Protein AF-A0A7X7F0W9-F1 (afdb_monomer_lite)

Radius of gyration: 23.48 Å; chains: 1; bounding box: 55×57×66 Å

pLDDT: mean 91.04, std 11.0, range [37.62, 98.88]

Secondary structure (DSSP, 8-state):
---SSSS-EEHHHHHHHHHHHHHHHHHHTTT-HHHHHHHHHHHHHHHHHHHHSB-SSS-B--EE---S---S-TTSTTPPPPPTT----TTTHHHHHTHHHHHHHHHHHHHHHTTTT-HHHHHHHHHHHHHHHHHHHHT-SS--HHHHHHHHHHHHHHHHHH--HHHHHHHHHHHHHHHHTB--SPPSSSS-----BBSSTT--SB---SSS--TTHHHHHHHHHHHH-TT-TTHHHHHHHHHHHHHHHHHHHHTTTTTTPPP-EEEEGGG-SSHHHHHHHTTSEEEETTEEEESS----S-TTS---SHHHHHHHHHHHHHHHHHHT-HHHHHHHHHHHHHHHT-STT---SSTTSSSSPPPPB-SSS---TT--BS-PEESTTS-SEE--SS--HHHHBB-SHHHHHHHHHHHHHHHHHHHHHHHHHS--SEEEEEEEEE-TTSEEEEEEEEEESEEEEEEEEEESEEESS-EEEEEEBTTB-EEEEEEEEES-TTS--EEEEEEE-

Structure (mmCIF, N/CA/C/O backbone):
data_AF-A0A7X7F0W9-F1
#
_entry.id   AF-A0A7X7F0W9-F1
#
loop_
_atom_site.group_PDB
_atom_site.id
_atom_site.type_symbol
_atom_site.label_atom_id
_atom_site.label_alt_id
_atom_site.label_comp_id
_atom_site.label_asym_id
_atom_site.label_entity_id
_atom_site.label_seq_id
_atom_site.pdbx_PDB_ins_code
_atom_site.Cartn_x
_atom_site.Cartn_y
_atom_site.Cartn_z
_atom_site.occupancy
_atom_site.B_iso_or_equiv
_atom_site.auth_seq_id
_atom_site.auth_comp_id
_atom_site.auth_asym_id
_atom_site.auth_atom_id
_atom_site.pdbx_PDB_model_num
ATOM 1 N N . TRP A 1 1 ? 14.866 12.698 -9.512 1.00 90.00 1 TRP A N 1
ATOM 2 C CA . TRP A 1 1 ? 15.915 11.662 -9.397 1.00 90.00 1 TRP A CA 1
ATOM 3 C C . TRP A 1 1 ? 15.971 10.872 -10.687 1.00 90.00 1 TRP A C 1
ATOM 5 O O . TRP A 1 1 ? 14.985 10.905 -11.413 1.00 90.00 1 TRP A O 1
ATOM 15 N N . HIS A 1 2 ? 17.079 10.190 -10.977 1.00 90.31 2 HIS A N 1
ATOM 16 C CA . HIS A 1 2 ? 17.052 9.175 -12.031 1.00 90.31 2 HIS A CA 1
ATOM 17 C C . HIS A 1 2 ? 16.161 8.014 -11.585 1.00 90.31 2 HIS A C 1
ATOM 19 O O . HIS A 1 2 ? 16.133 7.680 -10.398 1.00 90.31 2 HIS A O 1
ATOM 25 N N . ASP A 1 3 ? 15.388 7.469 -12.514 1.00 88.00 3 ASP A N 1
ATOM 26 C CA . ASP A 1 3 ? 14.392 6.442 -12.254 1.00 88.00 3 ASP A CA 1
ATOM 27 C C . ASP A 1 3 ? 15.078 5.116 -11.956 1.00 88.00 3 ASP A C 1
ATOM 29 O O . ASP A 1 3 ? 14.745 4.464 -10.969 1.00 88.00 3 ASP A O 1
ATOM 33 N N . ALA A 1 4 ? 16.061 4.747 -12.779 1.00 89.31 4 ALA A N 1
ATOM 34 C CA . ALA A 1 4 ? 16.690 3.440 -12.752 1.00 89.31 4 ALA A CA 1
ATOM 35 C C . ALA A 1 4 ? 18.224 3.511 -12.870 1.00 89.31 4 ALA A C 1
ATOM 37 O O . ALA A 1 4 ? 18.859 4.459 -12.409 1.00 89.31 4 ALA A O 1
ATOM 38 N N . GLY A 1 5 ? 18.841 2.467 -13.432 1.00 88.00 5 GLY A N 1
ATOM 39 C CA . GLY A 1 5 ? 20.266 2.438 -13.744 1.00 88.00 5 GLY A CA 1
ATOM 40 C C . GLY A 1 5 ? 20.643 3.358 -14.907 1.00 88.00 5 GLY A C 1
ATOM 41 O O . GLY A 1 5 ? 21.837 3.571 -15.137 1.00 88.00 5 GLY A O 1
ATOM 42 N N . ASP A 1 6 ? 19.649 3.879 -15.627 1.00 87.31 6 ASP A N 1
ATOM 43 C CA . ASP A 1 6 ? 19.765 4.941 -16.618 1.00 87.31 6 ASP A CA 1
ATOM 44 C C . ASP A 1 6 ? 19.614 6.336 -15.979 1.00 87.31 6 ASP A C 1
ATOM 46 O O . ASP A 1 6 ? 19.661 6.489 -14.759 1.00 87.31 6 ASP A O 1
ATOM 50 N N . LEU A 1 7 ? 19.499 7.378 -16.804 1.00 90.44 7 LEU A N 1
ATOM 51 C CA . LEU A 1 7 ? 19.349 8.758 -16.331 1.00 90.44 7 LEU A CA 1
ATOM 52 C C . LEU A 1 7 ? 17.919 9.280 -16.501 1.00 90.44 7 LEU A C 1
ATOM 54 O O . LEU A 1 7 ? 17.662 10.451 -16.220 1.00 90.44 7 LEU A O 1
ATOM 58 N N . SER A 1 8 ? 16.997 8.425 -16.957 1.00 88.44 8 SER A N 1
ATOM 59 C CA . SER A 1 8 ? 15.599 8.777 -17.197 1.00 88.44 8 SER A CA 1
ATOM 60 C C . SER A 1 8 ? 14.928 9.230 -15.906 1.00 88.44 8 SER A C 1
ATOM 62 O O . SER A 1 8 ? 15.367 8.884 -14.817 1.00 88.44 8 SER A O 1
ATOM 64 N N . GLN A 1 9 ? 13.858 10.012 -15.993 1.00 88.38 9 GLN A N 1
ATOM 65 C CA . GLN A 1 9 ? 13.178 10.564 -14.820 1.00 88.38 9 GLN A CA 1
ATOM 66 C C . GLN A 1 9 ? 11.671 10.332 -14.929 1.00 88.38 9 GLN A C 1
ATOM 68 O O . GLN A 1 9 ? 11.050 10.702 -15.925 1.00 88.38 9 GLN A O 1
ATOM 73 N N . GLY A 1 10 ? 11.077 9.721 -13.900 1.00 86.75 10 GLY A N 1
ATOM 74 C CA . GLY A 1 10 ? 9.653 9.393 -13.852 1.00 86.75 10 GLY A CA 1
ATOM 75 C C . GLY A 1 10 ? 8.896 10.184 -12.788 1.00 86.75 10 GLY A C 1
ATOM 76 O O . GLY A 1 10 ? 9.324 10.259 -11.630 1.00 86.75 10 GLY A O 1
ATOM 77 N N . THR A 1 11 ? 7.732 10.729 -13.154 1.00 88.19 11 THR A N 1
ATOM 78 C CA . THR A 1 11 ? 6.932 11.563 -12.249 1.00 88.19 11 THR A CA 1
ATOM 79 C C . THR A 1 11 ? 6.326 10.778 -11.108 1.00 88.19 11 THR A C 1
ATOM 81 O O . THR A 1 11 ? 6.520 11.157 -9.959 1.00 88.19 11 THR A O 1
ATOM 84 N N . CYS A 1 12 ? 5.673 9.648 -11.374 1.00 86.38 12 CYS A N 1
ATOM 85 C CA . CYS A 1 12 ? 5.035 8.885 -10.302 1.00 86.38 12 CYS A CA 1
ATOM 86 C C . CYS A 1 12 ? 6.040 8.389 -9.250 1.00 86.38 12 CYS A C 1
ATOM 88 O O . CYS A 1 12 ? 5.805 8.542 -8.054 1.00 86.38 12 CYS A O 1
ATOM 90 N N . ASN A 1 13 ? 7.182 7.848 -9.683 1.00 88.56 13 ASN A N 1
ATOM 91 C CA . ASN A 1 13 ? 8.214 7.357 -8.773 1.00 88.56 13 ASN A CA 1
ATOM 92 C C . ASN A 1 13 ? 8.814 8.490 -7.930 1.00 88.56 13 ASN A C 1
ATOM 94 O O . ASN A 1 13 ? 8.974 8.337 -6.719 1.00 88.56 13 ASN A O 1
ATOM 98 N N . THR A 1 14 ? 9.069 9.649 -8.545 1.00 93.62 14 THR A N 1
ATOM 99 C CA . THR A 1 14 ? 9.510 10.853 -7.830 1.00 93.62 14 THR A CA 1
ATOM 100 C C . THR A 1 14 ? 8.444 11.316 -6.830 1.00 93.62 14 THR A C 1
ATOM 102 O O . THR A 1 14 ? 8.756 11.586 -5.674 1.00 93.62 14 THR A O 1
ATOM 105 N N . SER A 1 15 ? 7.168 11.347 -7.212 1.00 94.38 15 SER A N 1
ATOM 106 C CA . SER A 1 15 ? 6.074 11.709 -6.305 1.00 94.38 15 SER A CA 1
ATOM 107 C C . SER A 1 15 ? 5.972 10.769 -5.109 1.00 94.38 15 SER A C 1
ATOM 109 O O . SER A 1 15 ? 5.991 11.230 -3.973 1.00 94.38 15 SER A O 1
ATOM 111 N N . LEU A 1 16 ? 5.964 9.454 -5.333 1.00 92.56 16 LEU A N 1
ATOM 112 C CA . LEU A 1 16 ? 5.896 8.473 -4.249 1.00 92.56 16 LEU A CA 1
ATOM 113 C C . LEU A 1 16 ? 7.119 8.531 -3.322 1.00 92.56 16 LEU A C 1
ATOM 115 O O . LEU A 1 16 ? 6.964 8.386 -2.111 1.00 92.56 16 LEU A O 1
ATOM 119 N N . ALA A 1 17 ? 8.319 8.769 -3.859 1.00 95.94 17 ALA A N 1
ATOM 120 C CA . ALA A 1 17 ? 9.528 8.932 -3.054 1.00 95.94 17 ALA A CA 1
ATOM 121 C C . ALA A 1 17 ? 9.474 10.202 -2.191 1.00 95.94 17 ALA A C 1
ATOM 123 O O . ALA A 1 17 ? 9.738 10.138 -0.990 1.00 95.94 17 ALA A O 1
ATOM 124 N N . ALA A 1 18 ? 9.077 11.338 -2.773 1.00 98.06 18 ALA A N 1
ATOM 125 C CA . ALA A 1 18 ? 8.909 12.587 -2.036 1.00 98.06 18 ALA A CA 1
ATOM 126 C C . ALA A 1 18 ? 7.814 12.466 -0.963 1.00 98.06 18 ALA A C 1
ATOM 128 O O . ALA A 1 18 ? 8.024 12.906 0.166 1.00 98.06 18 ALA A O 1
ATOM 129 N N . TYR A 1 19 ? 6.690 11.810 -1.279 1.00 97.62 19 TYR A N 1
ATOM 130 C CA . TYR A 1 19 ? 5.637 11.502 -0.311 1.00 97.62 19 TYR A CA 1
ATOM 131 C C . TYR A 1 19 ? 6.195 10.692 0.862 1.00 97.62 19 TYR A C 1
ATOM 133 O O . TYR A 1 19 ? 6.089 11.124 2.006 1.00 97.62 19 TYR A O 1
ATOM 141 N N . ALA A 1 20 ? 6.849 9.559 0.583 1.00 97.62 20 ALA A N 1
ATOM 142 C CA . ALA A 1 20 ? 7.396 8.671 1.607 1.00 97.62 20 ALA A CA 1
ATOM 143 C C . ALA A 1 20 ? 8.389 9.387 2.535 1.00 97.62 20 ALA A C 1
ATOM 145 O O . ALA A 1 20 ? 8.363 9.181 3.746 1.00 97.62 20 ALA A O 1
ATOM 146 N N . MET A 1 21 ? 9.245 10.251 1.982 1.00 98.50 21 MET A N 1
ATOM 147 C CA . MET A 1 21 ? 10.200 11.039 2.763 1.00 98.50 21 MET A CA 1
ATOM 148 C C . MET A 1 21 ? 9.514 12.098 3.635 1.00 98.50 21 MET A C 1
ATOM 150 O O . MET A 1 21 ? 9.902 12.257 4.790 1.00 98.50 21 MET A O 1
ATOM 154 N N . LEU A 1 22 ? 8.508 12.817 3.120 1.00 98.19 22 LEU A N 1
ATOM 155 C CA . LEU A 1 22 ? 7.760 13.814 3.901 1.00 98.19 22 LEU A CA 1
ATOM 156 C C . LEU A 1 22 ? 6.972 13.167 5.043 1.00 98.19 22 LEU A C 1
ATOM 158 O O . LEU A 1 22 ? 7.007 13.670 6.166 1.00 98.19 22 LEU A O 1
ATOM 162 N N . ASP A 1 23 ? 6.313 12.046 4.758 1.00 96.00 23 ASP A N 1
ATOM 163 C CA . ASP A 1 23 ? 5.516 11.280 5.718 1.00 96.00 23 ASP A CA 1
ATOM 164 C C . ASP A 1 23 ? 6.416 10.721 6.835 1.00 96.00 23 ASP A C 1
ATOM 166 O O . ASP A 1 23 ? 6.207 10.971 8.026 1.00 96.00 23 ASP A O 1
ATOM 170 N N . LEU A 1 24 ? 7.536 10.092 6.455 1.00 97.50 24 LEU A N 1
ATOM 171 C CA . LEU A 1 24 ? 8.547 9.628 7.404 1.00 97.50 24 LEU A CA 1
ATOM 172 C C . LEU A 1 24 ? 9.157 10.782 8.211 1.00 97.50 24 LEU A C 1
ATOM 174 O O . LEU A 1 24 ? 9.418 10.619 9.402 1.00 97.50 24 LEU A O 1
ATOM 178 N N . ALA A 1 25 ? 9.402 11.944 7.604 1.00 97.00 25 ALA A N 1
ATOM 179 C CA . ALA A 1 25 ? 9.958 13.092 8.314 1.00 97.00 25 ALA A CA 1
ATOM 180 C C . ALA A 1 25 ? 9.011 13.629 9.392 1.00 97.00 25 ALA A C 1
ATOM 182 O O . ALA A 1 25 ? 9.478 14.036 10.461 1.00 97.00 25 ALA A O 1
ATOM 183 N N . ASP A 1 26 ? 7.703 13.650 9.122 1.00 93.50 26 ASP A N 1
ATOM 184 C CA . ASP A 1 26 ? 6.702 14.075 10.100 1.00 93.50 26 ASP A CA 1
ATOM 185 C C . ASP A 1 26 ? 6.672 13.124 11.293 1.00 93.50 26 ASP A C 1
ATOM 187 O O . ASP A 1 26 ? 6.768 13.579 12.437 1.00 93.50 26 ASP A O 1
ATOM 191 N N . THR A 1 27 ? 6.711 11.814 11.018 1.00 93.31 27 THR A N 1
ATOM 192 C CA . THR A 1 27 ? 6.941 10.803 12.046 1.00 93.31 27 THR A CA 1
ATOM 193 C C . THR A 1 27 ? 8.245 11.125 12.773 1.00 93.31 27 THR A C 1
ATOM 195 O O . THR A 1 27 ? 8.211 11.510 13.929 1.00 93.31 27 THR A O 1
ATOM 198 N N . LEU A 1 28 ? 9.413 11.147 12.143 1.00 93.94 28 LEU A N 1
ATOM 199 C CA . LEU A 1 28 ? 10.703 11.283 12.838 1.00 93.94 28 LEU A CA 1
ATOM 200 C C . LEU A 1 28 ? 10.946 12.597 13.608 1.00 93.94 28 LEU A C 1
ATOM 202 O O . LEU A 1 28 ? 11.817 12.599 14.479 1.00 93.94 28 LEU A O 1
ATOM 206 N N . ARG A 1 29 ? 10.196 13.682 13.368 1.00 89.12 29 ARG A N 1
ATOM 207 C CA . ARG A 1 29 ? 10.488 15.038 13.888 1.00 89.12 29 ARG A CA 1
ATOM 208 C C . ARG A 1 29 ? 10.735 15.119 15.402 1.00 89.12 29 ARG A C 1
ATOM 210 O O . ARG A 1 29 ? 11.599 15.885 15.821 1.00 89.12 29 ARG A O 1
ATOM 217 N N . GLY A 1 30 ? 9.992 14.349 16.200 1.00 86.62 30 GLY A N 1
ATOM 218 C CA . GLY A 1 30 ? 10.124 14.320 17.665 1.00 86.62 30 GLY A CA 1
ATOM 219 C C . GLY A 1 30 ? 11.372 13.599 18.189 1.00 86.62 30 GLY A C 1
ATOM 220 O O . GLY A 1 30 ? 11.987 14.075 19.138 1.00 86.62 30 GLY A O 1
ATOM 221 N N . ASP A 1 31 ? 11.777 12.500 17.547 1.00 87.75 31 ASP A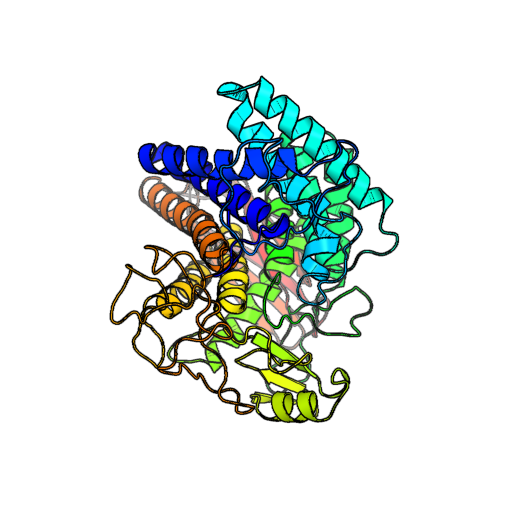 N 1
ATOM 222 C CA . ASP A 1 31 ? 12.807 11.597 18.089 1.00 87.75 31 ASP A CA 1
ATOM 223 C C . ASP A 1 31 ? 14.155 11.752 17.386 1.00 87.75 31 ASP A C 1
ATOM 225 O O . ASP A 1 31 ? 15.211 11.691 18.012 1.00 87.75 31 ASP A O 1
ATOM 229 N N . ASN A 1 32 ? 14.135 11.955 16.066 1.00 93.88 32 ASN A N 1
ATOM 230 C CA . ASN A 1 32 ? 15.335 12.113 15.256 1.00 93.88 32 ASN A CA 1
ATOM 231 C C . ASN A 1 32 ? 15.203 13.328 14.326 1.00 93.88 32 ASN A C 1
ATOM 233 O O . ASN A 1 32 ? 15.084 13.184 13.104 1.00 93.88 32 ASN A O 1
ATOM 237 N N . PRO A 1 33 ? 15.250 14.551 14.887 1.00 94.88 33 PRO A N 1
ATOM 238 C CA . PRO A 1 33 ? 15.057 15.781 14.124 1.00 94.88 33 PRO A CA 1
ATOM 239 C C . PRO A 1 33 ? 16.110 15.980 13.026 1.00 94.88 33 PRO A C 1
ATOM 241 O O . PRO A 1 33 ? 15.806 16.569 11.992 1.00 94.88 33 PRO A O 1
ATOM 244 N N . LYS A 1 34 ? 17.334 15.459 13.205 1.00 97.00 34 LYS A N 1
ATOM 245 C CA . LYS A 1 34 ? 18.392 15.531 12.182 1.00 97.00 34 LYS A CA 1
ATOM 246 C C . LYS A 1 34 ? 18.039 14.702 10.950 1.00 97.00 34 LYS A C 1
ATOM 248 O O . LYS A 1 34 ? 18.166 15.193 9.831 1.00 97.00 34 LYS A O 1
ATOM 253 N N . LEU A 1 35 ? 17.585 13.463 11.149 1.00 96.12 35 LEU A N 1
ATOM 254 C CA . LEU A 1 35 ? 17.152 12.612 10.042 1.00 96.12 35 LEU A CA 1
ATOM 255 C C . LEU A 1 35 ? 15.879 13.163 9.392 1.00 96.12 35 LEU A C 1
ATOM 257 O O . LEU A 1 35 ? 15.815 13.233 8.170 1.00 96.12 35 LEU A O 1
ATOM 261 N N . ALA A 1 36 ? 14.918 13.639 10.189 1.00 96.81 36 ALA A N 1
ATOM 262 C CA . ALA A 1 36 ? 13.717 14.298 9.675 1.00 96.81 36 ALA A CA 1
ATOM 263 C C . ALA A 1 36 ? 14.061 15.498 8.776 1.00 96.81 36 ALA A C 1
ATOM 265 O O . ALA A 1 36 ? 13.507 15.639 7.689 1.00 96.81 36 ALA A O 1
ATOM 266 N N . GLN A 1 37 ? 15.023 16.334 9.180 1.00 96.69 37 GLN A N 1
ATOM 267 C CA . GLN A 1 37 ? 15.472 17.466 8.369 1.00 96.69 37 GLN A CA 1
ATOM 268 C C . GLN A 1 37 ? 16.116 17.019 7.049 1.00 96.69 37 GLN A C 1
ATOM 270 O O . GLN A 1 37 ? 15.829 17.614 6.014 1.00 96.69 37 GLN A O 1
ATOM 275 N N . ARG A 1 38 ? 16.938 15.960 7.062 1.00 97.56 38 ARG A N 1
ATOM 276 C CA . ARG A 1 38 ? 17.521 15.383 5.837 1.00 97.56 38 ARG A CA 1
ATOM 277 C C . ARG A 1 38 ? 16.456 14.819 4.896 1.00 97.56 38 ARG A C 1
ATOM 279 O O . ARG A 1 38 ? 16.566 15.014 3.693 1.00 97.56 38 ARG A O 1
ATOM 286 N N . MET A 1 39 ? 15.420 14.177 5.433 1.00 97.50 39 MET A N 1
ATOM 287 C CA . MET A 1 39 ? 14.287 13.689 4.638 1.00 97.50 39 MET A CA 1
ATOM 288 C C . MET A 1 39 ? 13.508 14.842 3.998 1.00 97.50 39 MET A C 1
ATOM 290 O O . MET A 1 39 ? 13.166 14.762 2.826 1.00 97.50 39 MET A O 1
ATOM 294 N N . ILE A 1 40 ? 13.281 15.943 4.724 1.00 97.69 40 ILE A N 1
ATOM 295 C CA . ILE A 1 40 ? 12.626 17.144 4.174 1.00 97.69 40 ILE A CA 1
ATOM 296 C C . ILE A 1 40 ? 13.480 17.796 3.079 1.00 97.69 40 ILE A C 1
ATOM 298 O O . ILE A 1 40 ? 12.942 18.229 2.061 1.00 97.69 40 ILE A O 1
ATOM 302 N N . GLU A 1 41 ? 14.797 17.883 3.286 1.00 97.19 41 GLU A N 1
ATOM 303 C CA . GLU A 1 41 ? 15.744 18.415 2.299 1.00 97.19 41 GLU A CA 1
ATOM 304 C C . GLU A 1 41 ? 15.688 17.612 0.992 1.00 97.19 41 GLU A C 1
ATOM 306 O O . GLU A 1 41 ? 15.490 18.192 -0.075 1.00 97.19 41 GLU A O 1
ATOM 311 N N . GLU A 1 42 ? 15.779 16.283 1.085 1.00 97.81 42 GLU A N 1
ATOM 312 C CA . GLU A 1 42 ? 15.739 15.391 -0.075 1.00 97.81 42 GLU A CA 1
ATOM 313 C C . GLU A 1 42 ? 14.351 15.385 -0.737 1.00 97.81 42 GLU A C 1
ATOM 315 O O . GLU A 1 42 ? 14.235 15.515 -1.954 1.00 97.81 42 GLU A O 1
ATOM 320 N N . ALA A 1 43 ? 13.268 15.343 0.045 1.00 97.88 43 ALA A N 1
ATOM 321 C CA . ALA A 1 43 ? 11.911 15.406 -0.492 1.00 97.88 43 ALA A CA 1
ATOM 322 C C . ALA A 1 43 ? 11.650 16.701 -1.269 1.00 97.88 43 ALA A C 1
ATOM 324 O O . ALA A 1 43 ? 10.972 16.683 -2.296 1.00 97.88 43 ALA A O 1
ATOM 325 N N . ARG A 1 44 ? 12.207 17.827 -0.803 1.00 97.31 44 ARG A N 1
ATOM 326 C CA . ARG A 1 44 ? 12.108 19.108 -1.505 1.00 97.31 44 ARG A CA 1
ATOM 327 C C . ARG A 1 44 ? 12.809 19.064 -2.864 1.00 97.31 44 ARG A C 1
ATOM 329 O O . ARG A 1 44 ? 12.274 19.628 -3.811 1.00 97.31 44 ARG A O 1
ATOM 336 N N . TRP A 1 45 ? 13.945 18.376 -2.981 1.00 95.69 45 TRP A N 1
ATOM 337 C CA . TRP A 1 45 ? 14.619 18.187 -4.270 1.00 95.69 45 TRP A CA 1
ATOM 338 C C . TRP A 1 45 ? 13.708 17.488 -5.290 1.00 95.69 45 TRP A C 1
ATOM 340 O O . TRP A 1 45 ? 13.566 17.945 -6.425 1.00 95.69 45 TRP A O 1
ATOM 350 N N . GLY A 1 46 ? 13.021 16.421 -4.870 1.00 95.50 46 GLY A N 1
ATOM 351 C CA . GLY A 1 46 ? 12.008 15.758 -5.694 1.00 95.50 46 GLY A CA 1
ATOM 352 C C . GLY A 1 46 ? 10.807 16.651 -6.005 1.00 95.50 46 GLY A C 1
ATOM 353 O O . GLY A 1 46 ? 10.362 16.710 -7.148 1.00 95.50 46 GLY A O 1
ATOM 354 N N . LEU A 1 47 ? 10.304 17.379 -5.007 1.00 96.94 47 LEU A N 1
ATOM 355 C CA . LEU A 1 47 ? 9.163 18.286 -5.144 1.00 96.94 47 LEU A CA 1
ATOM 356 C C . LEU A 1 47 ? 9.422 19.424 -6.136 1.00 96.94 47 LEU A C 1
ATOM 358 O O . LEU A 1 47 ? 8.547 19.735 -6.942 1.00 96.94 47 LEU A O 1
ATOM 362 N N . ASP A 1 48 ? 10.617 20.014 -6.119 1.00 94.25 48 ASP A N 1
ATOM 363 C CA . ASP A 1 48 ? 11.001 21.062 -7.067 1.00 94.25 48 ASP A CA 1
ATOM 364 C C . ASP A 1 48 ? 10.944 20.538 -8.515 1.00 94.25 48 ASP A C 1
ATOM 366 O O . ASP A 1 48 ? 10.471 21.243 -9.411 1.00 94.25 48 ASP A O 1
ATOM 370 N N . TRP A 1 49 ? 11.335 19.277 -8.740 1.00 91.50 49 TRP A N 1
ATOM 371 C CA . TRP A 1 49 ? 11.195 18.612 -10.036 1.00 91.50 49 TRP A CA 1
ATOM 372 C C . TRP A 1 49 ? 9.728 18.292 -10.373 1.00 91.50 49 TRP A C 1
ATOM 374 O O . TRP A 1 49 ? 9.292 18.586 -11.482 1.00 91.50 49 TRP A O 1
ATOM 384 N N . ILE A 1 50 ? 8.934 17.780 -9.422 1.00 93.38 50 ILE A N 1
ATOM 385 C CA . ILE A 1 50 ? 7.499 17.484 -9.625 1.00 93.38 50 ILE A CA 1
ATOM 386 C C . ILE A 1 50 ? 6.748 18.745 -10.064 1.00 93.38 50 ILE A C 1
ATOM 388 O O . ILE A 1 50 ? 5.987 18.719 -11.027 1.00 93.38 50 ILE A O 1
ATOM 392 N N . LEU A 1 51 ? 6.995 19.876 -9.401 1.00 94.06 51 LEU A N 1
ATOM 393 C CA . LEU A 1 51 ? 6.371 21.156 -9.741 1.00 94.06 51 LEU A CA 1
ATOM 394 C C . LEU A 1 51 ? 6.878 21.738 -11.069 1.00 94.06 51 LEU A C 1
ATOM 396 O O . LEU A 1 51 ? 6.218 22.609 -11.636 1.00 94.06 51 LEU A O 1
ATOM 400 N N . LYS A 1 52 ? 8.057 21.317 -11.546 1.00 88.94 52 LYS A N 1
ATOM 401 C CA . LYS A 1 52 ? 8.622 21.717 -12.844 1.00 88.94 52 LYS A CA 1
ATOM 402 C C . LYS A 1 52 ? 7.969 20.964 -14.006 1.00 88.94 52 LYS A C 1
ATOM 404 O O . LYS A 1 52 ? 7.912 21.511 -15.101 1.00 88.94 52 LYS A O 1
ATOM 409 N N . THR A 1 53 ? 7.470 19.745 -13.792 1.00 86.56 53 THR A N 1
ATOM 410 C CA . THR A 1 53 ? 6.861 18.925 -14.857 1.00 86.56 53 THR A CA 1
ATOM 411 C C . THR A 1 53 ? 5.387 19.234 -15.125 1.00 86.56 53 THR A C 1
ATOM 413 O O . THR A 1 53 ? 4.786 18.591 -15.986 1.00 86.56 53 THR A O 1
ATOM 416 N N . SER A 1 54 ? 4.807 20.213 -14.423 1.00 88.50 54 SER A N 1
ATOM 417 C CA . SER A 1 54 ? 3.420 20.655 -14.598 1.00 88.50 54 SER A CA 1
ATOM 418 C C . SER A 1 54 ? 3.274 21.773 -15.627 1.00 88.50 54 SER A C 1
ATOM 420 O O . SER A 1 54 ? 4.030 22.744 -15.596 1.00 88.50 54 SER A O 1
ATOM 422 N N . PHE A 1 55 ? 2.239 21.684 -16.467 1.00 88.38 55 PHE A N 1
ATOM 423 C CA . PHE A 1 55 ? 1.797 22.780 -17.338 1.00 88.38 55 PHE A CA 1
ATOM 424 C C . PHE A 1 55 ? 0.842 23.761 -16.634 1.00 88.38 55 PHE A C 1
ATOM 426 O O . PHE A 1 55 ? 0.504 24.806 -17.188 1.00 88.38 55 PHE A O 1
ATOM 433 N N . GLY A 1 56 ? 0.461 23.472 -15.385 1.00 87.06 56 GLY A N 1
ATOM 434 C CA . GLY A 1 56 ? -0.349 24.351 -14.542 1.00 87.06 56 GLY A CA 1
ATOM 435 C C . GLY A 1 56 ? -1.855 24.090 -14.588 1.00 87.06 56 GLY A C 1
ATOM 436 O O . GLY A 1 56 ? -2.568 24.663 -13.774 1.00 87.06 56 GLY A O 1
ATOM 437 N N . ASP A 1 57 ? -2.339 23.208 -15.456 1.00 85.69 57 ASP A N 1
ATOM 438 C CA . ASP A 1 57 ? -3.747 22.803 -15.609 1.00 85.69 57 ASP A CA 1
ATOM 439 C C . ASP A 1 57 ? -4.007 21.344 -15.183 1.00 85.69 57 ASP A C 1
ATOM 441 O O . ASP A 1 57 ? -5.076 20.795 -15.429 1.00 85.69 57 ASP A O 1
ATOM 445 N N . GLY A 1 58 ? -3.022 20.716 -14.537 1.00 83.12 58 GLY A N 1
ATOM 446 C CA . GLY A 1 58 ? -3.050 19.306 -14.152 1.00 83.12 58 GLY A CA 1
ATOM 447 C C . GLY A 1 58 ? -2.433 18.364 -15.189 1.00 83.12 58 GLY A C 1
ATOM 448 O O . GLY A 1 58 ? -2.089 17.229 -14.854 1.00 83.12 58 GLY A O 1
ATOM 449 N N . PHE A 1 59 ? -2.199 18.837 -16.419 1.00 83.44 59 PHE A N 1
ATOM 450 C CA . PHE A 1 59 ? -1.428 18.098 -17.409 1.00 83.44 59 PHE A CA 1
ATOM 451 C C . PHE A 1 59 ? 0.067 18.163 -17.079 1.00 83.44 59 PHE A C 1
ATOM 453 O O . PHE A 1 59 ? 0.592 19.208 -16.672 1.00 83.44 59 PHE A O 1
ATOM 460 N N . ARG A 1 60 ? 0.774 17.034 -17.235 1.00 84.69 60 ARG A N 1
ATOM 461 C CA . ARG A 1 60 ? 2.183 16.898 -16.837 1.00 84.69 60 ARG A CA 1
ATOM 462 C C . ARG A 1 60 ? 2.981 16.001 -17.767 1.00 84.69 60 ARG A C 1
ATOM 464 O O . ARG A 1 60 ? 2.450 15.065 -18.360 1.00 84.69 60 ARG A O 1
ATOM 471 N N . VAL A 1 61 ? 4.294 16.220 -17.784 1.00 81.56 61 VAL A N 1
ATOM 472 C CA . VAL A 1 61 ? 5.250 15.230 -18.295 1.00 81.56 61 VAL A CA 1
ATOM 473 C C . VAL A 1 61 ? 5.283 14.043 -17.326 1.00 81.56 61 VAL A C 1
ATOM 475 O O . VAL A 1 61 ? 5.635 14.198 -16.156 1.00 81.56 61 VAL A O 1
ATOM 478 N N . GLY A 1 62 ? 4.895 12.855 -17.794 1.00 77.38 62 GLY A N 1
ATOM 479 C CA . GLY A 1 62 ? 4.868 11.636 -16.975 1.00 77.38 62 GLY A CA 1
ATOM 480 C C . GLY A 1 62 ? 6.229 10.945 -16.844 1.00 77.38 62 GLY A C 1
ATOM 481 O O . GLY A 1 62 ? 6.584 10.472 -15.762 1.00 77.38 62 GLY A O 1
ATOM 482 N N . PHE A 1 63 ? 7.005 10.927 -17.928 1.00 82.50 63 PHE A N 1
ATOM 483 C CA . PHE A 1 63 ? 8.322 10.302 -17.987 1.00 82.50 63 PHE A CA 1
ATOM 484 C C . PHE A 1 63 ? 9.204 11.017 -19.011 1.00 82.50 63 PHE A C 1
ATOM 486 O O . PHE A 1 63 ? 8.747 11.359 -20.101 1.00 82.50 63 PHE A O 1
ATOM 493 N N . ALA A 1 64 ? 10.471 11.220 -18.666 1.00 82.44 64 ALA A N 1
ATOM 494 C CA . ALA A 1 64 ? 11.489 11.755 -19.556 1.00 82.44 64 ALA A CA 1
ATOM 495 C C . ALA A 1 64 ? 12.596 10.712 -19.720 1.00 82.44 64 ALA A C 1
ATOM 497 O O . ALA A 1 64 ? 13.331 10.433 -18.775 1.00 82.44 64 ALA A O 1
ATOM 498 N N . THR A 1 65 ? 12.709 10.121 -20.910 1.00 84.19 65 THR A N 1
ATOM 499 C CA . THR A 1 65 ? 13.796 9.185 -21.225 1.00 84.19 65 THR A CA 1
ATOM 500 C C . THR A 1 65 ? 15.096 9.953 -21.421 1.00 84.19 65 THR A C 1
ATOM 502 O O . THR A 1 65 ? 15.135 10.890 -22.219 1.00 84.19 65 THR A O 1
ATOM 505 N N . MET A 1 66 ? 16.159 9.566 -20.712 1.00 85.50 66 MET A N 1
ATOM 506 C CA . MET A 1 66 ? 17.448 10.261 -20.769 1.00 85.50 66 MET A CA 1
ATOM 507 C C . MET A 1 66 ? 18.617 9.275 -20.833 1.00 85.50 66 MET A C 1
ATOM 509 O O . MET A 1 66 ? 18.687 8.310 -20.074 1.00 85.50 66 MET A O 1
ATOM 513 N N . ASP A 1 67 ? 19.567 9.560 -21.722 1.00 82.56 67 ASP A N 1
ATOM 514 C CA . ASP A 1 67 ? 20.762 8.749 -21.988 1.00 82.56 67 ASP A CA 1
ATOM 515 C C . ASP A 1 67 ? 22.076 9.482 -21.671 1.00 82.56 67 ASP A C 1
ATOM 517 O O . ASP A 1 67 ? 23.162 8.983 -21.964 1.00 82.56 67 ASP A O 1
ATOM 521 N N . ARG A 1 68 ? 21.992 10.681 -21.086 1.00 86.00 68 ARG A N 1
ATOM 522 C CA . ARG A 1 68 ? 23.139 11.550 -20.806 1.00 86.00 68 ARG A CA 1
ATOM 523 C C . ARG A 1 68 ? 22.929 12.379 -19.549 1.00 86.00 68 ARG A C 1
ATOM 525 O O . ARG A 1 68 ? 21.800 12.673 -19.163 1.00 86.00 68 ARG A O 1
ATOM 532 N N . TRP A 1 69 ? 24.041 12.757 -18.932 1.00 88.25 69 TRP A N 1
ATOM 533 C CA . TRP A 1 69 ? 24.043 13.686 -17.812 1.00 88.25 69 TRP A CA 1
ATOM 534 C C . TRP A 1 69 ? 23.715 15.087 -18.312 1.00 88.25 69 TRP A C 1
ATOM 536 O O . TRP A 1 69 ? 24.274 15.513 -19.322 1.00 88.25 69 TRP A O 1
ATOM 546 N N . THR A 1 70 ? 22.837 15.777 -17.587 1.00 86.38 70 THR A N 1
ATOM 547 C CA . THR A 1 70 ? 22.524 17.187 -17.824 1.00 86.38 70 THR A CA 1
ATOM 548 C C . THR A 1 70 ? 23.151 18.061 -16.745 1.00 86.38 70 THR A C 1
ATOM 550 O O . THR A 1 70 ? 23.227 17.637 -15.589 1.00 86.38 70 THR A O 1
ATOM 553 N N . ASP A 1 71 ? 23.527 19.291 -17.073 1.00 86.25 71 ASP A N 1
ATOM 554 C CA . ASP A 1 71 ? 24.056 20.272 -16.119 1.00 86.25 71 ASP A CA 1
ATOM 555 C C . ASP A 1 71 ? 22.980 20.859 -15.180 1.00 86.25 71 ASP A C 1
ATOM 557 O O . ASP A 1 71 ? 23.301 21.477 -14.162 1.00 86.25 71 ASP A O 1
ATOM 561 N N . GLY A 1 72 ? 21.701 20.611 -15.486 1.00 79.38 72 GLY A N 1
ATOM 562 C CA . GLY A 1 72 ? 20.553 21.068 -14.705 1.00 79.38 72 GLY A CA 1
ATOM 563 C C . GLY A 1 72 ? 20.184 22.536 -14.942 1.00 79.38 72 GLY A C 1
ATOM 564 O O . GLY A 1 72 ? 19.350 23.076 -14.209 1.00 79.38 72 GLY A O 1
ATOM 565 N N . ILE A 1 73 ? 20.777 23.180 -15.948 1.00 83.69 73 ILE A N 1
ATOM 566 C CA . ILE A 1 73 ? 20.543 24.568 -16.332 1.00 83.69 73 ILE A CA 1
ATOM 567 C C . ILE A 1 73 ? 19.556 24.586 -17.500 1.00 83.69 73 ILE A C 1
ATOM 569 O O . ILE A 1 73 ? 19.757 23.940 -18.512 1.00 83.69 73 ILE A O 1
ATOM 573 N N . LEU A 1 74 ? 18.465 25.344 -17.371 1.00 83.62 74 LEU A N 1
ATOM 574 C CA . LEU A 1 74 ? 17.497 25.483 -18.462 1.00 83.62 74 LEU A CA 1
ATOM 575 C C . LEU A 1 74 ? 18.051 26.356 -19.597 1.00 83.62 74 LEU A C 1
ATOM 577 O O . LEU A 1 74 ? 18.580 27.442 -19.347 1.00 83.62 74 LEU A O 1
ATOM 581 N N . GLY A 1 75 ? 17.818 25.936 -20.838 1.00 85.81 75 GLY A N 1
ATOM 582 C CA . GLY A 1 75 ? 18.173 26.645 -22.067 1.00 85.81 75 GLY A CA 1
ATOM 583 C C . GLY A 1 75 ? 19.521 26.242 -22.668 1.00 85.81 75 GLY A C 1
ATOM 584 O O . GLY A 1 75 ? 20.017 26.935 -23.562 1.00 85.81 75 GLY A O 1
ATOM 585 N N . THR A 1 76 ? 20.136 25.170 -22.177 1.00 90.38 76 THR A N 1
ATOM 586 C CA . THR A 1 76 ? 21.419 24.641 -22.655 1.00 90.38 76 THR A CA 1
ATOM 587 C C . THR A 1 76 ? 21.222 23.540 -23.704 1.00 90.38 76 THR A C 1
ATOM 589 O O . THR A 1 76 ? 20.112 23.110 -24.011 1.00 90.38 76 THR A O 1
ATOM 592 N N . ALA A 1 77 ? 22.319 23.100 -24.328 1.00 88.38 77 ALA A N 1
ATOM 593 C CA . ALA A 1 77 ? 22.277 22.124 -25.423 1.00 88.38 77 ALA A CA 1
ATOM 594 C C . ALA A 1 77 ? 21.939 20.687 -24.975 1.00 88.38 77 ALA A C 1
ATOM 596 O O . ALA A 1 77 ? 21.679 19.828 -25.819 1.00 88.38 77 ALA A O 1
ATOM 597 N N . ASP A 1 78 ? 21.986 20.414 -23.674 1.00 86.62 78 ASP A N 1
ATOM 598 C CA . ASP A 1 78 ? 21.665 19.137 -23.038 1.00 86.62 78 ASP A CA 1
ATOM 599 C C . ASP A 1 78 ? 20.250 19.099 -22.439 1.00 86.62 78 ASP A C 1
ATOM 601 O O . ASP A 1 78 ? 19.883 18.090 -21.835 1.00 86.62 78 ASP A O 1
ATOM 605 N N . ASP A 1 79 ? 19.433 20.138 -22.657 1.00 84.50 79 ASP A N 1
ATOM 606 C CA . ASP A 1 79 ? 18.015 20.126 -22.296 1.00 84.50 79 ASP A CA 1
ATOM 607 C C . ASP A 1 79 ? 17.291 18.938 -22.945 1.00 84.50 79 ASP A C 1
ATOM 609 O O . ASP A 1 79 ? 17.273 18.756 -24.168 1.00 84.50 79 ASP A O 1
ATOM 613 N N . MET A 1 80 ? 16.636 18.141 -22.102 1.00 80.12 80 MET A N 1
ATOM 614 C CA . MET A 1 80 ? 15.827 17.010 -22.536 1.00 80.12 80 MET A CA 1
ATOM 615 C C . MET A 1 80 ? 14.372 17.443 -22.685 1.00 80.12 80 MET A C 1
ATOM 617 O O . MET A 1 80 ? 13.716 17.826 -21.717 1.00 80.12 80 MET A O 1
ATOM 621 N N . VAL A 1 81 ? 13.858 17.353 -23.911 1.00 77.31 81 VAL A N 1
ATOM 622 C CA . VAL A 1 81 ? 12.448 17.605 -24.216 1.00 77.31 81 VAL A CA 1
ATOM 623 C C . VAL A 1 81 ? 11.723 16.268 -24.279 1.00 77.31 81 VAL A C 1
ATOM 625 O O . VAL A 1 81 ? 12.040 15.420 -25.112 1.00 77.31 81 VAL A O 1
ATOM 628 N N . ALA A 1 82 ? 10.751 16.081 -23.392 1.00 74.75 82 ALA A N 1
ATOM 629 C CA . ALA A 1 82 ? 9.862 14.930 -23.406 1.00 74.75 82 ALA A CA 1
ATOM 630 C C . ALA A 1 82 ? 8.521 15.331 -24.025 1.00 74.75 82 ALA A C 1
ATOM 632 O O . ALA A 1 82 ? 7.972 16.383 -23.695 1.00 74.75 82 ALA A O 1
ATOM 633 N N . ASP A 1 83 ? 7.996 14.485 -24.907 1.00 69.75 83 ASP A N 1
ATOM 634 C CA . ASP A 1 83 ? 6.641 14.638 -25.423 1.00 69.75 83 ASP A CA 1
ATOM 635 C C . ASP A 1 83 ? 5.639 14.222 -24.327 1.00 69.75 83 ASP A C 1
ATOM 637 O O . ASP A 1 83 ? 5.642 13.058 -23.911 1.00 69.75 83 ASP A O 1
ATOM 641 N N . PRO A 1 84 ? 4.798 15.143 -23.825 1.00 63.59 84 PRO A N 1
ATOM 642 C CA . PRO A 1 84 ? 3.837 14.830 -22.775 1.00 63.59 84 PRO A CA 1
ATOM 643 C C . PRO A 1 84 ? 2.693 13.922 -23.262 1.00 63.59 84 PRO A C 1
ATOM 645 O O . PRO A 1 84 ? 2.017 13.300 -22.443 1.00 63.59 84 PRO A O 1
ATOM 648 N N . GLU A 1 85 ? 2.488 13.789 -24.578 1.00 59.22 85 GLU A N 1
ATOM 649 C CA . GLU A 1 85 ? 1.556 12.826 -25.174 1.00 59.22 85 GLU A CA 1
ATOM 650 C C . GLU A 1 85 ? 2.162 11.428 -25.328 1.00 59.22 85 GLU A C 1
ATOM 652 O O . GLU A 1 85 ? 1.444 10.484 -25.676 1.00 59.22 85 GLU A O 1
ATOM 657 N N . ASN A 1 86 ? 3.455 11.258 -25.026 1.00 54.94 86 ASN A N 1
ATOM 658 C CA . ASN A 1 86 ? 4.139 9.975 -25.095 1.00 54.94 86 ASN A CA 1
ATOM 659 C C . ASN A 1 86 ? 3.689 9.049 -23.951 1.00 54.94 86 ASN A C 1
ATOM 661 O O . ASN A 1 86 ? 4.412 8.754 -23.003 1.00 54.94 86 ASN A O 1
ATOM 665 N N . ARG A 1 87 ? 2.456 8.545 -24.074 1.00 50.09 87 ARG A N 1
ATOM 666 C CA . ARG A 1 87 ? 1.849 7.484 -23.255 1.00 50.09 87 ARG A CA 1
ATOM 667 C C . ARG A 1 87 ? 2.465 6.106 -23.548 1.00 50.09 87 ARG A C 1
ATOM 669 O O . ARG A 1 87 ? 2.014 5.099 -23.005 1.00 50.09 87 ARG A O 1
ATOM 676 N N . TRP A 1 88 ? 3.460 6.042 -24.437 1.00 37.62 88 TRP A N 1
ATOM 677 C CA . TRP A 1 88 ? 3.960 4.838 -25.100 1.00 37.62 88 TRP A CA 1
ATOM 678 C C . TRP A 1 88 ? 5.059 4.119 -24.315 1.00 37.62 88 TRP A C 1
ATOM 680 O O . TRP A 1 88 ? 6.041 3.639 -24.878 1.00 37.62 88 TRP A O 1
ATOM 690 N N . HIS A 1 89 ? 4.883 3.986 -23.003 1.00 44.59 89 HIS A N 1
ATOM 691 C CA . HIS A 1 89 ? 5.649 3.001 -22.257 1.00 44.59 89 HIS A CA 1
ATOM 692 C C . HIS A 1 89 ? 4.694 1.998 -21.586 1.00 44.59 89 HIS A C 1
ATOM 694 O O . HIS A 1 89 ? 4.157 2.256 -20.507 1.00 44.59 89 HIS A O 1
ATOM 700 N N . PRO A 1 90 ? 4.431 0.843 -22.232 1.00 37.66 90 PRO A N 1
ATOM 701 C CA . PRO A 1 90 ? 3.447 -0.132 -21.756 1.00 37.66 90 PRO A CA 1
ATOM 702 C C . PRO A 1 90 ? 3.735 -0.670 -20.344 1.00 37.66 90 PRO A C 1
ATOM 704 O O . PRO A 1 90 ? 2.805 -1.053 -19.642 1.00 37.66 90 PRO A O 1
ATOM 707 N N . LEU A 1 91 ? 4.988 -0.617 -19.871 1.00 40.66 91 LEU A N 1
ATOM 708 C CA . LEU A 1 91 ? 5.370 -1.052 -18.516 1.00 40.66 91 LEU A CA 1
ATOM 709 C C . LEU A 1 91 ? 5.070 -0.011 -17.426 1.00 40.66 91 LEU A C 1
ATOM 711 O O . LEU A 1 91 ? 5.189 -0.308 -16.241 1.00 40.66 91 LEU A O 1
ATOM 715 N N . THR A 1 92 ? 4.699 1.212 -17.809 1.00 44.22 92 THR A N 1
ATOM 716 C CA . THR A 1 92 ? 4.387 2.321 -16.896 1.00 44.22 92 THR A CA 1
ATOM 717 C C . THR A 1 92 ? 2.972 2.866 -17.116 1.00 44.22 92 THR A C 1
ATOM 719 O O . THR A 1 92 ? 2.599 3.839 -16.473 1.00 44.22 92 THR A O 1
ATOM 722 N N . SER A 1 93 ? 2.142 2.240 -17.958 1.00 37.66 93 SER A N 1
ATOM 723 C CA . SER A 1 93 ? 0.780 2.703 -18.275 1.00 37.66 93 SER A CA 1
ATOM 724 C C . SER A 1 93 ? -0.137 2.826 -17.041 1.00 37.66 93 SER A C 1
ATOM 726 O O . SER A 1 93 ? -0.808 3.845 -16.906 1.00 37.66 93 SER A O 1
ATOM 728 N N . ILE A 1 94 ? -0.095 1.875 -16.097 1.00 42.91 94 ILE A N 1
ATOM 729 C CA . ILE A 1 94 ? -0.872 1.924 -14.833 1.00 42.91 94 ILE A CA 1
ATOM 730 C C . ILE A 1 94 ? -0.365 3.039 -13.900 1.00 42.91 94 ILE A C 1
ATOM 732 O O . ILE A 1 94 ? -1.118 3.680 -13.168 1.00 42.91 94 ILE A O 1
ATOM 736 N N . VAL A 1 95 ? 0.941 3.293 -13.958 1.00 46.84 95 VAL A N 1
ATOM 737 C CA . VAL A 1 95 ? 1.632 4.341 -13.205 1.00 46.84 95 VAL A CA 1
ATOM 738 C C . VAL A 1 95 ? 1.315 5.723 -13.801 1.00 46.84 95 VAL A C 1
ATOM 740 O O . VAL A 1 95 ? 1.168 6.675 -13.046 1.00 46.84 95 VAL A O 1
ATOM 743 N N . HIS A 1 96 ? 1.129 5.821 -15.126 1.00 52.25 96 HIS A N 1
ATOM 744 C CA . HIS A 1 96 ? 0.830 7.054 -15.865 1.00 52.25 96 HIS A CA 1
ATOM 745 C C . HIS A 1 96 ? -0.631 7.505 -15.757 1.00 52.25 96 HIS A C 1
ATOM 747 O O . HIS A 1 96 ? -0.869 8.704 -15.622 1.00 52.25 96 HIS A O 1
ATOM 753 N N . THR A 1 97 ? -1.609 6.589 -15.754 1.00 58.22 97 THR A N 1
ATOM 754 C CA . THR A 1 97 ? -3.036 6.957 -15.615 1.00 58.22 97 THR A CA 1
ATOM 755 C C . THR A 1 97 ? -3.358 7.591 -14.262 1.00 58.22 97 THR A C 1
ATOM 757 O O . THR A 1 97 ? -4.289 8.381 -14.165 1.00 58.22 97 THR A O 1
ATOM 760 N N . ASN A 1 98 ? -2.553 7.299 -13.236 1.00 75.88 98 ASN A N 1
ATOM 761 C CA . ASN A 1 98 ? -2.725 7.821 -11.880 1.00 75.88 98 ASN A CA 1
ATOM 762 C C . ASN A 1 98 ? -1.705 8.908 -11.513 1.00 75.88 98 ASN A C 1
ATOM 764 O O . ASN A 1 98 ? -1.650 9.300 -10.344 1.00 75.88 98 ASN A O 1
ATOM 768 N N . VAL A 1 99 ? -0.891 9.400 -12.462 1.00 85.69 99 VAL A N 1
ATOM 769 C CA . VAL A 1 99 ? 0.105 10.452 -12.177 1.00 85.69 99 VAL A CA 1
ATOM 770 C C . VAL A 1 99 ? -0.548 11.660 -11.512 1.00 85.69 99 VAL A C 1
ATOM 772 O O . VAL A 1 99 ? -0.070 11.996 -10.432 1.00 85.69 99 VAL A O 1
ATOM 775 N N . PRO A 1 100 ? -1.643 12.250 -12.039 1.00 89.69 100 PRO A N 1
ATOM 776 C CA . PRO A 1 100 ? -2.186 13.466 -11.442 1.00 89.69 100 PRO A CA 1
ATOM 777 C C . PRO A 1 100 ? -2.725 13.234 -10.020 1.00 89.69 100 PRO A C 1
ATOM 779 O O . PRO A 1 100 ? -2.511 14.050 -9.133 1.00 89.69 100 PRO A O 1
ATOM 782 N N . PHE A 1 101 ? -3.324 12.077 -9.715 1.00 93.00 101 PHE A N 1
ATOM 783 C CA . PHE A 1 101 ? -3.673 11.771 -8.320 1.00 93.00 101 PHE A CA 1
ATOM 784 C C . PHE A 1 101 ? -2.448 11.563 -7.428 1.00 93.00 101 PHE A C 1
ATOM 786 O O . PHE A 1 101 ? -2.442 11.991 -6.273 1.00 93.00 101 PHE A O 1
ATOM 793 N N . THR A 1 102 ? -1.400 10.923 -7.942 1.00 92.62 102 THR A N 1
ATOM 794 C CA . THR A 1 102 ? -0.165 10.677 -7.185 1.00 92.62 102 THR A CA 1
ATOM 795 C C . THR A 1 102 ? 0.551 11.990 -6.851 1.00 92.62 102 THR A C 1
ATOM 797 O O . THR A 1 102 ? 0.992 12.197 -5.715 1.00 92.62 102 THR A O 1
ATOM 800 N N . THR A 1 103 ? 0.647 12.898 -7.822 1.00 95.12 103 THR A N 1
ATOM 801 C CA . THR A 1 103 ? 1.221 14.233 -7.636 1.00 95.12 103 THR A CA 1
ATOM 802 C C . THR A 1 103 ? 0.338 15.071 -6.720 1.00 95.12 103 THR A C 1
ATOM 804 O O . THR A 1 103 ? 0.866 15.583 -5.739 1.00 95.12 103 THR A O 1
ATOM 807 N N . ALA A 1 104 ? -0.987 15.090 -6.910 1.00 97.19 104 ALA A N 1
ATOM 808 C CA . ALA A 1 104 ? -1.914 15.784 -6.011 1.00 97.19 104 ALA A CA 1
ATOM 809 C C . ALA A 1 104 ? -1.781 15.319 -4.554 1.00 97.19 104 ALA A C 1
ATOM 811 O O . ALA A 1 104 ? -1.720 16.140 -3.642 1.00 97.19 104 ALA A O 1
ATOM 812 N N . THR A 1 105 ? -1.665 14.006 -4.331 1.00 97.94 105 THR A N 1
ATOM 813 C CA . THR A 1 105 ? -1.421 13.423 -3.001 1.00 97.94 105 THR A CA 1
ATOM 814 C C . THR A 1 105 ? -0.141 13.987 -2.375 1.00 97.94 105 THR A C 1
ATOM 816 O O . THR A 1 105 ? -0.139 14.453 -1.235 1.00 97.94 105 THR A O 1
ATOM 819 N N . THR A 1 106 ? 0.954 13.971 -3.135 1.00 98.19 106 THR A N 1
ATOM 820 C CA . THR A 1 106 ? 2.279 14.416 -2.676 1.00 98.19 106 THR A CA 1
ATOM 821 C C . THR A 1 106 ? 2.321 15.920 -2.428 1.00 98.19 106 THR A C 1
ATOM 823 O O . THR A 1 106 ? 2.848 16.377 -1.417 1.00 98.19 106 THR A O 1
ATOM 826 N N . GLU A 1 107 ? 1.745 16.702 -3.335 1.00 98.56 107 GLU A N 1
ATOM 827 C CA . GLU A 1 107 ? 1.706 18.158 -3.272 1.00 98.56 107 GLU A CA 1
ATOM 828 C C . GLU A 1 107 ? 0.792 18.655 -2.141 1.00 98.56 107 GLU A C 1
ATOM 830 O O . GLU A 1 107 ? 1.139 19.619 -1.456 1.00 98.56 107 GLU A O 1
ATOM 835 N N . ALA A 1 108 ? -0.324 17.972 -1.867 1.00 98.69 108 ALA A N 1
ATOM 836 C CA . ALA A 1 108 ? -1.186 18.268 -0.723 1.00 98.69 108 ALA A CA 1
ATOM 837 C C . ALA A 1 108 ? -0.482 17.999 0.620 1.00 98.69 108 ALA A C 1
ATOM 839 O O . ALA A 1 108 ? -0.536 18.841 1.525 1.00 98.69 108 ALA A O 1
ATOM 840 N N . LEU A 1 109 ? 0.240 16.876 0.738 1.00 98.50 109 LEU A N 1
ATOM 841 C CA . LEU A 1 109 ? 1.082 16.598 1.905 1.00 98.50 109 LEU A CA 1
ATOM 842 C C . LEU A 1 109 ? 2.182 17.660 2.053 1.00 98.50 109 LEU A C 1
ATOM 844 O O . LEU A 1 109 ? 2.340 18.247 3.125 1.00 98.50 109 LEU A O 1
ATOM 848 N N . ALA A 1 110 ? 2.891 17.978 0.967 1.00 98.50 110 ALA A N 1
ATOM 849 C CA . ALA A 1 110 ? 3.930 19.003 0.961 1.00 98.50 110 ALA A CA 1
ATOM 850 C C . ALA A 1 110 ? 3.393 20.373 1.401 1.00 98.50 110 ALA A C 1
ATOM 852 O O . ALA A 1 110 ? 4.018 21.045 2.224 1.00 98.50 110 ALA A O 1
ATOM 853 N N . ALA A 1 111 ? 2.211 20.775 0.927 1.00 98.56 111 ALA A N 1
ATOM 854 C CA . ALA A 1 111 ? 1.573 22.021 1.340 1.00 98.56 111 ALA A CA 1
ATOM 855 C C . ALA A 1 111 ? 1.380 22.097 2.863 1.00 98.56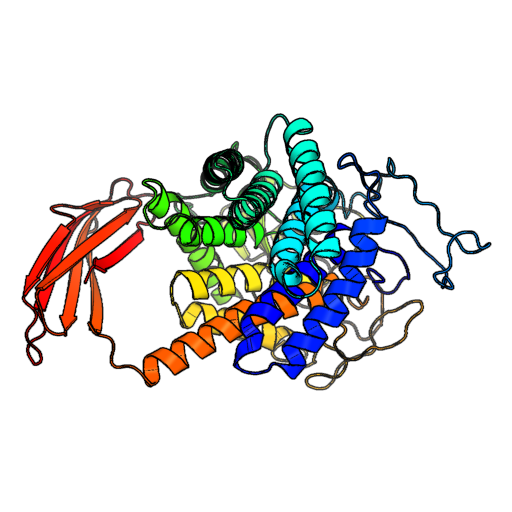 111 ALA A C 1
ATOM 857 O O . ALA A 1 111 ? 1.607 23.147 3.466 1.00 98.56 111 ALA A O 1
ATOM 858 N N . ARG A 1 112 ? 1.019 20.979 3.503 1.00 97.81 112 ARG A N 1
ATOM 859 C CA . ARG A 1 112 ? 0.902 20.891 4.964 1.00 97.81 112 ARG A CA 1
ATOM 860 C C . ARG A 1 112 ? 2.272 20.946 5.644 1.00 97.81 112 ARG A C 1
ATOM 862 O O . ARG A 1 112 ? 2.439 21.727 6.578 1.00 97.81 112 ARG A O 1
ATOM 869 N N . CYS A 1 113 ? 3.254 20.182 5.164 1.00 96.62 113 CYS A N 1
ATOM 870 C CA . CYS A 1 113 ? 4.601 20.128 5.747 1.00 96.62 113 CYS A CA 1
ATOM 871 C C . CYS A 1 113 ? 5.348 21.472 5.682 1.00 96.62 113 CYS A C 1
ATOM 873 O O . CYS A 1 113 ? 6.089 21.814 6.604 1.00 96.62 113 CYS A O 1
ATOM 875 N N . PHE A 1 114 ? 5.159 22.243 4.608 1.00 97.50 114 PHE A N 1
ATOM 876 C CA . PHE A 1 114 ? 5.860 23.512 4.385 1.00 97.50 114 PHE A CA 1
ATOM 877 C C . PHE A 1 114 ? 5.073 24.749 4.826 1.00 97.50 114 PHE A C 1
ATOM 879 O O . PHE A 1 114 ? 5.588 25.858 4.697 1.00 97.50 114 PHE A O 1
ATOM 886 N N . LYS A 1 115 ? 3.855 24.594 5.363 1.00 96.75 115 LYS A N 1
ATOM 887 C CA . LYS A 1 115 ? 2.961 25.714 5.699 1.00 96.75 115 LYS A CA 1
ATOM 888 C C . LYS A 1 115 ? 3.631 26.785 6.563 1.00 96.75 115 LYS A C 1
ATOM 890 O O . LYS A 1 115 ? 3.493 27.967 6.264 1.00 96.75 115 LYS A O 1
ATOM 895 N N . ASP A 1 116 ? 4.372 26.367 7.587 1.00 95.44 116 ASP A N 1
ATOM 896 C CA . ASP A 1 116 ? 4.998 27.285 8.546 1.00 95.44 116 ASP A CA 1
ATOM 897 C C . ASP A 1 116 ? 6.422 27.692 8.136 1.00 95.44 116 ASP A C 1
ATOM 899 O O . ASP A 1 116 ? 6.851 28.815 8.390 1.00 95.44 116 ASP A O 1
ATOM 903 N N . SER A 1 117 ? 7.169 26.790 7.489 1.00 95.44 117 SER A N 1
ATOM 904 C CA . SER A 1 117 ? 8.584 26.998 7.147 1.00 95.44 117 SER A CA 1
ATOM 905 C C . SER A 1 117 ? 8.795 27.695 5.800 1.00 95.44 117 SER A C 1
ATOM 907 O O . SER A 1 117 ? 9.779 28.414 5.629 1.00 95.44 117 SER A O 1
ATOM 909 N N . ASN A 1 118 ? 7.888 27.499 4.839 1.00 97.69 118 ASN A N 1
ATOM 910 C CA . ASN A 1 118 ? 7.908 28.139 3.526 1.00 97.69 118 ASN A CA 1
ATOM 911 C C . ASN A 1 118 ? 6.476 28.303 2.964 1.00 97.69 118 ASN A C 1
ATOM 913 O O . ASN A 1 118 ? 6.060 27.546 2.078 1.00 97.69 118 ASN A O 1
ATOM 917 N N . PRO A 1 119 ? 5.723 29.318 3.432 1.00 98.06 119 PRO A N 1
ATOM 918 C CA . PRO A 1 119 ? 4.329 29.527 3.035 1.00 98.06 119 PRO A CA 1
ATOM 919 C C . PRO A 1 119 ? 4.123 29.707 1.523 1.00 98.06 119 PRO A C 1
ATOM 921 O O . PRO A 1 119 ? 3.093 29.304 0.984 1.00 98.06 119 PRO A O 1
ATOM 924 N N . ALA A 1 120 ? 5.098 30.293 0.819 1.00 98.19 120 ALA A N 1
ATOM 925 C CA . ALA A 1 120 ? 5.024 30.496 -0.627 1.00 98.19 120 ALA A CA 1
ATOM 926 C C . ALA A 1 120 ? 5.097 29.166 -1.392 1.00 98.19 120 ALA A C 1
ATOM 928 O O . ALA A 1 120 ? 4.297 28.925 -2.297 1.00 98.19 120 ALA A O 1
ATOM 929 N N . LEU A 1 121 ? 6.017 28.278 -0.997 1.00 98.06 121 LEU A N 1
ATOM 930 C CA . LEU A 1 121 ? 6.083 26.926 -1.550 1.00 98.06 121 LEU A CA 1
ATOM 931 C C . LEU A 1 121 ? 4.820 26.135 -1.204 1.00 98.06 121 LEU A C 1
ATOM 933 O O . LEU A 1 121 ? 4.262 25.488 -2.085 1.00 98.06 121 LEU A O 1
ATOM 937 N N . ALA A 1 122 ? 4.335 26.230 0.036 1.00 98.50 122 ALA A N 1
ATOM 938 C CA . ALA A 1 122 ? 3.110 25.556 0.455 1.00 98.50 122 ALA A CA 1
ATOM 939 C C . ALA A 1 122 ? 1.896 25.967 -0.395 1.00 98.50 122 ALA A C 1
ATOM 941 O O . ALA A 1 122 ? 1.154 25.106 -0.865 1.00 98.50 122 ALA A O 1
ATOM 942 N N . ALA A 1 123 ? 1.730 27.267 -0.661 1.00 98.44 123 ALA A N 1
ATOM 943 C CA . ALA A 1 123 ? 0.672 27.774 -1.534 1.00 98.44 123 ALA A CA 1
ATOM 944 C C . ALA A 1 123 ? 0.822 27.278 -2.982 1.00 98.44 123 ALA A C 1
ATOM 946 O O . ALA A 1 123 ? -0.165 26.890 -3.605 1.00 98.44 123 ALA A O 1
ATOM 947 N N . ARG A 1 124 ? 2.054 27.239 -3.512 1.00 98.12 124 ARG A N 1
ATOM 948 C CA . ARG A 1 124 ? 2.329 26.693 -4.851 1.00 98.12 124 ARG A CA 1
ATOM 949 C C . ARG A 1 124 ? 1.971 25.208 -4.938 1.00 98.12 124 ARG A C 1
ATOM 951 O O . ARG A 1 124 ? 1.320 24.818 -5.901 1.00 98.12 124 ARG A O 1
ATOM 958 N N . CYS A 1 125 ? 2.352 24.413 -3.938 1.00 98.50 125 CYS A N 1
ATOM 959 C CA . CYS A 1 125 ? 2.014 22.991 -3.874 1.00 98.50 125 CYS A CA 1
ATOM 960 C C . CYS A 1 125 ? 0.502 22.790 -3.804 1.00 98.50 125 CYS A C 1
ATOM 962 O O . CYS A 1 125 ? -0.040 22.001 -4.563 1.00 98.50 125 CYS A O 1
ATOM 964 N N . LEU A 1 126 ? -0.202 23.547 -2.957 1.00 98.62 126 LEU A N 1
ATOM 965 C CA . LEU A 1 126 ? -1.651 23.407 -2.835 1.00 98.62 126 LEU A CA 1
ATOM 966 C C . LEU A 1 126 ? -2.386 23.767 -4.133 1.00 98.62 126 LEU A C 1
ATOM 968 O O . LEU A 1 126 ? -3.353 23.101 -4.489 1.00 98.62 126 LEU A O 1
ATOM 972 N N . ASN A 1 127 ? -1.936 24.800 -4.849 1.00 98.19 127 ASN A N 1
ATOM 973 C CA . ASN A 1 127 ? -2.512 25.156 -6.147 1.00 98.19 127 ASN A CA 1
ATOM 974 C C . ASN A 1 127 ? -2.274 24.059 -7.192 1.00 98.19 127 ASN A C 1
ATOM 976 O O . ASN A 1 127 ? -3.206 23.687 -7.899 1.00 98.19 127 ASN A O 1
ATOM 980 N N . ALA A 1 128 ? -1.056 23.519 -7.257 1.00 97.94 128 ALA A N 1
ATOM 981 C CA . ALA A 1 128 ? -0.727 22.410 -8.147 1.00 97.94 128 ALA A CA 1
ATOM 982 C C . ALA A 1 128 ? -1.576 21.162 -7.828 1.00 97.94 128 ALA A C 1
ATOM 984 O O . ALA A 1 128 ? -2.199 20.602 -8.729 1.00 97.94 128 ALA A O 1
ATOM 985 N N . ALA A 1 129 ? -1.739 20.842 -6.539 1.00 98.31 129 ALA A N 1
ATOM 986 C CA . ALA A 1 129 ? -2.530 19.705 -6.086 1.00 98.31 129 ALA A CA 1
ATOM 987 C C . ALA A 1 129 ? -4.010 19.816 -6.481 1.00 98.31 129 ALA A C 1
ATOM 989 O O . ALA A 1 129 ? -4.625 18.824 -6.868 1.00 98.31 129 ALA A O 1
ATOM 990 N N . ARG A 1 130 ? -4.587 21.027 -6.419 1.00 98.19 130 ARG A N 1
ATOM 991 C CA . ARG A 1 130 ? -5.962 21.283 -6.885 1.00 98.19 130 ARG A CA 1
ATOM 992 C C . ARG A 1 130 ? -6.113 21.014 -8.375 1.00 98.19 130 ARG A C 1
ATOM 994 O O . ARG A 1 130 ? -7.062 20.342 -8.765 1.00 98.19 130 ARG A O 1
ATOM 1001 N N . ASN A 1 131 ? -5.189 21.528 -9.182 1.00 96.00 131 ASN A N 1
ATOM 1002 C CA . ASN A 1 131 ? -5.261 21.407 -10.637 1.00 96.00 131 ASN A CA 1
ATOM 1003 C C . ASN A 1 131 ? -5.093 19.948 -11.072 1.00 96.00 131 ASN A C 1
ATOM 1005 O O . ASN A 1 131 ? -5.875 19.448 -11.872 1.00 96.00 131 ASN A O 1
ATOM 1009 N N . ASP A 1 132 ? -4.144 19.236 -10.470 1.00 94.38 132 ASP A N 1
ATOM 1010 C CA . ASP A 1 132 ? -3.920 17.817 -10.730 1.00 94.38 132 ASP A CA 1
ATOM 1011 C C . ASP A 1 132 ? -5.099 16.934 -10.313 1.00 94.38 132 ASP A C 1
ATOM 1013 O O . ASP A 1 132 ? -5.507 16.039 -11.058 1.00 94.38 132 ASP A O 1
ATOM 1017 N N . TRP A 1 133 ? -5.659 17.176 -9.123 1.00 95.81 133 TRP A N 1
ATOM 1018 C CA . TRP A 1 133 ? -6.822 16.434 -8.645 1.00 95.81 133 TRP A CA 1
ATOM 1019 C C . TRP A 1 133 ? -8.023 16.662 -9.563 1.00 95.81 133 TRP A C 1
ATOM 1021 O O . TRP A 1 133 ? -8.690 15.701 -9.945 1.00 95.81 133 TRP A O 1
ATOM 1031 N N . GLN A 1 134 ? -8.269 17.917 -9.956 1.00 94.19 134 GLN A N 1
ATOM 1032 C CA . GLN A 1 134 ? -9.367 18.268 -10.853 1.00 94.19 134 GLN A CA 1
ATOM 1033 C C . GLN A 1 134 ? -9.201 17.579 -12.210 1.00 94.19 134 GLN A C 1
ATOM 1035 O O . GLN A 1 134 ? -10.126 16.920 -12.680 1.00 94.19 134 GLN A O 1
ATOM 1040 N N . PHE A 1 135 ? -8.000 17.643 -12.786 1.00 91.00 135 PHE A N 1
ATOM 1041 C CA . PHE A 1 135 ? -7.679 16.997 -14.055 1.00 91.00 135 PHE A CA 1
ATOM 1042 C C . PHE A 1 135 ? -7.909 15.478 -14.015 1.00 91.00 135 PHE A C 1
ATOM 1044 O O . PHE A 1 135 ? -8.515 14.914 -14.927 1.00 91.00 135 PHE A O 1
ATOM 1051 N N . ALA A 1 136 ? -7.476 14.789 -12.953 1.00 88.62 136 ALA A N 1
ATOM 1052 C CA . ALA A 1 136 ? -7.724 13.350 -12.816 1.00 88.62 136 ALA A CA 1
ATOM 1053 C C . ALA A 1 136 ? -9.217 13.012 -12.691 1.00 88.62 136 ALA A C 1
ATOM 1055 O O . ALA A 1 136 ? -9.673 12.018 -13.256 1.00 88.62 136 ALA A O 1
ATOM 1056 N N . VAL A 1 137 ? -9.989 13.821 -11.962 1.00 87.81 137 VAL A N 1
ATOM 1057 C CA . VAL A 1 137 ? -11.432 13.593 -11.792 1.00 87.81 137 VAL A CA 1
ATOM 1058 C C . VAL A 1 137 ? -12.194 13.790 -13.103 1.00 87.81 137 VAL A C 1
ATOM 1060 O O . VAL A 1 137 ? -13.115 13.026 -13.376 1.00 87.81 137 VAL A O 1
ATOM 1063 N N . GLU A 1 138 ? -11.804 14.762 -13.926 1.00 86.62 138 GLU A N 1
ATOM 1064 C CA . GLU A 1 138 ? -12.469 15.067 -15.202 1.00 86.62 138 GLU A CA 1
ATOM 1065 C C . GLU A 1 138 ? -12.147 14.075 -16.332 1.00 86.62 138 GLU A C 1
ATOM 1067 O O . GLU A 1 138 ? -12.862 14.031 -17.331 1.00 86.62 138 GLU A O 1
ATOM 1072 N N . THR A 1 139 ? -11.086 13.276 -16.201 1.00 75.56 139 THR A N 1
ATOM 1073 C CA . THR A 1 139 ? -10.559 12.438 -17.296 1.00 75.56 139 THR A CA 1
ATOM 1074 C C . THR A 1 139 ? -10.967 10.964 -17.232 1.00 75.56 139 THR A C 1
ATOM 1076 O O . THR A 1 139 ? -10.544 10.187 -18.088 1.00 75.56 139 THR A O 1
ATOM 1079 N N . THR A 1 140 ? -11.776 10.545 -16.252 1.00 74.31 140 THR A N 1
ATOM 1080 C CA . THR A 1 140 ? -12.160 9.131 -16.079 1.00 74.31 140 THR A CA 1
ATOM 1081 C C . THR A 1 140 ? -13.640 8.950 -15.753 1.00 74.31 140 THR A C 1
ATOM 1083 O O . THR A 1 140 ? -14.108 9.372 -14.698 1.00 74.31 140 THR A O 1
ATOM 1086 N N . ASP A 1 141 ? -14.343 8.207 -16.612 1.00 66.56 141 ASP A N 1
ATOM 1087 C CA . ASP A 1 141 ? -15.772 7.898 -16.451 1.00 66.56 141 ASP A CA 1
ATOM 1088 C C . ASP A 1 141 ? -16.045 6.648 -15.588 1.00 66.56 141 ASP A C 1
ATOM 1090 O O . ASP A 1 141 ? -17.080 6.561 -14.927 1.00 66.56 141 ASP A O 1
ATOM 1094 N N . ALA A 1 142 ? -15.136 5.661 -15.581 1.00 76.44 142 ALA A N 1
ATOM 1095 C CA . ALA A 1 142 ? -15.294 4.396 -14.854 1.00 76.44 142 ALA A CA 1
ATOM 1096 C C . ALA A 1 142 ? -14.002 4.023 -14.098 1.00 76.44 142 ALA A C 1
ATOM 1098 O O . ALA A 1 142 ? -13.009 3.660 -14.734 1.00 76.44 142 ALA A O 1
ATOM 1099 N N . PRO A 1 143 ? -13.982 4.101 -12.754 1.00 80.75 143 PRO A N 1
ATOM 1100 C CA . PRO A 1 143 ? -12.757 3.917 -11.983 1.00 80.75 143 PRO A CA 1
ATOM 1101 C C . PRO A 1 1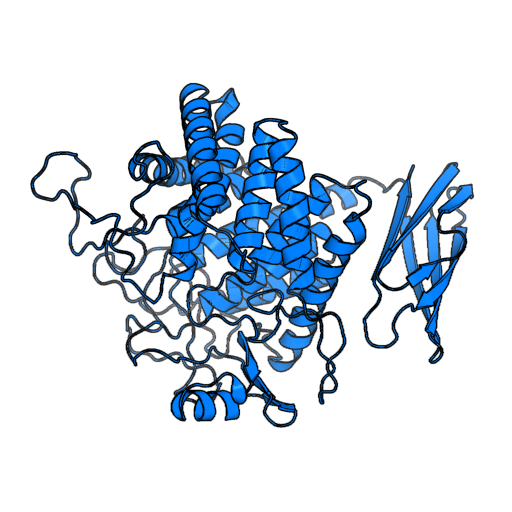43 ? -12.354 2.436 -11.881 1.00 80.75 143 PRO A C 1
ATOM 1103 O O . PRO A 1 143 ? -13.112 1.606 -11.376 1.00 80.75 143 PRO A O 1
ATOM 1106 N N . THR A 1 144 ? -11.130 2.113 -12.307 1.00 92.00 144 THR A N 1
ATOM 1107 C CA . THR A 1 144 ? -10.444 0.866 -11.923 1.00 92.00 144 THR A CA 1
ATOM 1108 C C . THR A 1 144 ? -10.055 0.912 -10.444 1.00 92.00 144 THR A C 1
ATOM 1110 O O . THR A 1 144 ? -10.111 1.968 -9.807 1.00 92.00 144 THR A O 1
ATOM 1113 N N . LEU A 1 145 ? -9.622 -0.217 -9.878 1.00 94.88 145 LEU A N 1
ATOM 1114 C CA . LEU A 1 145 ? -9.144 -0.260 -8.496 1.00 94.88 145 LEU A CA 1
ATOM 1115 C C . LEU A 1 145 ? -7.991 0.721 -8.244 1.00 94.88 145 LEU A C 1
ATOM 1117 O O . LEU A 1 145 ? -8.025 1.445 -7.253 1.00 94.88 145 LEU A O 1
ATOM 1121 N N . ASP A 1 146 ? -6.997 0.774 -9.130 1.00 91.62 146 ASP A N 1
ATOM 1122 C CA . ASP A 1 146 ? -5.826 1.635 -8.925 1.00 91.62 146 ASP A CA 1
ATOM 1123 C C . ASP A 1 146 ? -6.194 3.112 -8.999 1.00 91.62 146 ASP A C 1
ATOM 1125 O O . ASP A 1 146 ? -5.724 3.907 -8.185 1.00 91.62 146 ASP A O 1
ATOM 1129 N N . PHE A 1 147 ? -7.084 3.468 -9.930 1.00 92.25 147 PHE A N 1
ATOM 1130 C CA . PHE A 1 147 ? -7.631 4.816 -10.014 1.00 92.25 147 PHE A CA 1
ATOM 1131 C C . PHE A 1 147 ? -8.398 5.175 -8.740 1.00 92.25 147 PHE A C 1
ATOM 1133 O O . PHE A 1 147 ? -8.186 6.244 -8.166 1.00 92.25 147 PHE A O 1
ATOM 1140 N N . ALA A 1 148 ? -9.257 4.271 -8.257 1.00 95.69 148 ALA A N 1
ATOM 1141 C CA . ALA A 1 148 ? -10.022 4.492 -7.038 1.00 95.69 148 ALA A CA 1
ATOM 1142 C C . ALA A 1 148 ? -9.119 4.631 -5.808 1.00 95.69 148 ALA A C 1
ATOM 1144 O O . ALA A 1 148 ? -9.320 5.538 -5.006 1.00 95.69 148 ALA A O 1
ATOM 1145 N N . ALA A 1 149 ? -8.092 3.791 -5.678 1.00 97.12 149 ALA A N 1
ATOM 1146 C CA . ALA A 1 149 ? -7.132 3.851 -4.584 1.00 97.12 149 ALA A CA 1
ATOM 1147 C C . ALA A 1 149 ? -6.303 5.145 -4.602 1.00 97.12 149 ALA A C 1
ATOM 1149 O O . ALA A 1 149 ? -6.217 5.830 -3.581 1.00 97.12 149 ALA A O 1
ATOM 1150 N N . ALA A 1 150 ? -5.738 5.515 -5.755 1.00 95.44 150 ALA A N 1
ATOM 1151 C CA . ALA A 1 150 ? -4.969 6.750 -5.900 1.00 95.44 150 ALA A CA 1
ATOM 1152 C C . ALA A 1 150 ? -5.842 7.991 -5.646 1.00 95.44 150 ALA A C 1
ATOM 1154 O O . ALA A 1 150 ? -5.467 8.870 -4.870 1.00 95.44 150 ALA A O 1
ATOM 1155 N N . GLY A 1 151 ? -7.036 8.036 -6.242 1.00 96.38 151 GLY A N 1
ATOM 1156 C CA . GLY A 1 151 ? -7.984 9.136 -6.083 1.00 96.38 151 GLY A CA 1
ATOM 1157 C C . GLY A 1 151 ? -8.544 9.260 -4.667 1.00 96.38 151 GLY A C 1
ATOM 1158 O O . GLY A 1 151 ? -8.710 10.376 -4.174 1.00 96.38 151 GLY A O 1
ATOM 1159 N N . ALA A 1 152 ? -8.794 8.145 -3.976 1.00 98.25 152 ALA A N 1
ATOM 1160 C CA . ALA A 1 152 ? -9.218 8.141 -2.579 1.00 98.25 152 ALA A CA 1
ATOM 1161 C C . ALA A 1 152 ? -8.143 8.744 -1.664 1.00 98.25 152 ALA A C 1
ATOM 1163 O O . ALA A 1 152 ? -8.453 9.632 -0.868 1.00 98.25 152 ALA A O 1
ATOM 1164 N N . LEU A 1 153 ? -6.881 8.324 -1.814 1.00 98.44 153 LEU A N 1
ATOM 1165 C CA . LEU A 1 153 ? -5.771 8.867 -1.028 1.00 98.44 153 LEU A CA 1
ATOM 1166 C C . LEU A 1 153 ? -5.532 10.354 -1.330 1.00 98.44 153 LEU A C 1
ATOM 1168 O O . LEU A 1 153 ? -5.445 11.155 -0.399 1.00 98.44 153 LEU A O 1
ATOM 1172 N N . ALA A 1 154 ? -5.522 10.738 -2.611 1.00 98.38 154 ALA A N 1
ATOM 1173 C CA . ALA A 1 154 ? -5.405 12.136 -3.023 1.00 98.38 154 ALA A CA 1
ATOM 1174 C C . ALA A 1 154 ? -6.514 12.994 -2.407 1.00 98.38 154 ALA A C 1
ATOM 1176 O O . ALA A 1 154 ? -6.259 14.074 -1.883 1.00 98.38 154 ALA A O 1
ATOM 1177 N N . SER A 1 155 ? -7.748 12.489 -2.413 1.00 98.69 155 SER A N 1
ATOM 1178 C CA . SER A 1 155 ? -8.899 13.194 -1.853 1.00 98.69 155 SER A CA 1
ATOM 1179 C C . SER A 1 155 ? -8.814 13.328 -0.326 1.00 98.69 155 SER A C 1
ATOM 1181 O O . SER A 1 155 ? -9.176 14.368 0.220 1.00 98.69 155 SER A O 1
ATOM 1183 N N . VAL A 1 156 ? -8.282 12.327 0.383 1.00 98.81 156 VAL A N 1
ATOM 1184 C CA . VAL A 1 156 ? -8.009 12.446 1.825 1.00 98.81 156 VAL A CA 1
ATOM 1185 C C . VAL A 1 156 ? -6.955 13.515 2.103 1.00 98.81 156 VAL A C 1
ATOM 1187 O O . VAL A 1 156 ? -7.176 14.369 2.961 1.00 98.81 156 VAL A O 1
ATOM 1190 N N . GLU A 1 157 ? -5.831 13.517 1.385 1.00 98.62 157 GLU A N 1
ATOM 1191 C CA . GLU A 1 157 ? -4.781 14.518 1.608 1.00 98.62 157 GLU A CA 1
ATOM 1192 C C . GLU A 1 157 ? -5.241 15.933 1.235 1.00 98.62 157 GLU A C 1
ATOM 1194 O O . GLU A 1 157 ? -4.984 16.882 1.980 1.00 98.62 157 GLU A O 1
ATOM 1199 N N . MET A 1 158 ? -6.028 16.077 0.165 1.00 98.81 158 MET A N 1
ATOM 1200 C CA . MET A 1 158 ? -6.680 17.340 -0.185 1.00 98.81 158 MET A CA 1
ATOM 1201 C C . MET A 1 158 ? -7.652 17.804 0.903 1.00 98.81 158 MET A C 1
ATOM 1203 O O . MET A 1 158 ? -7.634 18.978 1.279 1.00 98.81 158 MET A O 1
ATOM 1207 N N . PHE A 1 159 ? -8.460 16.905 1.474 1.00 98.81 159 PHE A N 1
ATOM 1208 C CA . PHE A 1 159 ? -9.329 17.240 2.603 1.00 98.81 159 PHE A CA 1
ATOM 1209 C C . PHE A 1 159 ? -8.518 17.690 3.825 1.00 98.81 159 PHE A C 1
ATOM 1211 O O . PHE A 1 159 ? -8.818 18.735 4.398 1.00 98.81 159 PHE A O 1
ATOM 1218 N N . LYS A 1 160 ? -7.445 16.979 4.191 1.00 98.56 160 LYS A N 1
ATOM 1219 C CA . LYS A 1 160 ? -6.563 17.373 5.304 1.00 98.56 160 LYS A CA 1
ATOM 1220 C C . LYS A 1 160 ? -5.890 18.731 5.066 1.00 98.56 160 LYS A C 1
ATOM 1222 O O . LYS A 1 160 ? -5.653 19.468 6.022 1.00 98.56 160 LYS A O 1
ATOM 1227 N N . ALA A 1 161 ? -5.568 19.068 3.817 1.00 98.38 161 ALA A N 1
ATOM 1228 C CA . ALA A 1 161 ? -4.921 20.331 3.464 1.00 98.38 161 ALA A CA 1
ATOM 1229 C C . ALA A 1 161 ? -5.891 21.527 3.408 1.00 98.38 161 ALA A C 1
ATOM 1231 O O . ALA A 1 161 ? -5.469 22.661 3.642 1.00 98.38 161 ALA A O 1
ATOM 1232 N N . THR A 1 162 ? -7.173 21.295 3.103 1.00 98.44 162 THR A N 1
ATOM 1233 C CA . THR A 1 162 ? -8.138 22.363 2.767 1.00 98.44 162 THR A CA 1
ATOM 1234 C C . THR A 1 162 ? -9.348 22.451 3.696 1.00 98.44 162 THR A C 1
ATOM 1236 O O . THR A 1 162 ? -9.914 23.529 3.856 1.00 98.44 162 THR A O 1
ATOM 1239 N N . GLY A 1 163 ? -9.762 21.335 4.296 1.00 98.25 163 GLY A N 1
ATOM 1240 C CA . GLY A 1 163 ? -11.030 21.191 5.013 1.00 98.25 163 GLY A CA 1
ATOM 1241 C C . GLY A 1 163 ? -12.271 21.147 4.110 1.00 98.25 163 GLY A C 1
ATOM 1242 O O . GLY A 1 163 ? -13.390 21.159 4.619 1.00 98.25 163 GLY A O 1
ATOM 1243 N N . GLU A 1 164 ? -12.121 21.114 2.781 1.00 98.56 164 GLU A N 1
ATOM 1244 C CA . GLU A 1 164 ? -13.255 21.178 1.853 1.00 98.56 164 GLU A CA 1
ATOM 1245 C C . GLU A 1 164 ? -13.969 19.829 1.712 1.00 98.56 164 GLU A C 1
ATOM 1247 O O . GLU A 1 164 ? -13.396 18.829 1.275 1.00 98.56 164 GLU A O 1
ATOM 1252 N N . GLN A 1 165 ? -15.270 19.820 2.009 1.00 98.12 165 GLN A N 1
ATOM 1253 C CA . GLN A 1 165 ? -16.084 18.603 2.051 1.00 98.12 165 GLN A CA 1
ATOM 1254 C C . GLN A 1 165 ? -16.182 17.867 0.702 1.00 98.12 165 GLN A C 1
ATOM 1256 O O . GLN A 1 165 ? -16.406 16.659 0.685 1.00 98.12 165 GLN A O 1
ATOM 1261 N N . ALA A 1 166 ? -15.989 18.559 -0.426 1.00 97.81 166 ALA A N 1
ATOM 1262 C CA . ALA A 1 166 ? -15.986 17.936 -1.750 1.00 97.81 166 ALA A CA 1
ATOM 1263 C C . ALA A 1 166 ? -14.936 16.815 -1.856 1.00 97.81 166 ALA A C 1
ATOM 1265 O O . ALA A 1 166 ? -15.243 15.732 -2.358 1.00 97.81 166 ALA A O 1
ATOM 1266 N N . TYR A 1 167 ? -13.740 17.026 -1.297 1.00 98.56 167 TYR A N 1
ATOM 1267 C CA . TYR A 1 167 ? -12.691 16.008 -1.281 1.00 98.56 167 TYR A CA 1
ATOM 1268 C C . TYR A 1 167 ? -13.040 14.846 -0.345 1.00 98.56 167 TYR A C 1
ATOM 1270 O O . TYR A 1 167 ? -12.895 13.687 -0.723 1.00 98.56 167 TYR A O 1
ATOM 1278 N N . ALA A 1 168 ? -13.584 15.122 0.844 1.00 98.56 168 ALA A N 1
ATOM 1279 C CA . ALA A 1 168 ? -14.040 14.066 1.751 1.00 98.56 168 ALA A CA 1
ATOM 1280 C C . ALA A 1 168 ? -15.121 13.179 1.107 1.00 98.56 168 ALA A C 1
ATOM 1282 O O . ALA A 1 168 ? -15.045 11.954 1.180 1.00 98.56 168 ALA A O 1
ATOM 1283 N N . ASN A 1 169 ? -16.089 13.786 0.416 1.00 98.12 169 ASN A N 1
ATOM 1284 C CA . ASN A 1 169 ? -17.145 13.054 -0.281 1.00 98.12 169 ASN A CA 1
ATOM 1285 C C . ASN A 1 169 ? -16.575 12.174 -1.402 1.00 98.12 169 ASN A C 1
ATOM 1287 O O . ASN A 1 169 ? -16.959 11.010 -1.517 1.00 98.12 169 ASN A O 1
ATOM 1291 N N . ARG A 1 170 ? -15.618 12.693 -2.186 1.00 97.62 170 ARG A N 1
ATOM 1292 C CA . ARG A 1 170 ? -14.959 11.912 -3.241 1.00 97.62 170 ARG A CA 1
ATOM 1293 C C . ARG A 1 170 ? -14.134 10.754 -2.679 1.00 97.62 170 ARG A C 1
ATOM 1295 O O . ARG A 1 170 ? -14.156 9.668 -3.252 1.00 97.62 170 ARG A O 1
ATOM 1302 N N . ALA A 1 171 ? -13.449 10.951 -1.551 1.00 98.44 171 ALA A N 1
ATOM 1303 C CA . ALA A 1 171 ? -12.726 9.877 -0.871 1.00 98.44 171 ALA A CA 1
ATOM 1304 C C . ALA A 1 171 ? -13.669 8.727 -0.478 1.00 98.44 171 ALA A C 1
ATOM 1306 O O . ALA A 1 171 ? -13.361 7.564 -0.732 1.00 98.44 171 ALA A O 1
ATOM 1307 N N . VAL A 1 172 ? -14.837 9.053 0.090 1.00 98.38 172 VAL A N 1
ATOM 1308 C CA . VAL A 1 172 ? -15.862 8.069 0.477 1.00 98.38 172 VAL A CA 1
ATOM 1309 C C . VAL A 1 172 ? -16.411 7.312 -0.735 1.00 98.38 172 VAL A C 1
ATOM 1311 O O . VAL A 1 172 ? -16.505 6.087 -0.686 1.00 98.38 172 VAL A O 1
ATOM 1314 N N . GLU A 1 173 ? -16.724 8.011 -1.826 1.00 97.06 173 GLU A N 1
ATOM 1315 C CA . GLU A 1 173 ? -17.222 7.396 -3.063 1.00 97.06 173 GLU A CA 1
ATOM 1316 C C . GLU A 1 173 ? -16.214 6.397 -3.652 1.00 97.06 173 GLU A C 1
ATOM 1318 O O . GLU A 1 173 ? -16.557 5.259 -3.972 1.00 97.06 173 GLU A O 1
ATOM 1323 N N . LEU A 1 174 ? -14.943 6.794 -3.748 1.00 97.81 174 LEU A N 1
ATOM 1324 C CA . LEU A 1 174 ? -13.892 5.928 -4.280 1.00 97.81 174 LEU A CA 1
ATOM 1325 C C . LEU A 1 174 ? -13.577 4.756 -3.338 1.00 97.81 174 LEU A C 1
ATOM 1327 O O . LEU A 1 174 ? -13.249 3.668 -3.808 1.00 97.81 174 LEU A O 1
ATOM 1331 N N . ALA A 1 175 ? -13.746 4.918 -2.023 1.00 98.56 175 ALA A N 1
ATOM 1332 C CA . ALA A 1 175 ? -13.614 3.814 -1.074 1.00 98.56 175 ALA A CA 1
ATOM 1333 C C . ALA A 1 175 ? -14.644 2.702 -1.307 1.00 98.56 175 ALA A C 1
ATOM 1335 O O . ALA A 1 175 ? -14.314 1.524 -1.155 1.00 98.56 175 ALA A O 1
ATOM 1336 N N . ASP A 1 176 ? -15.872 3.049 -1.702 1.00 97.62 176 ASP A N 1
ATOM 1337 C CA . ASP A 1 176 ? -16.885 2.050 -2.049 1.00 97.62 176 ASP A CA 1
ATOM 1338 C C . ASP A 1 176 ? -16.489 1.255 -3.301 1.00 97.62 176 ASP A C 1
ATOM 1340 O O . ASP A 1 176 ? -16.697 0.039 -3.334 1.00 97.62 176 ASP A O 1
ATOM 1344 N N . VAL A 1 177 ? -15.835 1.892 -4.280 1.00 97.81 177 VAL A N 1
ATOM 1345 C CA . VAL A 1 177 ? -15.254 1.197 -5.442 1.00 97.81 177 VAL A CA 1
ATOM 1346 C C . VAL A 1 177 ? -14.159 0.227 -4.997 1.00 97.81 177 VAL A C 1
ATOM 1348 O O . VAL A 1 177 ? -14.205 -0.944 -5.367 1.00 97.81 177 VAL A O 1
ATOM 1351 N N . ILE A 1 178 ? -13.222 0.667 -4.148 1.00 98.62 178 ILE A N 1
ATOM 1352 C CA . ILE A 1 178 ? -12.139 -0.190 -3.633 1.00 98.62 178 ILE A CA 1
ATOM 1353 C C . ILE A 1 178 ? -12.711 -1.441 -2.951 1.00 98.62 178 ILE A C 1
ATOM 1355 O O . ILE A 1 178 ? -12.296 -2.561 -3.252 1.00 98.62 178 ILE A O 1
ATOM 1359 N N . VAL A 1 179 ? -13.683 -1.266 -2.049 1.00 98.56 179 VAL A N 1
ATOM 1360 C CA . VAL A 1 179 ? -14.328 -2.384 -1.341 1.00 98.56 179 VAL A CA 1
ATOM 1361 C C . VAL A 1 179 ? -15.078 -3.294 -2.319 1.00 98.56 179 VAL A C 1
ATOM 1363 O O . VAL A 1 179 ? -15.038 -4.517 -2.171 1.00 98.56 179 VAL A O 1
ATOM 1366 N N . ALA A 1 180 ? -15.735 -2.728 -3.336 1.00 98.31 180 ALA A N 1
ATOM 1367 C CA . ALA A 1 180 ? -16.441 -3.496 -4.357 1.00 98.31 180 ALA A CA 1
ATOM 1368 C C . ALA A 1 180 ? -15.497 -4.347 -5.223 1.00 98.31 180 ALA A C 1
ATOM 1370 O O . ALA A 1 180 ? -15.885 -5.449 -5.608 1.00 98.31 180 ALA A O 1
ATOM 1371 N N . CYS A 1 181 ? -14.258 -3.908 -5.463 1.00 98.56 181 CYS A N 1
ATOM 1372 C CA . CYS A 1 181 ? -13.228 -4.678 -6.172 1.00 98.56 181 CYS A CA 1
ATOM 1373 C C . CYS A 1 181 ? -12.655 -5.856 -5.358 1.00 98.56 181 CYS A C 1
ATOM 1375 O O . CYS A 1 181 ? -11.878 -6.641 -5.896 1.00 98.56 181 CYS A O 1
ATOM 1377 N N . GLN A 1 182 ? -12.984 -6.006 -4.069 1.00 98.50 182 GLN A N 1
ATOM 1378 C CA . GLN A 1 182 ? -12.420 -7.064 -3.223 1.00 98.50 182 GLN A CA 1
ATOM 1379 C C . GLN A 1 182 ? -13.186 -8.392 -3.351 1.00 98.50 182 GLN A C 1
ATOM 1381 O O . GLN A 1 182 ? -14.424 -8.430 -3.335 1.00 98.50 182 GLN A O 1
ATOM 1386 N N . GLN A 1 183 ? -12.468 -9.516 -3.405 1.00 98.19 183 GLN A N 1
ATOM 1387 C CA . GLN A 1 183 ? -13.040 -10.837 -3.152 1.00 98.19 183 GLN A CA 1
ATOM 1388 C C . GLN A 1 183 ? -13.328 -10.974 -1.656 1.00 98.19 183 GLN A C 1
ATOM 1390 O O . GLN A 1 183 ? -12.408 -11.123 -0.862 1.00 98.19 183 GLN A O 1
ATOM 1395 N N . ARG A 1 184 ? -14.596 -10.926 -1.246 1.00 97.38 184 ARG A N 1
ATOM 1396 C CA . ARG A 1 184 ? -14.965 -11.017 0.179 1.00 97.38 184 ARG A CA 1
ATOM 1397 C C . ARG A 1 184 ? -15.353 -12.424 0.615 1.00 97.38 184 ARG A C 1
ATOM 1399 O O . ARG A 1 184 ? -15.119 -12.797 1.757 1.00 97.38 184 ARG A O 1
ATOM 1406 N N . GLU A 1 185 ? -15.913 -13.214 -0.296 1.00 97.19 185 GLU A N 1
ATOM 1407 C CA . GLU A 1 185 ? -16.259 -14.604 -0.012 1.00 97.19 185 GLU A CA 1
ATOM 1408 C C . GLU A 1 185 ? -15.013 -15.493 -0.089 1.00 97.19 185 GLU A C 1
ATOM 1410 O O . GLU A 1 185 ? -14.175 -15.313 -0.977 1.00 97.19 185 GLU A O 1
ATOM 1415 N N . ALA A 1 186 ? -14.909 -16.458 0.822 1.00 95.19 186 ALA A N 1
ATOM 1416 C CA . ALA A 1 186 ? -13.912 -17.513 0.781 1.00 95.19 186 ALA A CA 1
ATOM 1417 C C . ALA A 1 186 ? -14.102 -18.362 -0.477 1.00 95.19 186 ALA A C 1
ATOM 1419 O O . ALA A 1 186 ? -15.186 -18.890 -0.739 1.00 95.19 186 ALA A O 1
ATOM 1420 N N . MET A 1 187 ? -13.035 -18.482 -1.259 1.00 95.69 187 MET A N 1
ATOM 1421 C CA . MET A 1 187 ? -13.054 -19.265 -2.483 1.00 95.69 187 MET A CA 1
ATOM 1422 C C . MET A 1 187 ? -13.082 -20.766 -2.159 1.00 95.69 187 MET A C 1
ATOM 1424 O O . MET A 1 187 ? -12.412 -21.196 -1.219 1.00 95.69 187 MET A O 1
ATOM 1428 N N . PRO A 1 188 ? -13.823 -21.588 -2.925 1.00 94.56 188 PRO A N 1
ATOM 1429 C CA . PRO A 1 188 ? -13.916 -23.034 -2.718 1.00 94.56 188 PRO A CA 1
ATOM 1430 C C . PRO A 1 188 ? -12.680 -23.749 -3.291 1.00 94.56 188 PRO A C 1
ATOM 1432 O O . PRO A 1 188 ? -12.778 -24.591 -4.181 1.00 94.56 188 PRO A O 1
ATOM 1435 N N . TRP A 1 189 ? -11.506 -23.341 -2.827 1.00 95.19 189 TRP A N 1
ATOM 1436 C CA . TRP A 1 189 ? -10.200 -23.859 -3.219 1.00 95.19 189 TRP A CA 1
ATOM 1437 C C . TRP A 1 189 ? -9.614 -24.711 -2.090 1.00 95.19 189 TRP A C 1
ATOM 1439 O O . TRP A 1 189 ? -10.097 -24.658 -0.959 1.00 95.19 189 TRP A O 1
ATOM 1449 N N . ASP A 1 190 ? -8.547 -25.456 -2.387 1.00 93.06 190 ASP A N 1
ATOM 1450 C CA . ASP A 1 190 ? -7.838 -26.301 -1.415 1.00 93.06 190 ASP A CA 1
ATOM 1451 C C . ASP A 1 190 ? -7.407 -25.494 -0.179 1.00 93.06 190 ASP A C 1
ATOM 1453 O O . ASP A 1 190 ? -7.462 -25.981 0.950 1.00 93.06 190 ASP A O 1
ATOM 1457 N N . VAL A 1 191 ? -7.046 -24.224 -0.397 1.00 92.25 191 VAL A N 1
ATOM 1458 C CA . VAL A 1 191 ? -6.918 -23.214 0.655 1.00 92.25 191 VAL A CA 1
ATOM 1459 C C . VAL A 1 191 ? -7.997 -22.148 0.444 1.00 92.25 191 VAL A C 1
ATOM 1461 O O . VAL A 1 191 ? -7.974 -21.475 -0.591 1.00 92.25 191 VAL A O 1
ATOM 1464 N N . PRO A 1 192 ? -8.938 -21.967 1.392 1.00 92.19 192 PRO A N 1
ATOM 1465 C CA . PRO A 1 192 ? -10.089 -21.084 1.223 1.00 92.19 192 PRO A CA 1
ATOM 1466 C C . PRO A 1 192 ? -9.694 -19.611 1.387 1.00 92.19 192 PRO A C 1
ATOM 1468 O O . PRO A 1 192 ? -9.921 -18.985 2.423 1.00 92.19 192 PRO A O 1
ATOM 1471 N N . LEU A 1 193 ? -9.063 -19.055 0.354 1.00 95.25 193 LEU A N 1
ATOM 1472 C CA . LEU A 1 193 ? -8.586 -17.676 0.342 1.00 95.25 193 LEU A CA 1
ATOM 1473 C C . LEU A 1 193 ? -9.736 -16.692 0.086 1.00 95.25 193 LEU A C 1
ATOM 1475 O O . LEU A 1 193 ? -10.637 -16.939 -0.712 1.00 95.25 193 LEU A O 1
ATOM 1479 N N . SER A 1 194 ? -9.665 -15.540 0.745 1.00 96.44 194 SER A N 1
ATOM 1480 C CA . SER A 1 194 ? -10.503 -14.355 0.522 1.00 96.44 194 SER A CA 1
ATOM 1481 C C . SER A 1 194 ? -9.647 -13.116 0.764 1.00 96.44 194 SER A C 1
ATOM 1483 O O . SER A 1 194 ? -8.552 -13.234 1.299 1.00 96.44 194 SER A O 1
ATOM 1485 N N . GLY A 1 195 ? -10.125 -11.937 0.385 1.00 97.56 195 GLY A N 1
ATOM 1486 C CA . GLY A 1 195 ? -9.504 -10.650 0.689 1.00 97.56 195 GLY A CA 1
ATOM 1487 C C . GLY A 1 195 ? -8.634 -10.072 -0.419 1.00 97.56 195 GLY A C 1
ATOM 1488 O O . GLY A 1 195 ? -8.373 -8.871 -0.382 1.00 97.56 195 GLY A O 1
ATOM 1489 N N . PHE A 1 196 ? -8.239 -10.871 -1.417 1.00 97.88 196 PHE A N 1
ATOM 1490 C CA . PHE A 1 196 ? -7.535 -10.386 -2.607 1.00 97.88 196 PHE A CA 1
ATOM 1491 C C . PHE A 1 196 ? -8.428 -9.480 -3.468 1.00 97.88 196 PHE A C 1
ATOM 1493 O O . PHE A 1 196 ? -9.652 -9.459 -3.327 1.00 97.88 196 PHE A O 1
ATOM 1500 N N . PHE A 1 197 ? -7.807 -8.713 -4.358 1.00 98.25 197 PHE A N 1
ATOM 1501 C CA . PHE A 1 197 ? -8.488 -7.715 -5.173 1.00 98.25 197 PHE A CA 1
ATOM 1502 C C . PHE A 1 197 ? -8.543 -8.106 -6.649 1.00 98.25 197 PHE A C 1
ATOM 1504 O O . PHE A 1 197 ? -7.674 -8.822 -7.146 1.00 98.25 197 PHE A O 1
ATOM 1511 N N . TYR A 1 198 ? -9.546 -7.580 -7.345 1.00 97.62 198 TYR A N 1
ATOM 1512 C CA . TYR A 1 198 ? -9.664 -7.586 -8.799 1.00 97.62 198 TYR A CA 1
ATOM 1513 C C . TYR A 1 198 ? -9.325 -6.206 -9.372 1.00 97.62 198 TYR A C 1
ATOM 1515 O O . TYR A 1 198 ? -9.294 -5.212 -8.647 1.00 97.62 198 TYR A O 1
ATOM 1523 N N . THR A 1 199 ? -9.081 -6.135 -10.679 1.00 94.38 199 THR A N 1
ATOM 1524 C CA . THR A 1 199 ? -8.743 -4.880 -11.372 1.00 94.38 199 THR A CA 1
ATOM 1525 C C . THR A 1 199 ? -9.873 -3.849 -11.343 1.00 94.38 199 THR A C 1
ATOM 1527 O O . THR A 1 199 ? -9.615 -2.648 -11.411 1.00 94.38 199 THR A O 1
ATOM 1530 N N . ASP A 1 200 ? -11.122 -4.305 -11.241 1.00 95.50 200 ASP A N 1
ATOM 1531 C CA . ASP A 1 200 ? -12.325 -3.478 -11.179 1.00 95.50 200 ASP A CA 1
ATOM 1532 C C . ASP A 1 200 ? -13.484 -4.209 -10.464 1.00 95.50 200 ASP A C 1
ATOM 1534 O O . ASP A 1 200 ? -13.337 -5.314 -9.931 1.00 95.50 200 ASP A O 1
ATOM 1538 N N . THR A 1 201 ? -14.660 -3.578 -10.451 1.00 96.50 201 THR A N 1
ATOM 1539 C CA . THR A 1 201 ? -15.865 -4.079 -9.778 1.00 96.50 201 THR A CA 1
ATOM 1540 C C . THR A 1 201 ? -16.558 -5.237 -10.499 1.00 96.50 201 THR A C 1
ATOM 1542 O O . THR A 1 201 ? -17.412 -5.883 -9.889 1.00 96.50 201 THR A O 1
ATOM 1545 N N . LYS A 1 202 ? -16.203 -5.533 -11.759 1.00 96.12 202 LYS A N 1
ATOM 1546 C CA . LYS A 1 202 ? -16.740 -6.683 -12.508 1.00 96.12 202 LYS A CA 1
ATOM 1547 C C . LYS A 1 202 ? -16.137 -7.993 -12.026 1.00 96.12 202 LYS A C 1
ATOM 1549 O O . LYS A 1 202 ? -16.802 -9.020 -12.088 1.00 96.12 202 LYS A O 1
ATOM 1554 N N . LYS A 1 203 ? -14.916 -7.933 -11.478 1.00 95.69 203 LYS A N 1
ATOM 1555 C CA . LYS A 1 203 ? -14.180 -9.084 -10.932 1.00 95.69 203 LYS A CA 1
ATOM 1556 C C . LYS A 1 203 ? -13.808 -10.136 -11.978 1.00 95.69 203 LYS A C 1
ATOM 1558 O O . LYS A 1 203 ? -13.654 -11.311 -11.660 1.00 95.69 203 LYS A O 1
ATOM 1563 N N . ASP A 1 204 ? -13.602 -9.692 -13.215 1.00 93.94 204 ASP A N 1
ATOM 1564 C CA . ASP A 1 204 ? -13.228 -10.565 -14.332 1.00 93.94 204 ASP A CA 1
ATOM 1565 C C . ASP A 1 204 ? -11.727 -10.889 -14.361 1.00 93.94 204 ASP A C 1
ATOM 1567 O O . ASP A 1 204 ? -11.331 -11.872 -14.982 1.00 93.94 204 ASP A O 1
ATOM 1571 N N . ARG A 1 205 ? -10.881 -10.076 -13.710 1.00 93.81 205 ARG A N 1
ATOM 1572 C CA . ARG A 1 205 ? -9.421 -10.250 -13.673 1.00 93.81 205 ARG A CA 1
ATOM 1573 C C . ARG A 1 205 ? -8.857 -9.953 -12.289 1.00 93.81 205 ARG A C 1
ATOM 1575 O O . ARG A 1 205 ? -9.092 -8.884 -11.725 1.00 93.81 205 ARG A O 1
ATOM 1582 N N . THR A 1 206 ? -8.103 -10.903 -11.747 1.00 95.00 206 THR A N 1
ATOM 1583 C CA . THR A 1 206 ? -7.384 -10.752 -10.476 1.00 95.00 206 THR A CA 1
ATOM 1584 C C . THR A 1 206 ? -6.347 -9.640 -10.601 1.00 95.00 206 THR A C 1
ATOM 1586 O O . THR A 1 206 ? -5.659 -9.538 -11.616 1.00 95.00 206 THR A O 1
ATOM 1589 N N . LEU A 1 207 ? -6.200 -8.809 -9.569 1.00 93.06 207 LEU A N 1
ATOM 1590 C CA . LEU A 1 207 ? -5.143 -7.808 -9.532 1.00 93.06 207 LEU A CA 1
ATOM 1591 C C . LEU A 1 207 ? -3.790 -8.510 -9.354 1.00 93.06 207 LEU A C 1
ATOM 1593 O O . LEU A 1 207 ? -3.510 -9.123 -8.320 1.00 93.06 207 LEU A O 1
ATOM 1597 N N . HIS A 1 208 ? -2.928 -8.401 -10.355 1.00 89.12 208 HIS A N 1
ATOM 1598 C CA . HIS A 1 208 ? -1.538 -8.828 -10.278 1.00 89.12 208 HIS A CA 1
ATOM 1599 C C . HIS A 1 208 ? -0.637 -7.824 -10.994 1.00 89.12 208 HIS A C 1
ATOM 1601 O O . HIS A 1 208 ? -1.035 -7.188 -11.967 1.00 89.12 208 HIS A O 1
ATOM 1607 N N . TYR A 1 209 ? 0.593 -7.714 -10.503 1.00 87.69 209 TYR A N 1
ATOM 1608 C CA . TYR A 1 209 ? 1.644 -6.876 -11.064 1.00 87.69 209 TYR A CA 1
ATOM 1609 C C . TYR A 1 209 ? 2.862 -7.733 -11.359 1.00 87.69 209 TYR A C 1
ATOM 1611 O O . TYR A 1 209 ? 3.136 -8.690 -10.633 1.00 87.69 209 TYR A O 1
ATOM 1619 N N . PHE A 1 210 ? 3.618 -7.357 -12.388 1.00 81.06 210 PHE A N 1
ATOM 1620 C CA . PHE A 1 210 ? 4.844 -8.063 -12.750 1.00 81.06 210 PHE A CA 1
ATOM 1621 C C . PHE A 1 210 ? 6.130 -7.300 -12.398 1.00 81.06 210 PHE A C 1
ATOM 1623 O O . PHE A 1 210 ? 7.188 -7.920 -12.339 1.00 81.06 210 PHE A O 1
ATOM 1630 N N . HIS A 1 211 ? 6.050 -5.984 -12.144 1.00 79.75 211 HIS A N 1
ATOM 1631 C CA . HIS A 1 211 ? 7.221 -5.133 -11.888 1.00 79.75 211 HIS A CA 1
ATOM 1632 C C . HIS A 1 211 ? 6.931 -3.976 -10.914 1.00 79.75 211 HIS A C 1
ATOM 1634 O O . HIS A 1 211 ? 7.371 -3.997 -9.765 1.00 79.75 211 HIS A O 1
ATOM 1640 N N . ALA A 1 212 ? 6.180 -2.961 -11.361 1.00 82.56 212 ALA A N 1
ATOM 1641 C CA . ALA A 1 212 ? 5.791 -1.795 -10.563 1.00 82.56 212 ALA A CA 1
ATOM 1642 C C . ALA A 1 212 ? 4.476 -2.050 -9.821 1.00 82.56 212 ALA A C 1
ATOM 1644 O O . ALA A 1 212 ? 3.399 -1.678 -10.281 1.00 82.56 212 ALA A O 1
ATOM 1645 N N . ASP A 1 213 ? 4.575 -2.739 -8.688 1.00 87.12 213 ASP A N 1
ATOM 1646 C CA . ASP A 1 213 ? 3.419 -3.165 -7.900 1.00 87.12 213 ASP A CA 1
ATOM 1647 C C . ASP A 1 213 ? 2.747 -1.993 -7.156 1.00 87.12 213 ASP A C 1
ATOM 1649 O O . ASP A 1 213 ? 3.403 -1.151 -6.544 1.00 87.12 213 ASP A O 1
ATOM 1653 N N . GLN A 1 214 ? 1.417 -1.917 -7.217 1.00 89.69 214 GLN A N 1
ATOM 1654 C CA . GLN A 1 214 ? 0.625 -0.923 -6.478 1.00 89.69 214 GLN A CA 1
ATOM 1655 C C . GLN A 1 214 ? -0.386 -1.575 -5.523 1.00 89.69 214 GLN A C 1
ATOM 1657 O O . GLN A 1 214 ? -1.347 -0.949 -5.083 1.00 89.69 214 GLN A O 1
ATOM 1662 N N . SER A 1 215 ? -0.169 -2.834 -5.147 1.00 91.00 215 SER A N 1
ATOM 1663 C CA . SER A 1 215 ? -1.076 -3.620 -4.306 1.00 91.00 215 SER A CA 1
ATOM 1664 C C . SER A 1 215 ? -1.197 -3.118 -2.860 1.00 91.00 215 SER A C 1
ATOM 1666 O O . SER A 1 215 ? -2.086 -3.559 -2.134 1.00 91.00 215 SER A O 1
ATOM 1668 N N . GLN A 1 216 ? -0.365 -2.159 -2.442 1.00 96.62 216 GLN A N 1
ATOM 1669 C CA . GLN A 1 216 ? -0.552 -1.404 -1.199 1.00 96.62 216 GLN A CA 1
ATOM 1670 C C . GLN A 1 216 ? -1.623 -0.322 -1.297 1.00 96.62 216 GLN A C 1
ATOM 1672 O O . GLN A 1 216 ? -2.207 0.036 -0.276 1.00 96.62 216 GLN A O 1
ATOM 1677 N N . ALA A 1 217 ? -1.863 0.227 -2.492 1.00 96.56 217 ALA A N 1
ATOM 1678 C CA . ALA A 1 217 ? -2.658 1.437 -2.666 1.00 96.56 217 ALA A CA 1
ATOM 1679 C C . ALA A 1 217 ? -4.071 1.321 -2.064 1.00 96.56 217 ALA A C 1
ATOM 1681 O O . ALA A 1 217 ? -4.460 2.242 -1.341 1.00 96.56 217 ALA A O 1
ATOM 1682 N N . PRO A 1 218 ? -4.811 0.201 -2.239 1.00 98.25 218 PRO A N 1
ATOM 1683 C CA . PRO A 1 218 ? -6.111 0.021 -1.595 1.00 98.25 218 PRO A CA 1
ATOM 1684 C C . PRO A 1 218 ? -6.050 0.148 -0.070 1.00 98.25 218 PRO A C 1
ATOM 1686 O O . PRO A 1 218 ? -6.906 0.788 0.534 1.00 98.25 218 PRO A O 1
ATOM 1689 N N . LEU A 1 219 ? -5.028 -0.433 0.567 1.00 98.50 219 LEU A N 1
ATOM 1690 C CA . LEU A 1 219 ? -4.913 -0.444 2.026 1.00 98.50 219 LEU A CA 1
ATOM 1691 C C . LEU A 1 219 ? -4.473 0.904 2.572 1.00 98.50 219 LEU A C 1
ATOM 1693 O O . LEU A 1 219 ? -5.033 1.347 3.568 1.00 98.50 219 LEU A O 1
ATOM 1697 N N . VAL A 1 220 ? -3.526 1.564 1.906 1.00 98.69 220 VAL A N 1
ATOM 1698 C CA . VAL A 1 220 ? -3.099 2.923 2.264 1.00 98.69 220 VAL A CA 1
ATOM 1699 C C . VAL A 1 220 ? -4.281 3.887 2.190 1.00 98.69 220 VAL A C 1
ATOM 1701 O O . VAL A 1 220 ? -4.535 4.614 3.148 1.00 98.69 220 VAL A O 1
ATOM 1704 N N . ALA A 1 221 ? -5.057 3.847 1.104 1.00 98.75 221 ALA A N 1
ATOM 1705 C CA . ALA A 1 221 ? -6.232 4.696 0.948 1.00 98.75 221 ALA A CA 1
ATOM 1706 C C . ALA A 1 221 ? -7.303 4.406 2.013 1.00 98.75 221 ALA A C 1
ATOM 1708 O O . ALA A 1 221 ? -7.757 5.320 2.700 1.00 98.75 221 ALA A O 1
ATOM 1709 N N . LEU A 1 222 ? -7.687 3.137 2.196 1.00 98.88 222 LEU A N 1
ATOM 1710 C CA . LEU A 1 222 ? -8.721 2.767 3.166 1.00 98.88 222 LEU A CA 1
ATOM 1711 C C . LEU A 1 222 ? -8.298 3.047 4.613 1.00 98.88 222 LEU A C 1
ATOM 1713 O O . LEU A 1 222 ? -9.135 3.480 5.403 1.00 98.88 222 LEU A O 1
ATOM 1717 N N . ALA A 1 223 ? -7.025 2.847 4.965 1.00 98.75 223 ALA A N 1
ATOM 1718 C CA . ALA A 1 223 ? -6.506 3.195 6.285 1.00 98.75 223 ALA A CA 1
ATOM 1719 C C . ALA A 1 223 ? -6.541 4.710 6.518 1.00 98.75 223 ALA A C 1
ATOM 1721 O O . ALA A 1 223 ? -7.081 5.151 7.531 1.00 98.75 223 ALA A O 1
ATOM 1722 N N . ALA A 1 224 ? -6.086 5.508 5.546 1.00 98.69 224 ALA A N 1
ATOM 1723 C CA . ALA A 1 224 ? -6.140 6.965 5.632 1.00 98.69 224 ALA A CA 1
ATOM 1724 C C . ALA A 1 224 ? -7.584 7.481 5.788 1.00 98.69 224 ALA A C 1
ATOM 1726 O O . ALA A 1 224 ? -7.833 8.408 6.562 1.00 98.69 224 ALA A O 1
ATOM 1727 N N . ILE A 1 225 ? -8.555 6.859 5.111 1.00 98.75 225 ILE A N 1
ATOM 1728 C CA . ILE A 1 225 ? -9.987 7.160 5.268 1.00 98.75 225 ILE A CA 1
ATOM 1729 C C . ILE A 1 225 ? -10.488 6.759 6.661 1.00 98.75 225 ILE A C 1
ATOM 1731 O O . ILE A 1 225 ? -11.172 7.553 7.305 1.00 98.75 225 ILE A O 1
ATOM 1735 N N . CYS A 1 226 ? -10.140 5.564 7.152 1.00 98.69 226 CYS A N 1
ATOM 1736 C CA . CYS A 1 226 ? -10.530 5.104 8.490 1.00 98.69 226 CYS A CA 1
ATOM 1737 C C . CYS A 1 226 ? -10.016 6.033 9.598 1.00 98.69 226 CYS A C 1
ATOM 1739 O O . CYS A 1 226 ? -10.718 6.248 10.584 1.00 98.69 226 CYS A O 1
ATOM 1741 N N . GLU A 1 227 ? -8.809 6.573 9.435 1.00 97.56 227 GLU A N 1
ATOM 1742 C CA . GLU A 1 227 ? -8.181 7.510 10.372 1.00 97.56 227 GLU A CA 1
ATOM 1743 C C . GLU A 1 227 ? -8.783 8.912 10.285 1.00 97.56 227 GLU A C 1
ATOM 1745 O O . GLU A 1 227 ? -8.961 9.577 11.302 1.00 97.56 227 GLU A O 1
ATOM 1750 N N . THR A 1 228 ? -9.118 9.358 9.074 1.00 98.44 228 THR A N 1
ATOM 1751 C CA . THR A 1 228 ? -9.685 10.693 8.840 1.00 98.44 228 THR A CA 1
ATOM 1752 C C . THR A 1 228 ? -11.158 10.763 9.251 1.00 98.44 228 THR A C 1
ATOM 1754 O O . THR A 1 228 ? -11.615 11.800 9.729 1.00 98.44 228 THR A O 1
ATOM 1757 N N . PHE A 1 229 ? -11.904 9.663 9.103 1.00 97.88 229 PHE A N 1
ATOM 1758 C CA . PHE A 1 229 ? -13.342 9.599 9.376 1.00 97.88 229 PHE A CA 1
ATOM 1759 C C . PHE A 1 229 ? -13.703 8.446 10.336 1.00 97.88 229 PHE A C 1
ATOM 1761 O O . PHE A 1 229 ? -14.450 7.535 9.959 1.00 97.88 229 PHE A O 1
ATOM 1768 N N . PRO A 1 230 ? -13.212 8.468 11.592 1.00 96.12 230 PRO A N 1
ATOM 1769 C CA . PRO A 1 230 ? -13.356 7.356 12.536 1.00 96.12 230 PRO A CA 1
ATOM 1770 C C . PRO A 1 230 ? -14.805 7.068 12.947 1.00 96.12 230 PRO A C 1
ATOM 1772 O O . PRO A 1 230 ? -15.113 5.949 13.354 1.00 96.12 230 PRO A O 1
ATOM 1775 N N . ASP A 1 231 ? -15.703 8.045 12.823 1.00 95.25 231 ASP A N 1
ATOM 1776 C CA . ASP A 1 231 ? -17.118 7.922 13.198 1.00 95.25 231 ASP A CA 1
ATOM 1777 C C . ASP A 1 231 ? -18.055 7.781 11.991 1.00 95.25 231 ASP A C 1
ATOM 1779 O O . ASP A 1 231 ? -19.278 7.807 12.135 1.00 95.25 231 ASP A O 1
ATOM 1783 N N . HIS A 1 232 ? -17.505 7.623 10.783 1.00 97.44 232 HIS A N 1
ATOM 1784 C CA . HIS A 1 232 ? -18.326 7.463 9.590 1.00 97.44 232 HIS A CA 1
ATOM 1785 C C . HIS A 1 232 ? -19.109 6.135 9.629 1.00 97.44 232 HIS A C 1
ATOM 1787 O O . HIS A 1 232 ? -18.533 5.097 9.964 1.00 97.44 232 HIS A O 1
ATOM 1793 N N . PRO A 1 233 ? -20.390 6.099 9.210 1.00 96.50 233 PRO A N 1
ATOM 1794 C CA . PRO A 1 233 ? -21.191 4.869 9.230 1.00 96.50 233 PRO A CA 1
ATOM 1795 C C . PRO A 1 233 ? -20.574 3.702 8.441 1.00 96.50 233 PRO A C 1
ATOM 1797 O O . PRO A 1 233 ? -20.713 2.542 8.824 1.00 96.50 233 PRO A O 1
ATOM 1800 N N . ASN A 1 234 ? -19.841 4.004 7.363 1.00 97.81 234 ASN A N 1
ATOM 1801 C CA . ASN A 1 234 ? -19.155 3.001 6.538 1.00 97.81 234 ASN A CA 1
ATOM 1802 C C . ASN A 1 234 ? -17.779 2.573 7.078 1.00 97.81 234 ASN A C 1
ATOM 1804 O O . ASN A 1 234 ? -17.119 1.764 6.432 1.00 97.81 234 ASN A O 1
ATOM 1808 N N . TRP A 1 235 ? -17.348 3.046 8.253 1.00 98.19 235 TRP A N 1
ATOM 1809 C CA . TRP A 1 235 ? -16.014 2.756 8.793 1.00 98.19 235 TRP A CA 1
ATOM 1810 C C . TRP A 1 235 ? -15.691 1.254 8.820 1.00 98.19 235 TRP A C 1
ATOM 1812 O O . TRP A 1 235 ? -14.639 0.834 8.346 1.00 98.19 235 TRP A O 1
ATOM 1822 N N . MET A 1 236 ? -16.634 0.412 9.265 1.00 97.81 236 MET A N 1
ATOM 1823 C CA . MET A 1 236 ? -16.438 -1.048 9.280 1.00 97.81 236 MET A CA 1
ATOM 1824 C C . MET A 1 236 ? -16.335 -1.681 7.891 1.00 97.81 236 MET A C 1
ATOM 1826 O O . MET A 1 236 ? -15.706 -2.732 7.749 1.00 97.81 236 MET A O 1
ATOM 1830 N N . ARG A 1 237 ? -16.927 -1.071 6.858 1.00 98.00 237 ARG A N 1
ATOM 1831 C CA . ARG A 1 237 ? -16.803 -1.565 5.478 1.00 98.00 237 ARG A CA 1
ATOM 1832 C C . ARG A 1 237 ? -15.355 -1.425 5.015 1.00 98.00 237 ARG A C 1
ATOM 1834 O O . ARG A 1 237 ? -14.777 -2.400 4.545 1.00 98.00 237 ARG A O 1
ATOM 1841 N N . TRP A 1 238 ? -14.753 -0.262 5.251 1.00 98.69 238 TRP A N 1
ATOM 1842 C CA . TRP A 1 238 ? -13.358 0.024 4.911 1.00 98.69 238 TRP A CA 1
ATOM 1843 C C . TRP A 1 238 ? -12.379 -0.765 5.784 1.00 98.69 238 TRP A C 1
ATOM 1845 O O . TRP A 1 238 ? -11.512 -1.462 5.262 1.00 98.69 238 TRP A O 1
ATOM 1855 N N . TYR A 1 239 ? -12.568 -0.737 7.107 1.00 98.75 239 TYR A N 1
ATOM 1856 C CA . TYR A 1 239 ? -11.706 -1.446 8.051 1.00 98.75 239 TYR A CA 1
ATOM 1857 C C . TYR A 1 239 ? -11.695 -2.956 7.785 1.00 98.75 239 TYR A C 1
ATOM 1859 O O . TYR A 1 239 ? -10.632 -3.572 7.731 1.00 98.75 239 TYR A O 1
ATOM 1867 N N . SER A 1 240 ? -12.864 -3.568 7.550 1.00 98.62 240 SER A N 1
ATOM 1868 C CA . SER A 1 240 ? -12.918 -5.004 7.250 1.00 98.62 240 SER A CA 1
ATOM 1869 C C . SER A 1 240 ? -12.217 -5.360 5.939 1.00 98.62 240 SER A C 1
ATOM 1871 O O . SER A 1 240 ? -11.623 -6.429 5.861 1.00 98.62 240 SER A O 1
ATOM 1873 N N . ALA A 1 241 ? -12.209 -4.475 4.937 1.00 98.75 241 ALA A N 1
ATOM 1874 C CA . ALA A 1 241 ? -11.443 -4.707 3.715 1.00 98.75 241 ALA A CA 1
ATOM 1875 C C . ALA A 1 241 ? -9.923 -4.697 3.966 1.00 98.75 241 ALA A C 1
ATOM 1877 O O . ALA A 1 241 ? -9.221 -5.566 3.442 1.00 98.75 241 ALA A O 1
ATOM 1878 N N . VAL A 1 242 ? -9.426 -3.796 4.826 1.00 98.81 242 VAL A N 1
ATOM 1879 C CA . VAL A 1 242 ? -8.020 -3.802 5.279 1.00 98.81 242 VAL A CA 1
ATOM 1880 C C . VAL A 1 242 ? -7.692 -5.100 6.023 1.00 98.81 242 VAL A C 1
ATOM 1882 O O . VAL A 1 242 ? -6.647 -5.711 5.778 1.00 98.81 242 VAL A O 1
ATOM 1885 N N . VAL A 1 243 ? -8.593 -5.562 6.898 1.00 98.69 243 VAL A N 1
ATOM 1886 C CA . VAL A 1 243 ? -8.427 -6.827 7.631 1.00 98.69 243 VAL A CA 1
ATOM 1887 C C . VAL A 1 243 ? -8.341 -8.014 6.675 1.00 98.69 243 VAL A C 1
ATOM 1889 O O . VAL A 1 243 ? -7.377 -8.768 6.743 1.00 98.69 243 VAL A O 1
ATOM 1892 N N . LEU A 1 244 ? -9.291 -8.156 5.749 1.00 98.62 244 LEU A N 1
ATOM 1893 C CA . LEU A 1 244 ? -9.337 -9.295 4.830 1.00 98.62 244 LEU A CA 1
ATOM 1894 C C . LEU A 1 244 ? -8.069 -9.407 3.973 1.00 98.62 244 LEU A C 1
ATOM 1896 O O . LEU A 1 244 ? -7.517 -10.496 3.842 1.00 98.62 244 LEU A O 1
ATOM 1900 N N . TYR A 1 245 ? -7.563 -8.298 3.427 1.00 98.62 245 TYR A N 1
ATOM 1901 C CA . TYR A 1 245 ? -6.344 -8.346 2.614 1.00 98.62 245 TYR A CA 1
ATOM 1902 C C . TYR A 1 245 ? -5.079 -8.602 3.447 1.00 98.62 245 TYR A C 1
ATOM 1904 O O . TYR A 1 245 ? -4.169 -9.290 2.992 1.00 98.62 245 TYR A O 1
ATOM 1912 N N . SER A 1 246 ? -5.000 -8.086 4.677 1.00 98.56 246 SER A N 1
ATOM 1913 C CA . SER A 1 246 ? -3.846 -8.377 5.541 1.00 98.56 246 SER A CA 1
ATOM 1914 C C . SER A 1 246 ? -3.839 -9.826 6.038 1.00 98.56 246 SER A C 1
ATOM 1916 O O . SER A 1 246 ? -2.768 -10.427 6.095 1.00 98.56 246 SER A O 1
ATOM 1918 N N . GLU A 1 247 ? -5.003 -10.427 6.310 1.00 98.12 247 GLU A N 1
ATOM 1919 C CA . GLU A 1 247 ? -5.097 -11.871 6.578 1.00 98.12 247 GLU A CA 1
ATOM 1920 C C . GLU A 1 247 ? -4.764 -12.707 5.336 1.00 98.12 247 GLU A C 1
ATOM 1922 O O . GLU A 1 247 ? -4.037 -13.689 5.451 1.00 98.12 247 GLU A O 1
ATOM 1927 N N . TYR A 1 248 ? -5.201 -12.289 4.142 1.00 98.25 248 TYR A N 1
ATOM 1928 C CA . TYR A 1 248 ? -4.789 -12.914 2.881 1.00 98.25 248 TYR A CA 1
ATOM 1929 C C . TYR A 1 248 ? -3.264 -12.979 2.755 1.00 98.25 248 TYR A C 1
ATOM 1931 O O . TYR A 1 248 ? -2.706 -14.056 2.548 1.00 98.25 248 TYR A O 1
ATOM 1939 N N . LEU A 1 249 ? -2.575 -11.847 2.939 1.00 98.06 249 LEU A N 1
ATOM 1940 C CA . LEU A 1 249 ? -1.113 -11.796 2.881 1.00 98.06 249 LEU A CA 1
ATOM 1941 C C . LEU A 1 249 ? -0.453 -12.650 3.973 1.00 98.06 249 LEU A C 1
ATOM 1943 O O . LEU A 1 249 ? 0.550 -13.310 3.699 1.00 98.06 249 LEU A O 1
ATOM 1947 N N . ARG A 1 250 ? -1.022 -12.676 5.185 1.00 97.44 250 ARG A N 1
ATOM 1948 C CA . ARG A 1 250 ? -0.552 -13.530 6.284 1.00 97.44 250 ARG A CA 1
ATOM 1949 C C . ARG A 1 250 ? -0.609 -15.007 5.903 1.00 97.44 250 ARG A C 1
ATOM 1951 O O . ARG A 1 250 ? 0.402 -15.688 6.040 1.00 97.44 250 ARG A O 1
ATOM 1958 N N . THR A 1 251 ? -1.738 -15.481 5.376 1.00 97.25 251 THR A N 1
ATOM 1959 C CA . THR A 1 251 ? -1.878 -16.867 4.906 1.00 97.25 251 THR A CA 1
ATOM 1960 C C . THR A 1 251 ? -0.915 -17.167 3.760 1.00 97.25 251 THR A C 1
ATOM 1962 O O . THR A 1 251 ? -0.276 -18.214 3.744 1.00 97.25 251 THR A O 1
ATOM 1965 N N . LEU A 1 252 ? -0.748 -16.242 2.809 1.00 96.94 252 LEU A N 1
ATOM 1966 C CA . LEU A 1 252 ? 0.172 -16.452 1.693 1.00 96.94 252 LEU A CA 1
ATOM 1967 C C . LEU A 1 252 ? 1.638 -16.604 2.129 1.00 96.94 252 LEU A C 1
ATOM 1969 O O . LEU A 1 252 ? 2.375 -17.377 1.517 1.00 96.94 252 LEU A O 1
ATOM 1973 N N . ALA A 1 253 ? 2.066 -15.907 3.182 1.00 97.31 253 ALA A N 1
ATOM 1974 C CA . ALA A 1 253 ? 3.430 -16.009 3.699 1.00 97.31 253 ALA A CA 1
ATOM 1975 C C . ALA A 1 253 ? 3.784 -17.409 4.240 1.00 97.31 253 ALA A C 1
ATOM 1977 O O . ALA A 1 253 ? 4.963 -17.748 4.345 1.00 97.31 253 ALA A O 1
ATOM 1978 N N . GLU A 1 254 ? 2.794 -18.242 4.572 1.00 96.38 254 GLU A N 1
ATOM 1979 C CA . GLU A 1 254 ? 3.027 -19.610 5.051 1.00 96.38 254 GLU A CA 1
ATOM 1980 C C . GLU A 1 254 ? 3.603 -20.514 3.950 1.00 96.38 254 GLU A C 1
ATOM 1982 O O . GLU A 1 254 ? 4.428 -21.385 4.229 1.00 96.38 254 GLU A O 1
ATOM 1987 N N . PHE A 1 255 ? 3.260 -20.252 2.684 1.00 96.62 255 PHE A N 1
ATOM 1988 C CA . PHE A 1 255 ? 3.740 -21.022 1.529 1.00 96.62 255 PHE A CA 1
ATOM 1989 C C . PHE A 1 255 ? 5.231 -20.832 1.226 1.00 96.62 255 PHE A C 1
ATOM 1991 O O . PHE A 1 255 ? 5.792 -21.547 0.398 1.00 96.62 255 PHE A O 1
ATOM 1998 N N . THR A 1 256 ? 5.884 -19.873 1.880 1.00 96.38 256 THR A N 1
ATOM 1999 C CA . THR A 1 256 ? 7.286 -19.502 1.633 1.00 96.38 256 THR A CA 1
ATOM 2000 C C . THR A 1 256 ? 8.138 -19.617 2.894 1.00 96.38 256 THR A C 1
ATOM 2002 O O . THR A 1 256 ? 9.217 -19.019 3.006 1.00 96.38 256 THR A O 1
ATOM 2005 N N . ALA A 1 257 ? 7.668 -20.401 3.868 1.00 95.25 257 ALA A N 1
ATOM 2006 C CA . ALA A 1 257 ? 8.463 -20.795 5.019 1.00 95.25 257 ALA A CA 1
ATOM 2007 C C . ALA A 1 257 ? 9.806 -21.429 4.573 1.00 95.25 257 ALA A C 1
ATOM 2009 O O . ALA A 1 257 ? 9.851 -22.140 3.569 1.00 95.25 257 ALA A O 1
ATOM 2010 N N . PRO A 1 258 ? 10.918 -21.182 5.295 1.00 94.69 258 PRO A N 1
ATOM 2011 C CA . PRO A 1 258 ? 11.015 -20.438 6.557 1.00 94.69 258 PRO A CA 1
ATOM 2012 C C . PRO A 1 258 ? 11.228 -18.920 6.386 1.00 94.69 258 PRO A C 1
ATOM 2014 O O . PRO A 1 258 ? 11.365 -18.201 7.382 1.00 94.69 258 PRO A O 1
ATOM 2017 N N . TYR A 1 259 ? 11.306 -18.425 5.148 1.00 95.69 259 TYR A N 1
ATOM 2018 C CA . TYR A 1 259 ? 11.599 -17.017 4.869 1.00 95.69 259 TYR A CA 1
ATOM 2019 C C . TYR A 1 259 ? 10.385 -16.121 5.114 1.00 95.69 259 TYR A C 1
ATOM 2021 O O . TYR A 1 259 ? 10.539 -15.010 5.614 1.00 95.69 259 TYR A O 1
ATOM 2029 N N . GLY A 1 260 ? 9.182 -16.617 4.809 1.00 96.06 260 GLY A N 1
ATOM 2030 C CA . GLY A 1 260 ? 7.951 -15.835 4.911 1.00 96.06 260 GLY A CA 1
ATOM 2031 C C . GLY A 1 260 ? 7.876 -14.712 3.876 1.00 96.06 260 GLY A C 1
ATOM 2032 O O . GLY A 1 260 ? 7.210 -13.711 4.117 1.00 96.06 260 GLY A O 1
ATOM 2033 N N . MET A 1 261 ? 8.589 -14.850 2.753 1.00 96.94 261 MET A N 1
ATOM 2034 C CA . MET A 1 261 ? 8.529 -13.931 1.615 1.00 96.94 261 MET A CA 1
ATOM 2035 C C . MET A 1 261 ? 7.109 -13.905 1.042 1.00 96.94 261 MET A C 1
ATOM 2037 O O . MET A 1 261 ? 6.549 -14.958 0.751 1.00 96.94 261 MET A O 1
ATOM 2041 N N . LEU A 1 262 ? 6.523 -12.732 0.835 1.00 97.38 262 LEU A N 1
ATOM 2042 C CA . LEU A 1 262 ? 5.178 -12.649 0.267 1.00 97.38 262 LEU A CA 1
ATOM 2043 C C . LEU A 1 262 ? 5.161 -13.138 -1.195 1.00 97.38 262 LEU A C 1
ATOM 2045 O O . LEU A 1 262 ? 5.908 -12.599 -2.015 1.00 97.38 262 LEU A O 1
ATOM 2049 N N . PRO A 1 263 ? 4.311 -14.127 -1.541 1.00 96.50 263 PRO A N 1
ATOM 2050 C CA . PRO A 1 263 ? 4.074 -14.526 -2.926 1.00 96.50 263 PRO A CA 1
ATOM 2051 C C . PRO A 1 263 ? 3.555 -13.375 -3.799 1.00 96.50 263 PRO A C 1
ATOM 2053 O O . PRO A 1 263 ? 2.948 -12.417 -3.310 1.00 96.50 263 PRO A O 1
ATOM 2056 N N . ALA A 1 264 ? 3.745 -13.495 -5.112 1.00 94.31 264 ALA A N 1
ATOM 2057 C CA . ALA A 1 264 ? 3.374 -12.468 -6.076 1.00 94.31 264 ALA A CA 1
ATOM 2058 C C . ALA A 1 264 ? 1.855 -12.284 -6.204 1.00 94.31 264 ALA A C 1
ATOM 2060 O O . ALA A 1 264 ? 1.352 -11.181 -5.974 1.00 94.31 264 ALA A O 1
ATOM 2061 N N . SER A 1 265 ? 1.121 -13.332 -6.591 1.00 94.44 265 SER A N 1
ATOM 2062 C CA . SER A 1 265 ? -0.347 -13.301 -6.651 1.00 94.44 265 SER A CA 1
ATOM 2063 C C . SER A 1 265 ? -0.953 -14.682 -6.915 1.00 94.44 265 SER A C 1
ATOM 2065 O O . SER A 1 265 ? -0.250 -15.650 -7.215 1.00 94.44 265 SER A O 1
ATOM 2067 N N . ILE A 1 266 ? -2.281 -14.737 -6.848 1.00 96.06 266 ILE A N 1
ATOM 2068 C CA . ILE A 1 266 ? -3.089 -15.799 -7.441 1.00 96.06 266 ILE A CA 1
ATOM 2069 C C . ILE A 1 266 ? -3.229 -15.510 -8.941 1.00 96.06 266 ILE A C 1
ATOM 2071 O O . ILE A 1 266 ? -3.514 -14.381 -9.338 1.00 96.06 266 ILE A O 1
ATOM 2075 N N . TYR A 1 267 ? -3.052 -16.540 -9.762 1.00 96.25 267 TYR A N 1
ATOM 2076 C CA . TYR A 1 267 ? -3.228 -16.497 -11.209 1.00 96.25 267 TYR A CA 1
ATOM 2077 C C . TYR A 1 267 ? -4.241 -17.547 -11.647 1.00 96.25 267 TYR A C 1
ATOM 2079 O O . TYR A 1 267 ? -4.251 -18.675 -11.140 1.00 96.25 267 TYR A O 1
ATOM 2087 N N . ARG A 1 268 ? -5.070 -17.188 -12.629 1.00 95.81 268 ARG A N 1
ATOM 2088 C CA . ARG A 1 268 ? -6.033 -18.100 -13.246 1.00 95.81 268 ARG A CA 1
ATOM 2089 C C . ARG A 1 268 ? -5.655 -18.359 -14.701 1.00 95.81 268 ARG A C 1
ATOM 2091 O O . ARG A 1 268 ? -5.226 -17.456 -15.411 1.00 95.81 268 ARG A O 1
ATOM 2098 N N . LEU A 1 269 ? -5.787 -19.604 -15.156 1.00 95.88 269 LEU A N 1
ATOM 2099 C CA . LEU A 1 269 ? -5.403 -19.984 -16.521 1.00 95.88 269 LEU A CA 1
ATOM 2100 C C . LEU A 1 269 ? -6.279 -19.333 -17.599 1.00 95.88 269 LEU A C 1
ATOM 2102 O O . LEU A 1 269 ? -5.814 -19.187 -18.728 1.00 95.88 269 LEU A O 1
ATOM 2106 N N . ASP A 1 270 ? -7.513 -18.957 -17.265 1.00 94.62 270 ASP A N 1
ATOM 2107 C CA . ASP A 1 270 ? -8.435 -18.249 -18.159 1.00 94.62 270 ASP A CA 1
ATOM 2108 C C . ASP A 1 270 ? -8.054 -16.772 -18.368 1.00 94.62 270 ASP A C 1
ATOM 2110 O O . ASP A 1 270 ? -8.479 -16.174 -19.351 1.00 94.62 270 ASP A O 1
ATOM 2114 N N . GLU A 1 271 ? -7.199 -16.207 -17.508 1.00 92.81 271 GLU A N 1
ATOM 2115 C CA . GLU A 1 271 ? -6.620 -14.864 -17.671 1.00 92.81 271 GLU A CA 1
ATOM 2116 C C . GLU A 1 271 ? -5.402 -14.857 -18.614 1.00 92.81 271 GLU A C 1
ATOM 2118 O O . GLU A 1 271 ? -4.957 -13.795 -19.046 1.00 92.81 271 GLU A O 1
ATOM 2123 N N . CYS A 1 272 ? -4.835 -16.025 -18.940 1.00 91.00 272 CYS A N 1
ATOM 2124 C CA . CYS A 1 272 ? -3.646 -16.121 -19.783 1.00 91.00 272 CYS A CA 1
ATOM 2125 C C . CYS A 1 272 ? -3.971 -16.041 -21.279 1.00 91.00 272 CYS A C 1
ATOM 2127 O O . CYS A 1 272 ? -4.601 -16.937 -21.845 1.00 91.00 272 CYS A O 1
ATOM 2129 N N . GLU A 1 273 ? -3.398 -15.050 -21.960 1.00 88.19 273 GLU A N 1
ATOM 2130 C CA . GLU A 1 273 ? -3.586 -14.846 -23.404 1.00 88.19 273 GLU A CA 1
ATOM 2131 C C . GLU A 1 273 ? -2.819 -15.857 -24.278 1.00 88.19 273 GLU A C 1
ATOM 2133 O O . GLU A 1 273 ? -3.217 -16.145 -25.406 1.00 88.19 273 GLU A O 1
ATOM 2138 N N . ASN A 1 274 ? -1.727 -16.438 -23.774 1.00 89.56 274 ASN A N 1
ATOM 2139 C CA . ASN A 1 274 ? -0.843 -17.319 -24.544 1.00 89.56 274 ASN A CA 1
ATOM 2140 C C . ASN A 1 274 ? -0.312 -18.507 -23.718 1.00 89.56 274 ASN A C 1
ATOM 2142 O O . ASN A 1 274 ? -0.450 -18.555 -22.492 1.00 89.56 274 ASN A O 1
ATOM 2146 N N . ASP A 1 275 ? 0.291 -19.486 -24.402 1.00 90.56 275 ASP A N 1
ATOM 2147 C CA . ASP A 1 275 ? 0.836 -20.692 -23.759 1.00 90.56 275 ASP A CA 1
ATOM 2148 C C . ASP A 1 275 ? 2.017 -20.380 -22.839 1.00 90.56 275 ASP A C 1
ATOM 2150 O O . ASP A 1 275 ? 2.162 -21.011 -21.799 1.00 90.56 275 ASP A O 1
ATOM 2154 N N . TRP A 1 276 ? 2.792 -19.339 -23.147 1.00 88.25 276 TRP A N 1
ATOM 2155 C CA . TRP A 1 276 ? 3.893 -18.881 -22.302 1.00 88.25 276 TRP A CA 1
ATOM 2156 C C . TRP A 1 276 ? 3.423 -18.447 -20.902 1.00 88.25 276 TRP A C 1
ATOM 2158 O O . TRP A 1 276 ? 4.032 -18.815 -19.895 1.00 88.25 276 TRP A O 1
ATOM 2168 N N . CYS A 1 277 ? 2.313 -17.710 -20.813 1.00 91.38 277 CYS A N 1
ATOM 2169 C CA . CYS A 1 277 ? 1.661 -17.389 -19.544 1.00 91.38 277 CYS A CA 1
ATOM 2170 C C . CYS A 1 277 ? 1.162 -18.663 -18.851 1.00 91.38 277 CYS A C 1
ATOM 2172 O O . CYS A 1 277 ? 1.465 -18.889 -17.679 1.00 91.38 277 CYS A O 1
ATOM 2174 N N . ARG A 1 278 ? 0.452 -19.539 -19.580 1.00 94.56 278 ARG A N 1
ATOM 2175 C CA . ARG A 1 278 ? -0.101 -20.783 -19.016 1.00 94.56 278 ARG A CA 1
ATOM 2176 C C . ARG A 1 278 ? 0.983 -21.690 -18.442 1.00 94.56 278 ARG A C 1
ATOM 2178 O O . ARG A 1 278 ? 0.776 -22.280 -17.384 1.00 94.56 278 ARG A O 1
ATOM 2185 N N . ASP A 1 279 ? 2.123 -21.794 -19.110 1.00 94.06 279 ASP A N 1
ATOM 2186 C CA . ASP A 1 279 ? 3.235 -22.637 -18.684 1.00 94.06 279 ASP A CA 1
ATOM 2187 C C . ASP A 1 279 ? 3.875 -22.121 -17.399 1.00 94.06 279 ASP A C 1
ATOM 2189 O O . ASP A 1 279 ? 4.145 -22.925 -16.511 1.00 94.06 279 ASP A O 1
ATOM 2193 N N . GLN A 1 280 ? 4.040 -20.801 -17.253 1.00 93.94 280 GLN A N 1
ATOM 2194 C CA . GLN A 1 280 ? 4.490 -20.183 -16.001 1.00 93.94 280 GLN A CA 1
ATOM 2195 C C . GLN A 1 280 ? 3.475 -20.385 -14.871 1.00 93.94 280 GLN A C 1
ATOM 2197 O O . GLN A 1 280 ? 3.844 -20.846 -13.790 1.00 93.94 280 GLN A O 1
ATOM 2202 N N . VAL A 1 281 ? 2.194 -20.082 -15.111 1.00 95.94 281 VAL A N 1
ATOM 2203 C CA . VAL A 1 281 ? 1.134 -20.202 -14.095 1.00 95.94 281 VAL A CA 1
ATOM 2204 C C . VAL A 1 281 ? 1.063 -21.626 -13.541 1.00 95.94 281 VAL A C 1
ATOM 2206 O O . VAL A 1 281 ? 1.012 -21.803 -12.327 1.00 95.94 281 VAL A O 1
ATOM 2209 N N . LYS A 1 282 ? 1.160 -22.645 -14.404 1.00 97.25 282 LYS A N 1
ATOM 2210 C CA . LYS A 1 282 ? 1.137 -24.063 -14.004 1.00 97.25 282 LYS A CA 1
ATOM 2211 C C . LYS A 1 282 ? 2.313 -24.500 -13.124 1.00 97.25 282 LYS A C 1
ATOM 2213 O O . LYS A 1 282 ? 2.200 -25.549 -12.498 1.00 97.25 282 LYS A O 1
ATOM 2218 N N . GLN A 1 283 ? 3.420 -23.751 -13.083 1.00 97.12 283 GLN A N 1
ATOM 2219 C CA . GLN A 1 283 ? 4.531 -24.037 -12.161 1.00 97.12 283 GLN A CA 1
ATOM 2220 C C . GLN A 1 283 ? 4.276 -23.518 -10.738 1.00 97.12 283 GLN A C 1
ATOM 2222 O O . GLN A 1 283 ? 5.068 -23.805 -9.845 1.00 97.12 283 GLN A O 1
ATOM 2227 N N . GLY A 1 284 ? 3.205 -22.748 -10.522 1.00 96.88 284 GLY A N 1
ATOM 2228 C CA . GLY A 1 284 ? 2.806 -22.307 -9.191 1.00 96.88 284 GLY A CA 1
ATOM 2229 C C . GLY A 1 284 ? 2.194 -23.425 -8.346 1.00 96.88 284 GLY A C 1
ATOM 2230 O O . GLY A 1 284 ? 1.921 -24.537 -8.804 1.00 96.88 284 GLY A O 1
ATOM 2231 N N . ILE A 1 285 ? 1.912 -23.101 -7.090 1.00 97.56 285 ILE A N 1
ATOM 2232 C CA . ILE A 1 285 ? 1.210 -23.981 -6.156 1.00 97.56 285 ILE A CA 1
ATOM 2233 C C . ILE A 1 285 ? -0.262 -24.043 -6.565 1.00 97.56 285 ILE A C 1
ATOM 2235 O O . ILE A 1 285 ? -0.952 -23.026 -6.604 1.00 97.56 285 ILE A O 1
ATOM 2239 N N . ARG A 1 286 ? -0.764 -25.238 -6.879 1.00 97.62 286 ARG A N 1
ATOM 2240 C CA . ARG A 1 286 ? -2.168 -25.424 -7.264 1.00 97.62 286 ARG A CA 1
ATOM 2241 C C . ARG A 1 286 ? -3.093 -25.113 -6.082 1.00 97.62 286 ARG A C 1
ATOM 2243 O O . ARG A 1 286 ? -2.900 -25.661 -5.003 1.00 97.62 286 ARG A O 1
ATOM 2250 N N . LEU A 1 287 ? -4.099 -24.270 -6.316 1.00 97.44 287 LEU A N 1
ATOM 2251 C CA . LEU A 1 287 ? -5.168 -23.970 -5.354 1.00 97.44 287 LEU A CA 1
ATOM 2252 C C . LEU A 1 287 ? -6.494 -24.633 -5.747 1.00 97.44 287 LEU A C 1
ATOM 2254 O O . LEU A 1 287 ? -7.276 -25.018 -4.887 1.00 97.44 287 LEU A O 1
ATOM 2258 N N . ALA A 1 288 ? -6.759 -24.741 -7.049 1.00 97.56 288 ALA A N 1
ATOM 2259 C CA . ALA A 1 288 ? -7.911 -25.441 -7.608 1.00 97.56 288 ALA A CA 1
ATOM 2260 C C . ALA A 1 288 ? -7.624 -25.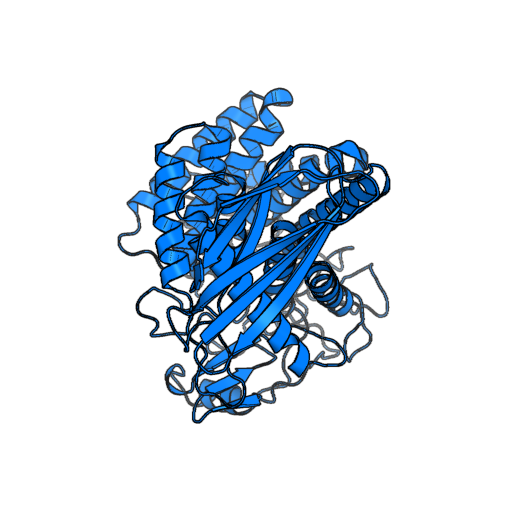845 -9.063 1.00 97.56 288 ALA A C 1
ATOM 2262 O O . ALA A 1 288 ? -6.512 -25.686 -9.571 1.00 97.56 288 ALA A O 1
ATOM 2263 N N . GLU A 1 289 ? -8.606 -26.409 -9.764 1.00 97.38 289 GLU A N 1
ATOM 2264 C CA . GLU A 1 289 ? -8.507 -26.548 -11.218 1.00 97.38 289 GLU A CA 1
ATOM 2265 C C . GLU A 1 289 ? -8.415 -25.166 -11.882 1.00 97.38 289 GLU A C 1
ATOM 2267 O O . GLU A 1 289 ? -9.257 -24.302 -11.661 1.00 97.38 289 GLU A O 1
ATOM 2272 N N . GLY A 1 290 ? -7.352 -24.945 -12.662 1.00 97.06 290 GLY A N 1
ATOM 2273 C CA . GLY A 1 290 ? -7.130 -23.687 -13.375 1.00 97.06 290 GLY A CA 1
ATOM 2274 C C . GLY A 1 290 ? -6.675 -22.500 -12.521 1.00 97.06 290 GLY A C 1
ATOM 2275 O O . GLY A 1 290 ? -6.497 -21.424 -13.084 1.00 97.06 290 GLY A O 1
ATOM 2276 N N . VAL A 1 291 ? -6.444 -22.672 -11.213 1.00 97.88 291 VAL A N 1
ATOM 2277 C CA . VAL A 1 291 ? -6.053 -21.591 -10.290 1.00 97.88 291 VAL A CA 1
ATOM 2278 C C . VAL A 1 291 ? -4.785 -21.962 -9.525 1.00 97.88 291 VAL A C 1
ATOM 2280 O O . VAL A 1 291 ? -4.721 -23.018 -8.888 1.00 97.88 291 VAL A O 1
ATOM 2283 N N . TYR A 1 292 ? -3.789 -21.076 -9.566 1.00 98.00 292 TYR A N 1
ATOM 2284 C CA . TYR A 1 292 ? -2.459 -21.306 -9.005 1.00 98.00 292 TYR A CA 1
ATOM 2285 C C . TYR A 1 292 ? -1.963 -20.081 -8.235 1.00 98.00 292 TYR A C 1
ATOM 2287 O O . TYR A 1 292 ? -2.109 -18.947 -8.682 1.00 98.00 292 TYR A O 1
ATOM 2295 N N . LEU A 1 293 ? -1.333 -20.310 -7.087 1.00 97.62 293 LEU A N 1
ATOM 2296 C CA . LEU A 1 293 ? -0.555 -19.314 -6.363 1.00 97.62 293 LEU A CA 1
ATOM 2297 C C . LEU A 1 293 ? 0.871 -19.298 -6.913 1.00 97.62 293 LEU A C 1
ATOM 2299 O O . LEU A 1 293 ? 1.542 -20.328 -6.920 1.00 97.62 293 LEU A O 1
ATOM 2303 N N . ARG A 1 294 ? 1.344 -18.127 -7.334 1.00 96.25 294 ARG A N 1
ATOM 2304 C CA . ARG A 1 294 ? 2.713 -17.927 -7.816 1.00 96.25 294 ARG A CA 1
ATOM 2305 C C . ARG A 1 294 ? 3.541 -17.154 -6.801 1.00 96.25 294 ARG A C 1
ATOM 2307 O O . ARG A 1 294 ? 3.121 -16.097 -6.326 1.00 96.25 294 ARG A O 1
ATOM 2314 N N . LEU A 1 295 ? 4.739 -17.651 -6.514 1.00 95.56 295 LEU A N 1
ATOM 2315 C CA . LEU A 1 295 ? 5.710 -16.994 -5.642 1.00 95.56 295 LEU A CA 1
ATOM 2316 C C . LEU A 1 295 ? 6.340 -15.783 -6.333 1.00 95.56 295 LEU A C 1
ATOM 2318 O O . LEU A 1 295 ? 6.480 -14.728 -5.720 1.00 95.56 295 LEU A O 1
ATOM 2322 N N . PHE A 1 296 ? 6.650 -15.916 -7.622 1.00 93.94 296 PHE A N 1
ATOM 2323 C CA . PHE A 1 296 ? 7.186 -14.860 -8.476 1.00 93.94 296 PHE A CA 1
ATOM 2324 C C . PHE A 1 296 ? 6.185 -14.468 -9.564 1.00 93.94 296 PHE A C 1
ATOM 2326 O O . PHE A 1 296 ? 5.440 -15.328 -10.048 1.00 93.94 296 PHE A O 1
ATOM 2333 N N . PRO A 1 297 ? 6.169 -13.191 -9.986 1.00 90.62 297 PRO A N 1
ATOM 2334 C CA . PRO A 1 297 ? 5.228 -12.718 -10.991 1.00 90.62 297 PRO A CA 1
ATOM 2335 C C . PRO A 1 297 ? 5.325 -13.496 -12.307 1.00 90.62 297 PRO A C 1
ATOM 2337 O O . PRO A 1 297 ? 6.388 -14.006 -12.663 1.00 90.62 297 PRO A O 1
ATOM 2340 N N . VAL A 1 298 ? 4.203 -13.572 -13.020 1.00 89.50 298 VAL A N 1
ATOM 2341 C CA . VAL A 1 298 ? 4.151 -14.084 -14.394 1.00 89.50 298 VAL A CA 1
ATOM 2342 C C . VAL A 1 298 ? 4.484 -12.944 -15.346 1.00 89.50 298 VAL A C 1
ATOM 2344 O O . VAL A 1 298 ? 4.010 -11.824 -15.161 1.00 89.50 298 VAL A O 1
ATOM 2347 N N . TRP A 1 299 ? 5.282 -13.233 -16.370 1.00 80.19 299 TRP A N 1
ATOM 2348 C CA . TRP A 1 299 ? 5.686 -12.247 -17.369 1.00 80.19 299 TRP A CA 1
ATOM 2349 C C . TRP A 1 299 ? 4.998 -12.533 -18.697 1.00 80.19 299 TRP A C 1
ATOM 2351 O O . TRP A 1 299 ? 5.169 -13.612 -19.272 1.00 80.19 299 TRP A O 1
ATOM 2361 N N . ASP A 1 300 ? 4.227 -11.567 -19.177 1.00 64.19 300 ASP A N 1
ATOM 2362 C CA . ASP A 1 300 ? 3.418 -11.637 -20.396 1.00 64.19 300 ASP A CA 1
ATOM 2363 C C . ASP A 1 300 ? 4.021 -10.829 -21.560 1.00 64.19 300 ASP A C 1
ATOM 2365 O O . ASP A 1 300 ? 3.842 -11.207 -22.719 1.00 64.19 300 ASP A O 1
ATOM 2369 N N . THR A 1 301 ? 4.810 -9.785 -21.282 1.00 51.19 301 THR A N 1
ATOM 2370 C CA . THR A 1 301 ? 5.451 -8.950 -22.311 1.00 51.19 301 THR A CA 1
ATOM 2371 C C . THR A 1 301 ? 6.970 -9.116 -22.347 1.00 51.19 301 THR A C 1
ATOM 2373 O O . THR A 1 301 ? 7.624 -8.754 -21.379 1.00 51.19 301 THR A O 1
ATOM 2376 N N . VAL A 1 302 ? 7.499 -9.586 -23.490 1.00 46.47 302 VAL A N 1
ATOM 2377 C CA . VAL A 1 302 ? 8.897 -9.525 -23.993 1.00 46.47 302 VAL A CA 1
ATOM 2378 C C . VAL A 1 302 ? 10.010 -9.970 -23.006 1.00 46.47 302 VAL A C 1
ATOM 2380 O O . VAL A 1 302 ? 10.051 -9.548 -21.860 1.00 46.47 302 VAL A O 1
ATOM 2383 N N . PRO A 1 303 ? 11.040 -10.736 -23.424 1.00 47.25 303 PRO A N 1
ATOM 2384 C CA . PRO A 1 303 ? 12.131 -11.172 -22.535 1.00 47.25 303 PRO A CA 1
ATOM 2385 C C . PRO A 1 303 ? 12.945 -10.071 -21.815 1.00 47.25 303 PRO A C 1
ATOM 2387 O O . PRO A 1 303 ? 13.848 -10.423 -21.059 1.00 47.25 303 PRO A O 1
ATOM 2390 N N . GLN A 1 304 ? 12.666 -8.788 -22.063 1.00 48.41 304 GLN A N 1
ATOM 2391 C CA . GLN A 1 304 ? 13.522 -7.631 -21.789 1.00 48.41 304 GLN A CA 1
ATOM 2392 C C . GLN A 1 304 ? 13.135 -6.828 -20.536 1.00 48.41 304 GLN A C 1
ATOM 2394 O O . GLN A 1 304 ? 13.878 -5.934 -20.162 1.00 48.41 304 GLN A O 1
ATOM 2399 N N . ASN A 1 305 ? 12.030 -7.134 -19.852 1.00 56.94 305 ASN A N 1
ATOM 2400 C CA . ASN A 1 305 ? 11.533 -6.261 -18.781 1.00 56.94 305 ASN A CA 1
ATOM 2401 C C . ASN A 1 305 ? 11.619 -6.923 -17.405 1.00 56.94 305 ASN A C 1
ATOM 2403 O O . ASN A 1 305 ? 11.476 -8.141 -17.291 1.00 56.94 305 ASN A O 1
ATOM 2407 N N . GLY A 1 306 ? 11.946 -6.116 -16.390 1.00 61.12 306 GLY A N 1
ATOM 2408 C CA . GLY A 1 306 ? 12.476 -6.567 -15.106 1.00 61.12 306 GLY A CA 1
ATOM 2409 C C . GLY A 1 306 ? 11.700 -7.708 -14.448 1.00 61.12 306 GLY A C 1
ATOM 2410 O O . GLY A 1 306 ? 10.473 -7.728 -14.391 1.00 61.12 306 GLY A O 1
ATOM 2411 N N . ARG A 1 307 ? 12.459 -8.690 -13.966 1.00 77.06 307 ARG A N 1
ATOM 2412 C CA . ARG A 1 307 ? 11.954 -9.952 -13.412 1.00 77.06 307 ARG A CA 1
ATOM 2413 C C . ARG A 1 307 ? 12.135 -10.056 -11.905 1.00 77.06 307 ARG A C 1
ATOM 2415 O O . ARG A 1 307 ? 11.779 -11.076 -11.321 1.00 77.06 307 ARG A O 1
ATOM 2422 N N . GLY A 1 308 ? 12.734 -9.040 -11.294 1.00 86.81 308 GLY A N 1
ATOM 2423 C CA . GLY A 1 308 ? 12.979 -9.003 -9.863 1.00 86.81 308 GLY A CA 1
ATOM 2424 C C . GLY A 1 308 ? 11.722 -8.713 -9.045 1.00 86.81 308 GLY A C 1
ATOM 2425 O O . GLY A 1 308 ? 10.784 -8.070 -9.511 1.00 86.81 308 GLY A O 1
ATOM 2426 N N . ASN A 1 309 ? 11.705 -9.196 -7.805 1.00 91.75 309 ASN A N 1
ATOM 2427 C CA . ASN A 1 309 ? 10.530 -9.157 -6.940 1.00 91.75 309 ASN A CA 1
ATOM 2428 C C . ASN A 1 309 ? 10.572 -8.100 -5.821 1.00 91.75 309 ASN A C 1
ATOM 2430 O O . ASN A 1 309 ? 9.642 -8.070 -5.016 1.00 91.75 309 ASN A O 1
ATOM 2434 N N . ASN A 1 310 ? 11.578 -7.215 -5.747 1.00 94.62 310 ASN A N 1
ATOM 2435 C CA . ASN A 1 310 ? 11.635 -6.212 -4.671 1.00 94.62 310 ASN A CA 1
ATOM 2436 C C . ASN A 1 310 ? 10.439 -5.261 -4.735 1.00 94.62 310 ASN A C 1
ATOM 2438 O O . ASN A 1 310 ? 9.838 -4.965 -3.705 1.00 94.62 310 ASN A O 1
ATOM 2442 N N . GLY A 1 311 ? 10.065 -4.813 -5.939 1.00 92.50 311 GLY A N 1
ATOM 2443 C CA . GLY A 1 311 ? 8.902 -3.946 -6.120 1.00 92.50 311 GLY A CA 1
ATOM 2444 C C . GLY A 1 311 ? 7.597 -4.610 -5.667 1.00 92.50 311 GLY A C 1
ATOM 2445 O O . GLY A 1 311 ? 6.782 -3.970 -5.003 1.00 92.50 311 GLY A O 1
ATOM 2446 N N . ILE A 1 312 ? 7.448 -5.907 -5.953 1.00 92.25 312 ILE A N 1
ATOM 2447 C CA . ILE A 1 312 ? 6.302 -6.731 -5.546 1.00 92.25 312 ILE A CA 1
ATOM 2448 C C . ILE A 1 312 ? 6.253 -6.876 -4.018 1.00 92.25 312 ILE A C 1
ATOM 2450 O O . ILE A 1 312 ? 5.253 -6.540 -3.382 1.00 92.25 312 ILE A O 1
ATOM 2454 N N . ILE A 1 313 ? 7.351 -7.345 -3.419 1.00 95.75 313 ILE A N 1
ATOM 2455 C CA . ILE A 1 313 ? 7.429 -7.647 -1.987 1.00 95.75 313 ILE A CA 1
ATOM 2456 C C . ILE A 1 313 ? 7.269 -6.379 -1.153 1.00 95.75 313 ILE A C 1
ATOM 2458 O O . ILE A 1 313 ? 6.475 -6.369 -0.217 1.00 95.75 313 ILE A O 1
ATOM 2462 N N . LEU A 1 314 ? 7.990 -5.304 -1.482 1.00 97.94 314 LEU A N 1
ATOM 2463 C CA . LEU A 1 314 ? 7.975 -4.084 -0.675 1.00 97.94 314 LEU A CA 1
ATOM 2464 C C . LEU A 1 314 ? 6.647 -3.327 -0.786 1.00 97.94 314 LEU A C 1
ATOM 2466 O O . LEU A 1 314 ? 6.217 -2.692 0.173 1.00 97.94 314 LEU A O 1
ATOM 2470 N N . SER A 1 315 ? 5.940 -3.439 -1.908 1.00 97.06 315 SER A N 1
ATOM 2471 C CA . SER A 1 315 ? 4.580 -2.904 -2.010 1.00 97.06 315 SER A CA 1
ATOM 2472 C C . SER A 1 315 ? 3.634 -3.673 -1.085 1.00 97.06 315 SER A C 1
ATOM 2474 O O . SER A 1 315 ? 3.003 -3.083 -0.211 1.00 97.06 315 SER A O 1
ATOM 2476 N N . LYS A 1 316 ? 3.621 -5.008 -1.132 1.00 97.75 316 LYS A N 1
ATOM 2477 C CA . LYS A 1 316 ? 2.805 -5.798 -0.192 1.00 97.75 316 LYS A CA 1
ATOM 2478 C C . LYS A 1 316 ? 3.229 -5.610 1.270 1.00 97.75 316 LYS A C 1
ATOM 2480 O O . LYS A 1 316 ? 2.371 -5.597 2.149 1.00 97.75 316 LYS A O 1
ATOM 2485 N N . ALA A 1 317 ? 4.518 -5.398 1.534 1.00 98.38 317 ALA A N 1
ATOM 2486 C CA . ALA A 1 317 ? 5.027 -5.057 2.860 1.00 98.38 317 ALA A CA 1
ATOM 2487 C C . ALA A 1 317 ? 4.478 -3.710 3.352 1.00 98.38 317 ALA A C 1
ATOM 2489 O O . ALA A 1 317 ? 4.030 -3.641 4.491 1.00 98.38 317 ALA A O 1
ATOM 2490 N N . LYS A 1 318 ? 4.397 -2.676 2.497 1.00 98.62 318 LYS A N 1
ATOM 2491 C CA . LYS A 1 318 ? 3.718 -1.418 2.861 1.00 98.62 318 LYS A CA 1
ATOM 2492 C C . LYS A 1 318 ? 2.238 -1.645 3.175 1.00 98.62 318 LYS A C 1
ATOM 2494 O O . LYS A 1 318 ? 1.708 -1.064 4.114 1.00 98.62 318 LYS A O 1
ATOM 2499 N N . ALA A 1 319 ? 1.570 -2.532 2.437 1.00 98.44 319 ALA A N 1
ATOM 2500 C CA . ALA A 1 319 ? 0.191 -2.915 2.739 1.00 98.44 319 ALA A CA 1
ATOM 2501 C C . ALA A 1 319 ? 0.075 -3.549 4.145 1.00 98.44 319 ALA A C 1
ATOM 2503 O O . ALA A 1 319 ? -0.822 -3.197 4.914 1.00 98.44 319 ALA A O 1
ATOM 2504 N N . LEU A 1 320 ? 1.008 -4.443 4.502 1.00 98.19 320 LEU A N 1
ATOM 2505 C CA . LEU A 1 320 ? 1.089 -5.048 5.834 1.00 98.19 320 LEU A CA 1
ATOM 2506 C C . LEU A 1 320 ? 1.398 -4.029 6.928 1.00 98.19 320 LEU A C 1
ATOM 2508 O O . LEU A 1 320 ? 0.724 -4.059 7.951 1.00 98.19 320 LEU A O 1
ATOM 2512 N N . SER A 1 321 ? 2.380 -3.145 6.740 1.00 98.62 321 SER A N 1
ATOM 2513 C CA . SER A 1 321 ? 2.760 -2.159 7.756 1.00 98.62 321 SER A CA 1
ATOM 2514 C C . SER A 1 321 ? 1.627 -1.171 8.026 1.00 98.62 321 SER A C 1
ATOM 2516 O O . SER A 1 321 ? 1.318 -0.889 9.182 1.00 98.62 321 SER A O 1
ATOM 2518 N N . THR A 1 322 ? 0.913 -0.749 6.980 1.00 98.69 322 THR A N 1
ATOM 2519 C CA . THR A 1 322 ? -0.278 0.096 7.112 1.00 98.69 322 THR A CA 1
ATOM 2520 C C . THR A 1 322 ? -1.396 -0.629 7.864 1.00 98.69 322 THR A C 1
ATOM 2522 O O . THR A 1 322 ? -2.008 -0.064 8.772 1.00 98.69 322 THR A O 1
ATOM 2525 N N . ALA A 1 323 ? -1.654 -1.901 7.540 1.00 98.56 323 ALA A N 1
ATOM 2526 C CA . ALA A 1 323 ? -2.629 -2.702 8.276 1.00 98.56 323 ALA A CA 1
ATOM 2527 C C . ALA A 1 323 ? -2.205 -2.933 9.734 1.00 98.56 323 ALA A C 1
ATOM 2529 O O . ALA A 1 323 ? -3.049 -2.854 10.622 1.00 98.56 323 ALA A O 1
ATOM 2530 N N . ALA A 1 324 ? -0.919 -3.184 9.993 1.00 98.19 324 ALA A N 1
ATOM 2531 C CA . ALA A 1 324 ? -0.363 -3.356 11.331 1.00 98.19 324 ALA A CA 1
ATOM 2532 C C . ALA A 1 324 ? -0.585 -2.102 12.181 1.00 98.19 324 ALA A C 1
ATOM 2534 O O . ALA A 1 324 ? -1.037 -2.216 13.320 1.00 98.19 324 ALA A O 1
ATOM 2535 N N . ARG A 1 325 ? -0.351 -0.915 11.604 1.00 96.56 325 ARG A N 1
ATOM 2536 C CA . ARG A 1 325 ? -0.583 0.379 12.252 1.00 96.56 325 ARG A CA 1
ATOM 2537 C C . ARG A 1 325 ? -2.062 0.616 12.553 1.00 96.56 325 ARG A C 1
ATOM 2539 O O . ARG A 1 325 ? -2.398 0.876 13.704 1.00 96.56 325 ARG A O 1
ATOM 2546 N N . LEU A 1 326 ? -2.947 0.447 11.566 1.00 96.88 326 LEU A N 1
ATOM 2547 C CA . LEU A 1 326 ? -4.394 0.646 11.741 1.00 96.88 326 LEU A CA 1
ATOM 2548 C C . LEU A 1 326 ? -5.017 -0.348 12.737 1.00 96.88 326 LEU A C 1
ATOM 2550 O O . LEU A 1 326 ? -5.957 -0.017 13.459 1.00 96.88 326 LEU A O 1
ATOM 2554 N N . ARG A 1 327 ? -4.533 -1.595 12.744 1.00 94.75 327 ARG A N 1
ATOM 2555 C CA . ARG A 1 327 ? -5.077 -2.688 13.564 1.00 94.75 327 ARG A CA 1
ATOM 2556 C C . ARG A 1 327 ? -4.377 -2.842 14.915 1.00 94.75 327 ARG A C 1
ATOM 2558 O O . ARG A 1 327 ? -4.865 -3.616 15.733 1.00 94.75 327 ARG A O 1
ATOM 2565 N N . HIS A 1 328 ? -3.258 -2.150 15.134 1.00 91.88 328 HIS A N 1
ATOM 2566 C CA . HIS A 1 328 ? -2.335 -2.389 16.248 1.00 91.88 328 HIS A CA 1
ATOM 2567 C C . HIS A 1 328 ? -1.955 -3.877 16.382 1.00 91.88 328 HIS A C 1
ATOM 2569 O O . HIS A 1 328 ? -2.019 -4.454 17.467 1.00 91.88 328 HIS A O 1
ATOM 2575 N N . ASP A 1 329 ? -1.611 -4.513 15.257 1.00 93.75 329 ASP A N 1
ATOM 2576 C CA . ASP A 1 329 ? -1.346 -5.956 15.170 1.00 93.75 329 ASP A CA 1
ATOM 2577 C C . ASP A 1 329 ? 0.170 -6.227 15.042 1.00 93.75 329 ASP A C 1
ATOM 2579 O O . ASP A 1 329 ? 0.725 -6.094 13.943 1.00 93.75 329 ASP A O 1
ATOM 2583 N N . PRO A 1 330 ? 0.861 -6.615 16.133 1.00 93.56 330 PRO A N 1
ATOM 2584 C CA . PRO A 1 330 ? 2.313 -6.806 16.121 1.00 93.56 330 PRO A CA 1
ATOM 2585 C C . PRO A 1 330 ? 2.753 -7.983 15.244 1.00 93.56 330 PRO A C 1
ATOM 2587 O O . PRO A 1 330 ? 3.860 -7.968 14.713 1.00 93.56 330 PRO A O 1
ATOM 2590 N N . ALA A 1 331 ? 1.892 -8.981 15.022 1.00 95.88 331 ALA A N 1
ATOM 2591 C CA . ALA A 1 331 ? 2.224 -10.100 14.144 1.00 95.88 331 ALA A CA 1
ATOM 2592 C C . ALA A 1 331 ? 2.276 -9.664 12.669 1.00 95.88 331 ALA A C 1
ATOM 2594 O O . ALA A 1 331 ? 3.059 -10.204 11.887 1.00 95.88 331 ALA A O 1
ATOM 2595 N N . LEU A 1 332 ? 1.466 -8.671 12.272 1.00 97.94 332 LEU A N 1
ATOM 2596 C CA . LEU A 1 332 ? 1.582 -8.059 10.943 1.00 97.94 332 LEU A CA 1
ATOM 2597 C C . LEU A 1 332 ? 2.856 -7.216 10.815 1.00 97.94 332 LEU A C 1
ATOM 2599 O O . LEU A 1 332 ? 3.496 -7.263 9.764 1.00 97.94 332 LEU A O 1
ATOM 2603 N N . ALA A 1 333 ? 3.243 -6.491 11.870 1.00 97.00 333 ALA A N 1
ATOM 2604 C CA . ALA A 1 333 ? 4.500 -5.743 11.895 1.00 97.00 333 ALA A CA 1
ATOM 2605 C C . ALA A 1 333 ? 5.709 -6.683 11.749 1.00 97.00 333 ALA A C 1
ATOM 2607 O O . ALA A 1 333 ? 6.547 -6.466 10.877 1.00 97.00 333 ALA A O 1
ATOM 2608 N N . GLU A 1 334 ? 5.739 -7.795 12.491 1.00 97.12 334 GLU A N 1
ATOM 2609 C CA . GLU A 1 334 ? 6.794 -8.808 12.372 1.00 97.12 334 GLU A CA 1
ATOM 2610 C C . GLU A 1 334 ? 6.848 -9.414 10.957 1.00 97.12 334 GLU A C 1
ATOM 2612 O O . GLU A 1 334 ? 7.921 -9.588 10.378 1.00 97.12 334 GLU A O 1
ATOM 2617 N N . LEU A 1 335 ? 5.694 -9.718 10.349 1.00 98.06 335 LEU A N 1
ATOM 2618 C CA . LEU A 1 335 ? 5.662 -10.230 8.977 1.00 98.06 335 LEU A CA 1
ATOM 2619 C C . LEU A 1 335 ? 6.165 -9.195 7.956 1.00 98.06 335 LEU A C 1
ATOM 2621 O O . LEU A 1 335 ? 6.833 -9.567 6.987 1.00 98.06 335 LEU A O 1
ATOM 2625 N N . CYS A 1 336 ? 5.883 -7.909 8.176 1.00 98.12 336 CYS A N 1
ATOM 2626 C CA . CYS A 1 336 ? 6.457 -6.821 7.390 1.00 98.12 336 CYS A CA 1
ATOM 2627 C C . CYS A 1 336 ? 7.985 -6.767 7.548 1.00 98.12 336 CYS A C 1
ATOM 2629 O O . CYS A 1 336 ? 8.705 -6.718 6.550 1.00 98.12 336 CYS A O 1
ATOM 2631 N N . GLU A 1 337 ? 8.503 -6.855 8.775 1.00 97.50 337 GLU A N 1
ATOM 2632 C CA . GLU A 1 337 ? 9.945 -6.901 9.038 1.00 97.50 337 GLU A CA 1
ATOM 2633 C C . GLU A 1 337 ? 10.623 -8.082 8.342 1.00 97.50 337 GLU A C 1
ATOM 2635 O O . GLU A 1 337 ? 11.725 -7.927 7.820 1.00 97.50 337 GLU A O 1
ATOM 2640 N N . ARG A 1 338 ? 9.966 -9.245 8.236 1.00 98.00 338 ARG A N 1
ATOM 2641 C CA . ARG A 1 338 ? 10.498 -10.382 7.461 1.00 98.00 338 ARG A CA 1
ATOM 2642 C C . ARG A 1 338 ? 10.714 -10.042 5.984 1.00 98.00 338 ARG A C 1
ATOM 2644 O O . ARG A 1 338 ? 11.669 -10.543 5.393 1.00 98.00 338 ARG A O 1
ATOM 2651 N N . GLN A 1 339 ? 9.900 -9.159 5.401 1.00 98.19 339 GLN A N 1
ATOM 2652 C CA . GLN A 1 339 ? 10.104 -8.688 4.025 1.00 98.19 339 GLN A CA 1
ATOM 2653 C C . GLN A 1 339 ? 11.338 -7.786 3.915 1.00 98.19 339 GLN A C 1
ATOM 2655 O O . GLN A 1 339 ? 12.096 -7.879 2.953 1.00 98.19 339 GLN A O 1
ATOM 2660 N N . LEU A 1 340 ? 11.582 -6.944 4.921 1.00 97.81 340 LEU A N 1
ATOM 2661 C CA . LEU A 1 340 ? 12.790 -6.120 4.990 1.00 97.81 340 LEU A CA 1
ATOM 2662 C C . LEU A 1 340 ? 14.034 -6.990 5.214 1.00 97.81 340 LEU A C 1
ATOM 2664 O O . LEU A 1 340 ? 15.049 -6.810 4.547 1.00 97.81 340 LEU A O 1
ATOM 2668 N N . GLN A 1 341 ? 13.934 -7.996 6.087 1.00 97.19 341 GLN A N 1
ATOM 2669 C CA . GLN A 1 341 ? 14.984 -8.985 6.324 1.00 97.19 341 GLN A CA 1
ATOM 2670 C C . GLN A 1 341 ? 15.317 -9.764 5.050 1.00 97.19 341 GLN A C 1
ATOM 2672 O O . GLN A 1 341 ? 16.494 -9.990 4.783 1.00 97.19 341 GLN A O 1
ATOM 2677 N N . TRP A 1 342 ? 14.318 -10.144 4.243 1.00 97.31 342 TRP A N 1
ATOM 2678 C CA . TRP A 1 342 ? 14.543 -10.763 2.932 1.00 97.31 342 TRP A CA 1
ATOM 2679 C C . TRP A 1 342 ? 15.461 -9.909 2.057 1.00 97.31 342 TRP A C 1
ATOM 2681 O O . TRP A 1 342 ? 16.413 -10.431 1.476 1.00 97.31 342 TRP A O 1
ATOM 2691 N N . VAL A 1 343 ? 15.216 -8.598 2.013 1.00 96.94 343 VAL A N 1
ATOM 2692 C CA . VAL A 1 343 ? 16.017 -7.646 1.237 1.00 96.94 343 VAL A CA 1
ATOM 2693 C C . VAL A 1 343 ? 17.452 -7.539 1.759 1.00 96.94 343 VAL A C 1
ATOM 2695 O O . VAL A 1 343 ? 18.364 -7.454 0.945 1.00 96.94 343 VAL A O 1
ATOM 2698 N N . VAL A 1 344 ? 17.682 -7.586 3.075 1.00 96.56 344 VAL A N 1
ATOM 2699 C CA . VAL A 1 344 ? 19.030 -7.409 3.663 1.00 96.56 344 VAL A CA 1
ATOM 2700 C C . VAL A 1 344 ? 19.781 -8.711 3.978 1.00 96.56 344 VAL A C 1
ATOM 2702 O O . VAL A 1 344 ? 20.853 -8.662 4.575 1.00 96.56 344 VAL A O 1
ATOM 2705 N N . GLY A 1 345 ? 19.269 -9.876 3.559 1.00 95.25 345 GLY A N 1
ATOM 2706 C CA . GLY A 1 345 ? 20.035 -11.134 3.582 1.00 95.25 345 GLY A CA 1
ATOM 2707 C C . GLY A 1 345 ? 19.303 -12.379 4.082 1.00 95.25 345 GLY A C 1
ATOM 2708 O O . GLY A 1 345 ? 19.810 -13.485 3.905 1.00 95.25 345 GLY A O 1
ATOM 2709 N N . ARG A 1 346 ? 18.093 -12.263 4.645 1.00 95.44 346 ARG A N 1
ATOM 2710 C CA . ARG A 1 346 ? 17.247 -13.412 5.028 1.00 95.44 346 ARG A CA 1
ATOM 2711 C C . ARG A 1 346 ? 16.535 -13.996 3.806 1.00 95.44 346 ARG A C 1
ATOM 2713 O O . ARG A 1 346 ? 15.311 -14.037 3.726 1.00 95.44 346 ARG A O 1
ATOM 2720 N N . ASN A 1 347 ? 17.323 -14.445 2.843 1.00 96.31 347 ASN A N 1
ATOM 2721 C CA . ASN A 1 347 ? 16.871 -15.055 1.600 1.00 96.31 347 ASN A CA 1
ATOM 2722 C C . ASN A 1 347 ? 17.745 -16.284 1.268 1.00 96.31 347 ASN A C 1
ATOM 2724 O O . ASN A 1 347 ? 18.788 -16.477 1.897 1.00 96.31 347 ASN A O 1
ATOM 2728 N N . PRO A 1 348 ? 17.351 -17.136 0.302 1.00 96.06 348 PRO A N 1
ATOM 2729 C CA . PRO A 1 348 ? 18.082 -18.358 -0.056 1.00 96.06 348 PRO A CA 1
ATOM 2730 C C . PRO A 1 348 ? 19.538 -18.170 -0.479 1.00 96.06 348 PRO A C 1
ATOM 2732 O O . PRO A 1 348 ? 20.284 -19.145 -0.521 1.00 96.06 348 PRO A O 1
ATOM 2735 N N . PHE A 1 349 ? 19.937 -16.946 -0.816 1.00 95.88 349 PHE A N 1
ATOM 2736 C CA . PHE A 1 349 ? 21.291 -16.637 -1.257 1.00 95.88 349 PHE A CA 1
ATOM 2737 C C . PHE A 1 349 ? 22.167 -16.109 -0.124 1.00 95.88 349 PHE A C 1
ATOM 2739 O O . PHE A 1 349 ? 23.372 -16.005 -0.323 1.00 95.88 349 PHE A O 1
ATOM 2746 N N . CYS A 1 350 ? 21.593 -15.801 1.047 1.00 95.69 350 CYS A N 1
ATOM 2747 C CA . CYS A 1 350 ? 22.292 -15.158 2.161 1.00 95.69 350 CYS A CA 1
ATOM 2748 C C . CYS A 1 350 ? 23.025 -13.880 1.716 1.00 95.69 350 CYS A C 1
ATOM 2750 O O . CYS A 1 350 ? 24.149 -13.630 2.134 1.00 95.69 350 CYS A O 1
ATOM 2752 N N . GLN A 1 351 ? 22.410 -13.104 0.820 1.00 95.44 351 GLN A N 1
ATOM 2753 C CA . GLN A 1 351 ? 22.995 -11.885 0.262 1.00 95.44 351 GLN A CA 1
ATOM 2754 C C . GLN A 1 351 ? 22.056 -10.713 0.468 1.00 95.44 351 GLN A C 1
ATOM 2756 O O . GLN A 1 351 ? 20.863 -10.811 0.169 1.00 95.44 351 GLN A O 1
ATOM 2761 N N . SER A 1 352 ? 22.598 -9.587 0.917 1.00 95.88 352 SER A N 1
ATOM 2762 C CA . SER A 1 352 ? 21.869 -8.332 0.869 1.00 95.88 352 SER A CA 1
ATOM 2763 C C . SER A 1 352 ? 21.682 -7.889 -0.579 1.00 95.88 352 SER A C 1
ATOM 2765 O O . SER A 1 352 ? 22.602 -7.905 -1.399 1.00 95.88 352 SER A O 1
ATOM 2767 N N . LEU A 1 353 ? 20.458 -7.485 -0.891 1.00 95.50 353 LEU A N 1
ATOM 2768 C CA . LEU A 1 353 ? 20.106 -6.849 -2.151 1.00 95.50 353 LEU A CA 1
ATOM 2769 C C . LEU A 1 353 ? 20.374 -5.341 -2.091 1.00 95.50 353 LEU A C 1
ATOM 2771 O O . LEU A 1 353 ? 20.496 -4.714 -3.141 1.00 95.50 353 LEU A O 1
ATOM 2775 N N . MET A 1 354 ? 20.473 -4.760 -0.890 1.00 95.94 354 MET A N 1
ATOM 2776 C CA . MET A 1 354 ? 20.786 -3.348 -0.691 1.00 95.94 354 MET A CA 1
ATOM 2777 C C . MET A 1 354 ? 22.293 -3.130 -0.723 1.00 95.94 354 MET A C 1
ATOM 2779 O O . MET A 1 354 ? 23.047 -3.759 0.018 1.00 95.94 354 MET A O 1
ATOM 2783 N N . TRP A 1 355 ? 22.746 -2.201 -1.558 1.00 94.81 355 TRP A N 1
ATOM 2784 C CA . TRP A 1 355 ? 24.162 -1.872 -1.596 1.00 94.81 355 TRP A CA 1
ATOM 2785 C C . TRP A 1 355 ? 24.561 -1.079 -0.345 1.00 94.81 355 TRP A C 1
ATOM 2787 O O . TRP A 1 355 ? 24.015 -0.009 -0.082 1.00 94.81 355 TRP A O 1
ATOM 2797 N N . GLY A 1 356 ? 25.537 -1.582 0.415 1.00 93.38 356 GLY A N 1
ATOM 2798 C CA . GLY A 1 356 ? 26.072 -0.907 1.603 1.00 93.38 356 GLY A CA 1
ATOM 2799 C C . GLY A 1 356 ? 25.323 -1.154 2.920 1.00 93.38 356 GLY A C 1
ATOM 2800 O O . GLY A 1 356 ? 25.751 -0.613 3.932 1.00 93.38 356 GLY A O 1
ATOM 2801 N N . GLU A 1 357 ? 24.275 -1.982 2.927 1.00 93.75 357 GLU A N 1
ATOM 2802 C CA . GLU A 1 357 ? 23.570 -2.441 4.136 1.00 93.75 357 GLU A CA 1
ATOM 2803 C C . GLU A 1 357 ? 23.508 -3.977 4.131 1.00 93.75 357 GLU A C 1
ATOM 2805 O O . GLU A 1 357 ? 23.314 -4.576 3.074 1.00 93.75 357 GLU A O 1
ATOM 2810 N N . GLY A 1 358 ? 23.681 -4.636 5.280 1.00 92.25 358 GLY A N 1
ATOM 2811 C CA . GLY A 1 358 ? 23.794 -6.102 5.359 1.00 92.25 358 GLY A CA 1
ATOM 2812 C C . GLY A 1 358 ? 25.167 -6.647 4.924 1.00 92.25 358 GLY A C 1
ATOM 2813 O O . GLY A 1 358 ? 26.201 -6.040 5.202 1.00 92.25 358 GLY A O 1
ATOM 2814 N N . HIS A 1 359 ? 25.201 -7.819 4.278 1.00 93.12 359 HIS A N 1
ATOM 2815 C CA . HIS A 1 359 ? 26.438 -8.507 3.869 1.00 93.12 359 HIS A CA 1
ATOM 2816 C C . HIS A 1 359 ? 26.334 -9.130 2.467 1.00 93.12 359 HIS A C 1
ATOM 2818 O O . HIS A 1 359 ? 25.241 -9.286 1.927 1.00 93.12 359 HIS A O 1
ATOM 2824 N N . ASP A 1 360 ? 27.485 -9.469 1.874 1.00 93.06 360 ASP A N 1
ATOM 2825 C CA . ASP A 1 360 ? 27.613 -10.188 0.593 1.00 93.06 360 ASP A CA 1
ATOM 2826 C C . ASP A 1 360 ? 26.811 -9.589 -0.581 1.00 93.06 360 ASP A C 1
ATOM 2828 O O . ASP A 1 360 ? 26.393 -10.300 -1.499 1.00 93.06 360 ASP A O 1
ATOM 2832 N N . PHE A 1 361 ? 26.601 -8.268 -0.572 1.00 89.12 361 PHE A N 1
ATOM 2833 C CA . PHE A 1 361 ? 25.932 -7.569 -1.665 1.00 89.12 361 PHE A CA 1
ATOM 2834 C C . PHE A 1 361 ? 26.773 -7.621 -2.947 1.00 89.12 361 PHE A C 1
ATOM 2836 O O . PHE A 1 361 ? 27.997 -7.476 -2.945 1.00 89.12 361 PHE A O 1
ATOM 2843 N N . VAL A 1 362 ? 26.097 -7.839 -4.071 1.00 85.62 362 VAL A N 1
ATOM 2844 C CA . VAL A 1 362 ? 26.716 -7.971 -5.397 1.00 85.62 362 VAL A CA 1
ATOM 2845 C C . VAL A 1 362 ? 26.640 -6.653 -6.170 1.00 85.62 362 VAL A C 1
ATOM 2847 O O . VAL A 1 362 ? 25.729 -5.863 -5.914 1.00 85.62 362 VAL A O 1
ATOM 2850 N N . PRO A 1 363 ? 27.541 -6.407 -7.144 1.00 87.38 363 PRO A N 1
ATOM 2851 C CA . PRO A 1 363 ? 27.447 -5.235 -8.008 1.00 87.38 363 PRO A CA 1
ATOM 2852 C C . PRO A 1 363 ? 26.067 -5.129 -8.653 1.00 87.38 363 PRO A C 1
ATOM 2854 O O . PRO A 1 363 ? 25.578 -6.090 -9.265 1.00 87.38 363 PRO A O 1
ATOM 2857 N N . GLN A 1 364 ? 25.458 -3.958 -8.512 1.00 91.06 364 GLN A N 1
ATOM 2858 C CA . GLN A 1 364 ? 24.173 -3.649 -9.120 1.00 91.06 364 GLN A CA 1
ATOM 2859 C C . GLN A 1 364 ? 24.391 -3.165 -10.556 1.00 91.06 364 GLN A C 1
ATOM 2861 O O . GLN A 1 364 ? 25.461 -2.672 -10.919 1.00 91.06 364 GLN A O 1
ATOM 2866 N N . TYR A 1 365 ? 23.389 -3.368 -11.404 1.00 92.75 365 TYR A N 1
ATOM 2867 C CA . TYR A 1 365 ? 23.414 -2.866 -12.766 1.00 92.75 365 TYR A CA 1
ATOM 2868 C C . TYR A 1 365 ? 23.035 -1.389 -12.753 1.00 92.75 365 TYR A C 1
ATOM 2870 O O . TYR A 1 365 ? 21.981 -0.996 -12.262 1.00 92.75 365 TYR A O 1
ATOM 2878 N N . THR A 1 366 ? 23.907 -0.583 -13.329 1.00 91.25 366 THR A N 1
ATOM 2879 C CA . THR A 1 366 ? 23.701 0.834 -13.584 1.00 91.25 366 THR A CA 1
ATOM 2880 C C . THR A 1 366 ? 24.525 1.169 -14.811 1.00 91.25 366 THR A C 1
ATOM 2882 O O . THR A 1 366 ? 25.703 0.815 -14.893 1.00 91.25 366 THR A O 1
ATOM 2885 N N . ALA A 1 367 ? 23.896 1.794 -15.797 1.00 88.44 367 ALA A N 1
ATOM 2886 C CA . ALA A 1 367 ? 24.576 2.185 -17.017 1.00 88.44 367 ALA A CA 1
ATOM 2887 C C . ALA A 1 367 ? 25.538 3.356 -16.761 1.00 88.44 367 ALA A C 1
ATOM 2889 O O . ALA A 1 367 ? 26.576 3.439 -17.413 1.00 88.44 367 ALA A O 1
ATOM 2890 N N . MET A 1 368 ? 25.204 4.244 -15.811 1.00 87.06 368 MET A N 1
ATOM 2891 C CA . MET A 1 368 ? 25.819 5.576 -15.731 1.00 87.06 368 MET A CA 1
ATOM 2892 C C . MET A 1 368 ? 26.306 6.009 -14.339 1.00 87.06 368 MET A C 1
ATOM 2894 O O . MET A 1 368 ? 27.102 6.943 -14.266 1.00 87.06 368 MET A O 1
ATOM 2898 N N . SER A 1 369 ? 25.855 5.392 -13.239 1.00 86.00 369 SER A N 1
ATOM 2899 C CA . SER A 1 369 ? 26.014 5.968 -11.884 1.00 86.00 369 SER A CA 1
ATOM 2900 C C . SER A 1 369 ? 26.928 5.184 -10.937 1.00 86.00 369 SER A C 1
ATOM 2902 O O . SER A 1 369 ? 27.342 5.716 -9.910 1.00 86.00 369 SER A O 1
ATOM 2904 N N . GLY A 1 370 ? 27.291 3.946 -11.276 1.00 87.19 370 GLY A N 1
ATOM 2905 C CA . GLY A 1 370 ? 28.055 3.072 -10.379 1.00 87.19 370 GLY A CA 1
ATOM 2906 C C . GLY A 1 370 ? 27.272 2.667 -9.119 1.00 87.19 370 GLY A C 1
ATOM 2907 O O . GLY A 1 370 ? 26.102 3.003 -8.942 1.00 87.19 370 GLY A O 1
ATOM 2908 N N . ASN A 1 371 ? 27.900 1.893 -8.235 1.00 87.81 371 ASN A N 1
ATOM 2909 C CA . ASN A 1 371 ? 27.203 1.419 -7.040 1.00 87.81 371 ASN A CA 1
ATOM 2910 C C . ASN A 1 371 ? 26.965 2.559 -6.032 1.00 87.81 371 ASN A C 1
ATOM 2912 O O . ASN A 1 371 ? 27.884 3.320 -5.725 1.00 87.81 371 ASN A O 1
ATOM 2916 N N . MET A 1 372 ? 25.755 2.633 -5.471 1.00 92.31 372 MET A N 1
ATOM 2917 C CA . MET A 1 372 ? 25.307 3.713 -4.584 1.00 92.31 372 MET A CA 1
ATOM 2918 C C . MET A 1 372 ? 24.812 3.137 -3.255 1.00 92.31 372 MET A C 1
ATOM 2920 O O . MET A 1 372 ? 23.999 2.218 -3.245 1.00 92.31 372 MET A O 1
ATOM 2924 N N . VAL A 1 373 ? 25.290 3.658 -2.122 1.00 94.06 373 VAL A N 1
ATOM 2925 C CA . VAL A 1 373 ? 24.840 3.199 -0.792 1.00 94.06 373 VAL A CA 1
ATOM 2926 C C . VAL A 1 373 ? 23.339 3.442 -0.629 1.00 94.06 373 VAL A C 1
ATOM 2928 O O . VAL A 1 373 ? 22.851 4.527 -0.932 1.00 94.06 373 VAL A O 1
ATOM 2931 N N . GLY A 1 374 ? 22.614 2.425 -0.163 1.00 93.44 374 GLY A N 1
ATOM 2932 C CA . GLY A 1 374 ? 21.158 2.438 -0.019 1.00 93.44 374 GLY A CA 1
ATOM 2933 C C . GLY A 1 374 ? 20.388 2.110 -1.303 1.00 93.44 374 GLY A C 1
ATOM 2934 O O . GLY A 1 374 ? 19.164 1.993 -1.258 1.00 93.44 374 GLY A O 1
ATOM 2935 N N . ALA A 1 375 ? 21.065 1.928 -2.444 1.00 94.56 375 ALA A N 1
ATOM 2936 C CA . ALA A 1 375 ? 20.393 1.535 -3.676 1.00 94.56 375 ALA A CA 1
ATOM 2937 C C . ALA A 1 375 ? 19.876 0.095 -3.592 1.00 94.56 375 ALA A C 1
ATOM 2939 O O . ALA A 1 375 ? 20.538 -0.806 -3.062 1.00 94.56 375 ALA A O 1
ATOM 2940 N N . LEU A 1 376 ? 18.692 -0.118 -4.164 1.00 95.25 376 LEU A N 1
ATOM 2941 C CA . LEU A 1 376 ? 18.062 -1.423 -4.303 1.00 95.25 376 LEU A CA 1
ATOM 2942 C C . LEU A 1 376 ? 17.811 -1.725 -5.780 1.00 95.25 376 LEU A C 1
ATOM 2944 O O . LEU A 1 376 ? 17.420 -0.826 -6.532 1.00 95.25 376 LEU A O 1
ATOM 2948 N N . PRO A 1 377 ? 17.994 -2.986 -6.197 1.00 93.94 377 PRO A N 1
ATOM 2949 C CA . PRO A 1 377 ? 17.732 -3.388 -7.556 1.00 93.94 377 PRO A CA 1
ATOM 2950 C C . PRO A 1 377 ? 16.267 -3.800 -7.745 1.00 93.94 377 PRO A C 1
ATOM 2952 O O . PRO A 1 377 ? 15.515 -3.921 -6.770 1.00 93.94 377 PRO A O 1
ATOM 2955 N N . VAL A 1 378 ? 15.896 -4.143 -8.982 1.00 92.62 378 VAL A N 1
ATOM 2956 C CA . VAL A 1 378 ? 14.622 -4.813 -9.314 1.00 92.62 378 VAL A CA 1
ATOM 2957 C C . VAL A 1 378 ? 14.342 -6.009 -8.385 1.00 92.62 378 VAL A C 1
ATOM 2959 O O . VAL A 1 378 ? 13.215 -6.178 -7.924 1.00 92.62 378 VAL A O 1
ATOM 2962 N N . GLY A 1 379 ? 15.355 -6.818 -8.049 1.00 93.81 379 GLY A N 1
ATOM 2963 C CA . GLY A 1 379 ? 15.293 -7.853 -7.005 1.00 93.81 379 GLY A CA 1
ATOM 2964 C C . GLY A 1 379 ? 15.462 -9.287 -7.512 1.00 93.81 379 GLY A C 1
ATOM 2965 O O . GLY A 1 379 ? 15.756 -9.522 -8.684 1.00 93.81 379 GLY A O 1
ATOM 2966 N N . ILE A 1 380 ? 15.276 -10.267 -6.620 1.00 94.44 380 ILE A N 1
ATOM 2967 C CA . ILE A 1 380 ? 15.414 -11.695 -6.954 1.00 94.44 380 ILE A CA 1
ATOM 2968 C C . ILE A 1 380 ? 14.358 -12.071 -7.997 1.00 94.44 380 ILE A C 1
ATOM 2970 O O . ILE A 1 380 ? 13.188 -11.729 -7.844 1.00 94.44 380 ILE A O 1
ATOM 2974 N N . GLN A 1 381 ? 14.767 -12.770 -9.057 1.00 91.56 381 GLN A N 1
ATOM 2975 C CA . GLN A 1 381 ? 13.869 -13.199 -10.133 1.00 91.56 381 GLN A CA 1
ATOM 2976 C C . GLN A 1 381 ? 13.501 -14.676 -10.011 1.00 91.56 381 GLN A C 1
ATOM 2978 O O . GLN A 1 381 ? 14.117 -15.406 -9.238 1.00 91.56 381 GLN A O 1
ATOM 2983 N N . THR A 1 382 ? 12.523 -15.142 -10.790 1.00 90.88 382 THR A N 1
ATOM 2984 C CA . THR A 1 382 ? 12.272 -16.586 -10.915 1.00 90.88 382 THR A CA 1
ATOM 2985 C C . THR A 1 382 ? 13.278 -17.253 -11.854 1.00 90.88 382 THR A C 1
ATOM 2987 O O . THR A 1 382 ? 13.784 -16.632 -12.796 1.00 90.88 382 THR A O 1
ATOM 2990 N N . ARG A 1 383 ? 13.552 -18.541 -11.634 1.00 90.81 383 ARG A N 1
ATOM 2991 C CA . ARG A 1 383 ? 14.299 -19.372 -12.583 1.00 90.81 383 ARG A CA 1
ATOM 2992 C C . ARG A 1 383 ? 13.386 -19.783 -13.732 1.00 90.81 383 ARG A C 1
ATOM 2994 O O . ARG A 1 383 ? 12.578 -20.691 -13.566 1.00 90.81 383 ARG A O 1
ATOM 3001 N N . GLU A 1 384 ? 13.567 -19.175 -14.901 1.00 87.75 384 GLU A N 1
ATOM 3002 C CA . GLU A 1 384 ? 12.775 -19.485 -16.104 1.00 87.75 384 GLU A CA 1
ATOM 3003 C C . GLU A 1 384 ? 11.274 -19.511 -15.791 1.00 87.75 384 GLU A C 1
ATOM 3005 O O . GLU A 1 384 ? 10.749 -18.490 -15.379 1.00 87.75 384 GLU A O 1
ATOM 3010 N N . ASN A 1 385 ? 10.589 -20.647 -15.925 1.00 90.38 385 ASN A N 1
ATOM 3011 C CA . ASN A 1 385 ? 9.169 -20.746 -15.588 1.00 90.38 385 ASN A CA 1
ATOM 3012 C C . ASN A 1 385 ? 8.924 -21.335 -14.188 1.00 90.38 385 ASN A C 1
ATOM 3014 O O . ASN A 1 385 ? 7.811 -21.223 -13.689 1.00 90.38 385 ASN A O 1
ATOM 3018 N N . TYR A 1 386 ? 9.935 -21.912 -13.530 1.00 91.25 386 TYR A N 1
ATOM 3019 C CA . TYR A 1 386 ? 9.814 -22.892 -12.433 1.00 91.25 386 TYR A CA 1
ATOM 3020 C C . TYR A 1 386 ? 9.345 -22.358 -11.065 1.00 91.25 386 TYR A C 1
ATOM 3022 O O . TYR A 1 386 ? 9.364 -23.108 -10.099 1.00 91.25 386 TYR A O 1
ATOM 3030 N N . ASP A 1 387 ? 8.964 -21.084 -10.955 1.00 94.62 387 ASP A N 1
ATOM 3031 C CA . ASP A 1 387 ? 8.507 -20.432 -9.709 1.00 94.62 387 ASP A CA 1
ATOM 3032 C C . ASP A 1 387 ? 9.473 -20.527 -8.511 1.00 94.62 387 ASP A C 1
ATOM 3034 O O . ASP A 1 387 ? 9.077 -20.448 -7.350 1.00 94.62 387 ASP A O 1
ATOM 3038 N N . VAL A 1 388 ? 10.769 -20.687 -8.779 1.00 93.88 388 VAL A N 1
ATOM 3039 C CA . VAL A 1 388 ? 11.815 -20.797 -7.752 1.00 93.88 388 VAL A CA 1
ATOM 3040 C C . VAL A 1 388 ? 12.768 -19.605 -7.815 1.00 93.88 388 VAL A C 1
ATOM 3042 O O . VAL A 1 388 ? 13.053 -19.116 -8.912 1.00 93.88 388 VAL A O 1
ATOM 3045 N N . PRO A 1 389 ? 13.298 -19.140 -6.669 1.00 94.44 389 PRO A N 1
ATOM 3046 C CA . PRO A 1 389 ? 14.196 -17.993 -6.624 1.00 94.44 389 PRO A CA 1
ATOM 3047 C C . PRO A 1 389 ? 15.462 -18.234 -7.452 1.00 94.44 389 PRO A C 1
ATOM 3049 O O . PRO A 1 389 ? 16.094 -19.289 -7.379 1.00 94.44 389 PRO A O 1
ATOM 3052 N N . PHE A 1 390 ? 15.866 -17.218 -8.204 1.00 93.44 390 PHE A N 1
ATOM 3053 C CA . PHE A 1 390 ? 17.058 -17.210 -9.034 1.00 93.44 390 PHE A CA 1
ATOM 3054 C C . PHE A 1 390 ? 17.765 -15.862 -8.946 1.00 93.44 390 PHE A C 1
ATOM 3056 O O . PHE A 1 390 ? 17.222 -14.814 -9.297 1.00 93.44 390 PHE A O 1
ATOM 3063 N N . TRP A 1 391 ? 19.015 -15.905 -8.500 1.00 93.62 391 TRP A N 1
ATOM 3064 C CA . TRP A 1 391 ? 19.869 -14.736 -8.351 1.00 93.62 391 TRP A CA 1
ATOM 3065 C C . TRP A 1 391 ? 21.203 -14.994 -9.062 1.00 93.62 391 TRP A C 1
ATOM 3067 O O . TRP A 1 391 ? 22.129 -15.549 -8.468 1.00 93.62 391 TRP A O 1
ATOM 3077 N N . PRO A 1 392 ? 21.294 -14.697 -10.374 1.00 88.94 392 PRO A N 1
ATOM 3078 C CA . PRO A 1 392 ? 22.477 -15.025 -11.162 1.00 88.94 392 PRO A CA 1
ATOM 3079 C C . PRO A 1 392 ? 23.681 -14.181 -10.742 1.00 88.94 392 PRO A C 1
ATOM 3081 O O . PRO A 1 392 ? 23.535 -13.046 -10.296 1.00 88.94 392 PRO A O 1
ATOM 3084 N N . THR A 1 393 ? 24.895 -14.696 -10.948 1.00 87.19 393 THR A N 1
ATOM 3085 C CA . THR A 1 393 ? 26.133 -13.934 -10.708 1.00 87.19 393 THR A CA 1
ATOM 3086 C C . THR A 1 393 ? 26.278 -12.764 -11.679 1.00 87.19 393 THR A C 1
ATOM 3088 O O . THR A 1 393 ? 26.708 -11.690 -11.266 1.00 87.19 393 THR A O 1
ATOM 3091 N N . SER A 1 394 ? 25.845 -12.927 -12.934 1.00 88.31 394 SER A N 1
ATOM 3092 C CA . SER A 1 394 ? 25.857 -11.867 -13.947 1.00 88.31 394 SER A CA 1
ATOM 3093 C C . SER A 1 394 ? 25.041 -10.649 -13.511 1.00 88.31 394 SER A C 1
ATOM 3095 O O . SER A 1 394 ? 23.911 -10.784 -13.037 1.00 88.31 394 SER A O 1
ATOM 3097 N N . THR A 1 395 ? 25.597 -9.460 -13.722 1.00 88.62 395 THR A N 1
ATOM 3098 C CA . THR A 1 395 ? 24.919 -8.186 -13.477 1.00 88.62 395 THR A CA 1
ATOM 3099 C C . THR A 1 395 ? 24.216 -7.728 -14.750 1.00 88.62 395 THR A C 1
ATOM 3101 O O . THR A 1 395 ? 24.866 -7.340 -15.715 1.00 88.62 395 THR A O 1
ATOM 3104 N N . CYS A 1 396 ? 22.885 -7.818 -14.768 1.00 87.50 396 CYS A N 1
ATOM 3105 C CA . CYS A 1 396 ? 22.050 -7.392 -15.889 1.00 87.50 396 CYS A CA 1
ATOM 3106 C C . CYS A 1 396 ? 20.862 -6.556 -15.409 1.00 87.50 396 CYS A C 1
ATOM 3108 O O . CYS A 1 396 ? 20.426 -6.678 -14.259 1.00 87.50 396 CYS A O 1
ATOM 3110 N N . TYR A 1 397 ? 20.323 -5.746 -16.319 1.00 85.94 397 TYR A N 1
ATOM 3111 C CA . TYR A 1 397 ? 19.251 -4.805 -16.014 1.00 85.94 397 TYR A CA 1
ATOM 3112 C C . TYR A 1 397 ? 17.967 -5.491 -15.515 1.00 85.94 397 TYR A C 1
ATOM 3114 O O . TYR A 1 397 ? 17.284 -5.002 -14.628 1.00 85.94 397 TYR A O 1
ATOM 3122 N N . VAL A 1 398 ? 17.700 -6.713 -15.974 1.00 85.25 398 VAL A N 1
ATOM 3123 C CA . VAL A 1 398 ? 16.461 -7.445 -15.675 1.00 85.25 398 VAL A CA 1
ATOM 3124 C C . VAL A 1 398 ? 16.224 -7.704 -14.176 1.00 85.25 398 VAL A C 1
ATOM 3126 O O . VAL A 1 398 ? 15.088 -7.651 -13.713 1.00 85.25 398 VAL A O 1
ATOM 3129 N N . ALA A 1 399 ? 17.264 -8.020 -13.406 1.00 88.62 399 ALA A N 1
ATOM 3130 C CA . ALA A 1 399 ? 17.123 -8.349 -11.979 1.00 88.62 399 ALA A CA 1
ATOM 3131 C C . ALA A 1 399 ? 17.936 -7.420 -11.071 1.00 88.62 399 ALA A C 1
ATOM 3133 O O . ALA A 1 399 ? 17.584 -7.217 -9.909 1.00 88.62 399 ALA A O 1
ATOM 3134 N N . LYS A 1 400 ? 19.037 -6.867 -11.591 1.00 92.62 400 LYS A N 1
ATOM 3135 C CA . LYS A 1 400 ? 20.018 -6.123 -10.803 1.00 92.62 400 LYS A CA 1
ATOM 3136 C C . LYS A 1 400 ? 20.044 -4.633 -11.113 1.00 92.62 400 LYS A C 1
ATOM 3138 O O . LYS A 1 400 ? 20.849 -3.950 -10.491 1.00 92.62 400 LYS A O 1
ATOM 3143 N N . GLU A 1 401 ? 19.211 -4.126 -12.025 1.00 92.81 401 GLU A N 1
ATOM 3144 C CA . GLU A 1 401 ? 19.126 -2.682 -12.270 1.00 92.81 401 GLU A CA 1
ATOM 3145 C C . GLU A 1 401 ? 18.714 -1.945 -11.010 1.00 92.81 401 GLU A C 1
ATOM 3147 O O . GLU A 1 401 ? 17.687 -2.281 -10.419 1.00 92.81 401 GLU A O 1
ATOM 3152 N N . THR A 1 402 ? 19.520 -0.963 -10.607 1.00 93.12 402 THR A N 1
ATOM 3153 C CA . THR A 1 402 ? 19.147 -0.022 -9.551 1.00 93.12 402 THR A CA 1
ATOM 3154 C C . THR A 1 402 ? 17.874 0.686 -9.947 1.00 93.12 402 THR A C 1
ATOM 3156 O O . THR A 1 402 ? 17.783 1.173 -11.066 1.00 93.12 402 THR A O 1
ATOM 3159 N N . TRP A 1 403 ? 16.910 0.775 -9.044 1.00 91.62 403 TRP A N 1
ATOM 3160 C CA . TRP A 1 403 ? 15.629 1.397 -9.343 1.00 91.62 403 TRP A CA 1
ATOM 3161 C C . TRP A 1 403 ? 15.175 2.228 -8.148 1.00 91.62 403 TRP A C 1
ATOM 3163 O O . TRP A 1 403 ? 15.356 1.814 -7.006 1.00 91.62 403 TRP A O 1
ATOM 3173 N N . VAL A 1 404 ? 14.613 3.413 -8.380 1.00 91.94 404 VAL A N 1
ATOM 3174 C CA . VAL A 1 404 ? 14.199 4.343 -7.314 1.00 91.94 404 VAL A CA 1
ATOM 3175 C C . VAL A 1 404 ? 12.961 3.845 -6.561 1.00 91.94 404 VAL A C 1
ATOM 3177 O O . VAL A 1 404 ? 12.738 4.195 -5.400 1.00 91.94 404 VAL A O 1
ATOM 3180 N N . PHE A 1 405 ? 12.163 2.989 -7.200 1.00 92.25 405 PHE A N 1
ATOM 3181 C CA . PHE A 1 405 ? 10.899 2.511 -6.655 1.00 92.25 405 PHE A CA 1
ATOM 3182 C C . PHE A 1 405 ? 11.064 1.646 -5.384 1.00 92.25 405 PHE A C 1
ATOM 3184 O O . PHE A 1 405 ? 10.401 1.949 -4.388 1.00 92.25 405 PHE A O 1
ATOM 3191 N N . PRO A 1 406 ? 11.947 0.623 -5.320 1.00 95.00 406 PRO A N 1
ATOM 3192 C CA . PRO A 1 406 ? 12.139 -0.145 -4.090 1.00 95.00 406 PRO A CA 1
ATOM 3193 C C . PRO A 1 406 ? 12.665 0.675 -2.894 1.00 95.00 406 PRO A C 1
ATOM 3195 O O . PRO A 1 406 ? 12.084 0.543 -1.817 1.00 95.00 406 PRO A O 1
ATOM 3198 N N . PRO A 1 407 ? 13.678 1.561 -3.020 1.00 95.62 407 PRO A N 1
ATOM 3199 C CA . PRO A 1 407 ? 14.089 2.440 -1.921 1.00 95.62 407 PRO A CA 1
ATOM 3200 C C . PRO A 1 407 ? 12.972 3.377 -1.448 1.00 95.62 407 PRO A C 1
ATOM 3202 O O . PRO A 1 407 ? 12.810 3.573 -0.245 1.00 95.62 407 PRO A O 1
ATOM 3205 N N . ALA A 1 408 ? 12.149 3.908 -2.360 1.00 95.44 408 ALA A N 1
ATOM 3206 C CA . ALA A 1 408 ? 10.987 4.713 -1.984 1.00 95.44 408 ALA A CA 1
ATOM 3207 C C . ALA A 1 408 ? 9.984 3.907 -1.139 1.00 95.44 408 ALA A C 1
ATOM 3209 O O . ALA A 1 408 ? 9.514 4.382 -0.104 1.00 95.44 408 ALA A O 1
ATOM 3210 N N . ARG A 1 409 ? 9.696 2.655 -1.528 1.00 96.31 409 ARG A N 1
ATOM 3211 C CA . ARG A 1 409 ? 8.855 1.743 -0.735 1.00 96.31 409 ARG A CA 1
ATOM 3212 C C . ARG A 1 409 ? 9.472 1.416 0.619 1.00 96.31 409 ARG A C 1
ATOM 3214 O O . ARG A 1 409 ? 8.755 1.422 1.612 1.00 96.31 409 ARG A O 1
ATOM 3221 N N . TRP A 1 410 ? 10.781 1.178 0.666 1.00 97.62 410 TRP A N 1
ATOM 3222 C CA . TRP A 1 410 ? 11.512 0.943 1.909 1.00 97.62 410 TRP A CA 1
ATOM 3223 C C . TRP A 1 410 ? 11.325 2.102 2.893 1.00 97.62 410 TRP A C 1
ATOM 3225 O O . TRP A 1 410 ? 10.896 1.879 4.022 1.00 97.62 410 TRP A O 1
ATOM 3235 N N . LEU A 1 411 ? 11.565 3.343 2.456 1.00 97.38 411 LEU A N 1
ATOM 3236 C CA . LEU A 1 411 ? 11.359 4.532 3.290 1.00 97.38 411 LEU A CA 1
ATOM 3237 C C . LEU A 1 411 ? 9.903 4.666 3.748 1.00 97.38 411 LEU A C 1
ATOM 3239 O O . LEU A 1 411 ? 9.652 5.012 4.899 1.00 97.38 411 LEU A O 1
ATOM 3243 N N . TRP A 1 412 ? 8.944 4.334 2.882 1.00 97.81 412 TRP A N 1
ATOM 3244 C CA . TRP A 1 412 ? 7.530 4.420 3.235 1.00 97.81 412 TRP A CA 1
ATOM 3245 C C . TRP A 1 412 ? 7.095 3.373 4.266 1.00 97.81 412 TRP A C 1
ATOM 3247 O O . TRP A 1 412 ? 6.222 3.640 5.085 1.00 97.81 412 TRP A O 1
ATOM 3257 N N . ILE A 1 413 ? 7.688 2.178 4.244 1.00 98.50 413 ILE A N 1
ATOM 3258 C CA . ILE A 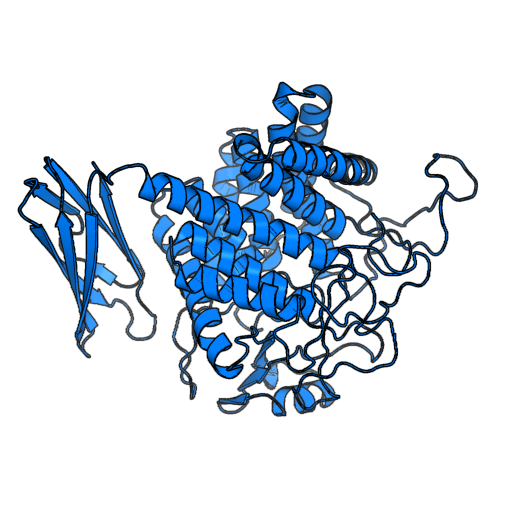1 413 ? 7.465 1.154 5.275 1.00 98.50 413 ILE A CA 1
ATOM 3259 C C . ILE A 1 413 ? 8.044 1.616 6.615 1.00 98.50 413 ILE A C 1
ATOM 3261 O O . ILE A 1 413 ? 7.425 1.414 7.659 1.00 98.50 413 ILE A O 1
ATOM 3265 N N . MET A 1 414 ? 9.218 2.257 6.591 1.00 97.25 414 MET A N 1
ATOM 3266 C CA . MET A 1 414 ? 9.872 2.751 7.807 1.00 97.25 414 MET A CA 1
ATOM 3267 C C . MET A 1 414 ? 9.035 3.792 8.551 1.00 97.25 414 MET A C 1
ATOM 3269 O O . MET A 1 414 ? 9.159 3.889 9.768 1.00 97.25 414 MET A O 1
ATOM 3273 N N . GLU A 1 415 ? 8.172 4.536 7.857 1.00 96.56 415 GLU A N 1
ATOM 3274 C CA . GLU A 1 415 ? 7.222 5.458 8.489 1.00 96.56 415 GLU A CA 1
ATOM 3275 C C . GLU A 1 415 ? 6.258 4.711 9.423 1.00 96.56 415 GLU A C 1
ATOM 3277 O O . GLU A 1 415 ? 6.225 5.015 10.618 1.00 96.56 415 GLU A O 1
ATOM 3282 N N . ASP A 1 416 ? 5.574 3.673 8.929 1.00 97.44 416 ASP A N 1
ATOM 3283 C CA . ASP A 1 416 ? 4.636 2.880 9.733 1.00 97.44 416 ASP A CA 1
ATOM 3284 C C . ASP A 1 416 ? 5.345 2.182 10.906 1.00 97.44 416 ASP A C 1
ATOM 3286 O O . ASP A 1 416 ? 4.838 2.176 12.030 1.00 97.44 416 ASP A O 1
ATOM 3290 N N . LEU A 1 417 ? 6.521 1.588 10.658 1.00 95.88 417 LEU A N 1
ATOM 3291 C CA . LEU A 1 417 ? 7.274 0.869 11.692 1.00 95.88 417 LEU A CA 1
ATOM 3292 C C . LEU A 1 417 ? 7.804 1.818 12.775 1.00 95.88 417 LEU A C 1
ATOM 3294 O O . LEU A 1 417 ? 7.720 1.500 13.962 1.00 95.88 417 LEU A O 1
ATOM 3298 N N . ALA A 1 418 ? 8.287 3.006 12.399 1.00 93.81 418 ALA A N 1
ATOM 3299 C CA . ALA A 1 418 ? 8.691 4.026 13.364 1.00 93.81 418 ALA A CA 1
ATOM 3300 C C . ALA A 1 418 ? 7.493 4.533 14.185 1.00 93.81 418 ALA A C 1
ATOM 3302 O O . ALA A 1 418 ? 7.614 4.740 15.394 1.00 93.81 418 ALA A O 1
ATOM 3303 N N . ALA A 1 419 ? 6.325 4.705 13.559 1.00 92.75 419 ALA A N 1
ATOM 3304 C CA . ALA A 1 419 ? 5.103 5.097 14.255 1.00 92.75 419 ALA A CA 1
ATOM 3305 C C . ALA A 1 419 ? 4.633 4.027 15.258 1.00 92.75 419 ALA A C 1
ATOM 3307 O O . ALA A 1 419 ? 4.249 4.368 16.380 1.00 92.75 419 ALA A O 1
ATOM 3308 N N . LEU A 1 420 ? 4.703 2.745 14.885 1.00 92.50 420 LEU A N 1
ATOM 3309 C CA . LEU A 1 420 ? 4.391 1.613 15.762 1.00 92.50 420 LEU A CA 1
ATOM 3310 C C . LEU A 1 420 ? 5.345 1.533 16.958 1.00 92.50 420 LEU A C 1
ATOM 3312 O O . LEU A 1 420 ? 4.879 1.511 18.096 1.00 92.50 420 LEU A O 1
ATOM 3316 N N . ALA A 1 421 ? 6.659 1.594 16.722 1.00 89.44 421 ALA A N 1
ATOM 3317 C CA . ALA A 1 421 ? 7.660 1.557 17.790 1.00 89.44 421 ALA A CA 1
ATOM 3318 C C . ALA A 1 421 ? 7.419 2.657 18.841 1.00 89.44 421 ALA A C 1
ATOM 3320 O O . ALA A 1 421 ? 7.433 2.406 20.045 1.00 89.44 421 ALA A O 1
ATOM 3321 N N . ARG A 1 422 ? 7.081 3.872 18.396 1.00 86.25 422 ARG A N 1
ATOM 3322 C CA . ARG A 1 422 ? 6.707 4.978 19.292 1.00 86.25 422 ARG A CA 1
ATOM 3323 C C . ARG A 1 422 ? 5.421 4.741 20.061 1.00 86.25 422 ARG A C 1
ATOM 3325 O O . ARG A 1 422 ? 5.300 5.180 21.205 1.00 86.25 422 ARG A O 1
ATOM 3332 N N . ALA A 1 423 ? 4.417 4.152 19.414 1.00 85.19 423 ALA A N 1
ATOM 3333 C CA . ALA A 1 423 ? 3.158 3.834 20.071 1.00 85.19 423 ALA A CA 1
ATOM 3334 C C . ALA A 1 423 ? 3.393 2.828 21.207 1.00 85.19 423 ALA A C 1
ATOM 3336 O O . ALA A 1 423 ? 2.844 3.014 22.295 1.00 85.19 423 ALA A O 1
ATOM 3337 N N . ASP A 1 424 ? 4.273 1.848 20.994 1.00 81.44 424 ASP A N 1
ATOM 3338 C CA . ASP A 1 424 ? 4.670 0.865 22.003 1.00 81.44 424 ASP A CA 1
ATOM 3339 C C . ASP A 1 424 ? 5.469 1.500 23.152 1.00 81.44 424 ASP A C 1
ATOM 3341 O O . ASP A 1 424 ? 5.162 1.261 24.322 1.00 81.44 424 ASP A O 1
ATOM 3345 N N . GLU A 1 425 ? 6.421 2.393 22.861 1.00 80.75 425 GLU A N 1
ATOM 3346 C CA . GLU A 1 425 ? 7.156 3.150 23.890 1.00 80.75 425 GLU A CA 1
ATOM 3347 C C . GLU A 1 425 ? 6.226 4.033 24.747 1.00 80.75 425 GLU A C 1
ATOM 3349 O O . GLU A 1 425 ? 6.331 4.086 25.981 1.00 80.75 425 GLU A O 1
ATOM 3354 N N . LYS A 1 426 ? 5.256 4.706 24.114 1.00 75.94 426 LYS A N 1
ATOM 3355 C CA . LYS A 1 426 ? 4.229 5.491 24.821 1.00 75.94 426 LYS A CA 1
ATOM 3356 C C . LYS A 1 426 ? 3.305 4.604 25.655 1.00 75.94 426 LYS A C 1
ATOM 3358 O O . LYS A 1 426 ? 2.960 4.971 26.779 1.00 75.94 426 LYS A O 1
ATOM 3363 N N . ALA A 1 427 ? 2.918 3.438 25.142 1.00 68.00 427 ALA A N 1
ATOM 3364 C CA . ALA A 1 427 ? 2.095 2.481 25.875 1.00 68.00 427 ALA A CA 1
ATOM 3365 C C . ALA A 1 427 ? 2.842 1.870 27.075 1.00 68.00 427 ALA A C 1
ATOM 3367 O O . ALA A 1 427 ? 2.232 1.646 28.115 1.00 68.00 427 ALA A O 1
ATOM 3368 N N . GLY A 1 428 ? 4.156 1.649 26.971 1.00 64.31 428 GLY A N 1
ATOM 3369 C CA . GLY A 1 428 ? 4.988 1.178 28.084 1.00 64.31 428 GLY A CA 1
ATOM 3370 C C . GLY A 1 428 ? 5.207 2.225 29.184 1.00 64.31 428 GLY A C 1
ATOM 3371 O O . GLY A 1 428 ? 5.407 1.868 30.345 1.00 64.31 428 GLY A O 1
ATOM 3372 N N . SER A 1 429 ? 5.135 3.516 28.845 1.00 60.12 429 SER A N 1
ATOM 3373 C CA . SER A 1 429 ? 5.321 4.635 29.786 1.00 60.12 429 SER A CA 1
ATOM 3374 C C . SER A 1 429 ? 4.024 5.179 30.398 1.00 60.12 429 SER A C 1
ATOM 3376 O O . SER A 1 429 ? 4.073 5.866 31.421 1.00 60.12 429 SER A O 1
ATOM 3378 N N . THR A 1 430 ? 2.856 4.855 29.834 1.00 56.56 430 THR A N 1
ATOM 3379 C CA . THR A 1 430 ? 1.545 5.285 30.344 1.00 56.56 430 THR A CA 1
ATOM 3380 C C . THR A 1 430 ? 0.665 4.084 30.680 1.00 56.56 430 THR A C 1
ATOM 3382 O O . THR A 1 430 ? 0.403 3.226 29.844 1.00 56.56 430 THR A O 1
ATOM 3385 N N . ARG A 1 431 ? 0.160 4.003 31.919 1.00 56.50 431 ARG A N 1
ATOM 3386 C CA . ARG A 1 431 ? -0.805 2.956 32.286 1.00 56.50 431 ARG A CA 1
ATOM 3387 C C . ARG A 1 431 ? -2.087 3.199 31.484 1.00 56.50 431 ARG A C 1
ATOM 3389 O O . ARG A 1 431 ? -2.729 4.231 31.688 1.00 56.50 431 ARG A O 1
ATOM 3396 N N . LYS A 1 432 ? -2.440 2.288 30.564 1.00 61.16 432 LYS A N 1
ATOM 3397 C CA . LYS A 1 432 ? -3.692 2.393 29.796 1.00 61.16 432 LYS A CA 1
ATOM 3398 C C . LYS A 1 432 ? -4.857 2.554 30.784 1.00 61.16 432 LYS A C 1
ATOM 3400 O O . LYS A 1 432 ? -4.919 1.803 31.758 1.00 61.16 432 LYS A O 1
ATOM 3405 N N . PRO A 1 433 ? -5.778 3.511 30.569 1.00 70.12 433 PRO A N 1
ATOM 3406 C CA . PRO A 1 433 ? -6.901 3.722 31.483 1.00 70.12 433 PRO A CA 1
ATOM 3407 C C . PRO A 1 433 ? -7.813 2.487 31.571 1.00 70.12 433 PRO A C 1
ATOM 3409 O O . PRO A 1 433 ? -8.491 2.297 32.584 1.00 70.12 433 PRO A O 1
ATOM 3412 N N . ILE A 1 434 ? -7.806 1.652 30.523 1.00 82.00 434 ILE A N 1
ATOM 3413 C CA . ILE A 1 434 ? -8.527 0.384 30.434 1.00 82.00 434 ILE A CA 1
ATOM 3414 C C . ILE A 1 434 ? -7.635 -0.647 29.724 1.00 82.00 434 ILE A C 1
ATOM 3416 O O . ILE A 1 434 ? -7.179 -0.414 28.603 1.00 82.00 434 ILE A O 1
ATOM 3420 N N . GLU A 1 435 ? -7.401 -1.788 30.361 1.00 86.44 435 GLU A N 1
ATOM 3421 C CA . GLU A 1 435 ? -6.857 -2.997 29.741 1.00 86.44 435 GLU A CA 1
ATOM 3422 C C . GLU A 1 435 ? -8.009 -3.816 29.146 1.00 86.44 435 GLU A C 1
ATOM 3424 O O . GLU A 1 435 ? -9.059 -3.958 29.775 1.00 86.44 435 GLU A O 1
ATOM 3429 N N . LEU A 1 436 ? -7.826 -4.330 27.928 1.00 88.56 436 LEU A N 1
ATOM 3430 C CA . LEU A 1 436 ? -8.840 -5.068 27.175 1.00 88.56 436 LEU A CA 1
ATOM 3431 C C . LEU A 1 436 ? -8.229 -6.353 26.614 1.00 88.56 436 LEU A C 1
ATOM 3433 O O . LEU A 1 436 ? -7.229 -6.299 25.899 1.00 88.56 436 LEU A O 1
ATOM 3437 N N . SER A 1 437 ? -8.867 -7.489 26.878 1.00 90.81 437 SER A N 1
ATOM 3438 C CA . SER A 1 437 ? -8.619 -8.739 26.157 1.00 90.81 437 SER A CA 1
ATOM 3439 C C . SER A 1 437 ? -9.921 -9.277 25.574 1.00 90.81 437 SER A C 1
ATOM 3441 O O . SER A 1 437 ? -11.003 -9.045 26.116 1.00 90.81 437 SER A O 1
ATOM 3443 N N . VAL A 1 438 ? -9.824 -9.945 24.426 1.00 93.00 438 VAL A N 1
ATOM 3444 C CA . VAL A 1 438 ? -10.987 -10.397 23.658 1.00 93.00 438 VAL A CA 1
ATOM 3445 C C . VAL A 1 438 ? -10.842 -11.878 23.352 1.00 93.00 438 VAL A C 1
ATOM 3447 O O . VAL A 1 438 ? -9.802 -12.315 22.861 1.00 93.00 438 VAL A O 1
ATOM 3450 N N . SER A 1 439 ? -11.897 -12.641 23.607 1.00 94.12 439 SER A N 1
ATOM 3451 C CA . SER A 1 439 ? -12.040 -14.017 23.146 1.00 94.12 439 SER A CA 1
ATOM 3452 C C . SER A 1 439 ? -13.346 -14.184 22.379 1.00 94.12 439 SER A C 1
ATOM 3454 O O . SER A 1 439 ? -14.253 -13.347 22.437 1.00 94.12 439 SER A O 1
ATOM 3456 N N . ARG A 1 440 ? -13.422 -15.260 21.599 1.00 94.56 440 ARG A N 1
ATOM 3457 C CA . ARG A 1 440 ? -14.585 -15.572 20.775 1.00 94.56 440 ARG A CA 1
ATOM 3458 C C . ARG A 1 440 ? -14.873 -17.060 20.780 1.00 94.56 440 ARG A C 1
ATOM 3460 O O . ARG A 1 440 ? -13.949 -17.871 20.793 1.00 94.56 440 ARG A O 1
ATOM 3467 N N . GLU A 1 441 ? -16.146 -17.379 20.652 1.00 93.50 441 GLU A N 1
ATOM 3468 C CA . GLU A 1 441 ? -16.656 -18.713 20.377 1.00 93.50 441 GLU A CA 1
ATOM 3469 C C . GLU A 1 441 ? -17.546 -18.635 19.139 1.00 93.50 441 GLU A C 1
ATOM 3471 O O . GLU A 1 441 ? -18.220 -17.632 18.893 1.00 93.50 441 GLU A O 1
ATOM 3476 N N . SER A 1 442 ? -17.506 -19.658 18.294 1.00 90.31 442 SER A N 1
ATOM 3477 C CA . SER A 1 442 ? -18.317 -19.707 17.079 1.00 90.31 442 SER A CA 1
ATOM 3478 C C . SER A 1 442 ? -18.818 -21.121 16.856 1.00 90.31 442 SER A C 1
ATOM 3480 O O . SER A 1 442 ? -18.098 -22.093 17.077 1.00 90.31 442 SER A O 1
ATOM 3482 N N . THR A 1 443 ? -20.063 -21.220 16.421 1.00 89.75 443 THR A N 1
ATOM 3483 C CA . THR A 1 443 ? -20.759 -22.480 16.156 1.00 89.75 443 THR A CA 1
ATOM 3484 C C . THR A 1 443 ? -20.912 -22.699 14.647 1.00 89.75 443 THR A C 1
ATOM 3486 O O . THR A 1 443 ? -20.913 -21.726 13.885 1.00 89.75 443 THR A O 1
ATOM 3489 N N . PRO A 1 444 ? -21.057 -23.953 14.174 1.00 84.75 444 PRO A N 1
ATOM 3490 C CA . PRO A 1 444 ? -21.253 -24.233 12.750 1.00 84.75 444 PRO A CA 1
ATOM 3491 C C . PRO A 1 444 ? -22.515 -23.599 12.139 1.00 84.75 444 PRO A C 1
ATOM 3493 O O . PRO A 1 444 ? -22.542 -23.350 10.939 1.00 84.75 444 PRO A O 1
ATOM 3496 N N . ASP A 1 445 ? -23.554 -23.321 12.936 1.00 87.06 445 ASP A N 1
ATOM 3497 C CA . ASP A 1 445 ? -24.780 -22.630 12.505 1.00 87.06 445 ASP A CA 1
ATOM 3498 C C . ASP A 1 445 ? -24.641 -21.095 12.472 1.00 87.06 445 ASP A C 1
ATOM 3500 O O . ASP A 1 445 ? -25.610 -20.383 12.185 1.00 87.06 445 ASP A O 1
ATOM 3504 N N . GLY A 1 446 ? -23.434 -20.578 12.722 1.00 89.12 446 GLY A N 1
ATOM 3505 C CA . GLY A 1 446 ? -23.103 -19.165 12.577 1.00 89.12 446 GLY A CA 1
ATOM 3506 C C . GLY A 1 446 ? -23.443 -18.302 13.790 1.00 89.12 446 GLY A C 1
ATOM 3507 O O . GLY A 1 446 ? -23.427 -17.075 13.673 1.00 89.12 446 GLY A O 1
ATOM 3508 N N . GLN A 1 447 ? -23.750 -18.892 14.951 1.00 95.00 447 GLN A N 1
ATOM 3509 C CA . GLN A 1 447 ? -23.805 -18.127 16.200 1.00 95.00 447 GLN A CA 1
ATOM 3510 C C . GLN A 1 447 ? -22.389 -17.841 16.684 1.00 95.00 447 GLN A C 1
ATOM 3512 O O . GLN A 1 447 ? -21.540 -18.736 16.723 1.00 95.00 447 GLN A O 1
ATOM 3517 N N . VAL A 1 448 ? -22.152 -16.591 17.062 1.00 96.38 448 VAL A N 1
ATOM 3518 C CA . VAL A 1 448 ? -20.870 -16.089 17.541 1.00 96.38 448 VAL A CA 1
ATOM 3519 C C . VAL A 1 448 ? -21.087 -15.437 18.898 1.00 96.38 448 VAL A C 1
ATOM 3521 O O . VAL A 1 448 ? -21.916 -14.538 19.030 1.00 96.38 448 VAL A O 1
ATOM 3524 N N . THR A 1 449 ? -20.310 -15.857 19.888 1.00 96.31 449 THR A N 1
ATOM 3525 C CA . THR A 1 449 ? -20.255 -15.214 21.203 1.00 96.31 449 THR A CA 1
ATOM 3526 C C . THR A 1 449 ? -18.906 -14.525 21.338 1.00 96.31 449 THR A C 1
ATOM 3528 O O . THR A 1 449 ? -17.865 -15.141 21.110 1.00 96.31 449 THR A O 1
ATOM 3531 N N . ILE A 1 450 ? -18.907 -13.237 21.673 1.00 96.81 450 ILE A N 1
ATOM 3532 C CA . ILE A 1 450 ? -17.692 -12.431 21.836 1.00 96.81 450 ILE A CA 1
ATOM 3533 C C . ILE A 1 450 ? -17.617 -11.985 23.288 1.00 96.81 450 ILE A C 1
ATOM 3535 O O . ILE A 1 450 ? -18.548 -11.352 23.786 1.00 96.81 450 ILE A O 1
ATOM 3539 N N . HIS A 1 451 ? -16.499 -12.279 23.946 1.00 95.88 451 HIS A N 1
ATOM 3540 C CA . HIS A 1 451 ? -16.230 -11.859 25.315 1.00 95.88 451 HIS A CA 1
ATOM 3541 C C . HIS A 1 451 ? -15.111 -10.819 25.321 1.00 95.88 451 HIS A C 1
ATOM 3543 O O . HIS A 1 451 ? -14.016 -11.075 24.826 1.00 95.88 451 HIS A O 1
ATOM 3549 N N . ALA A 1 452 ? -15.375 -9.656 25.910 1.00 94.88 452 ALA A N 1
ATOM 3550 C CA . ALA A 1 452 ? -14.365 -8.661 26.243 1.00 94.88 452 ALA A CA 1
ATOM 3551 C C . ALA A 1 452 ? -14.150 -8.640 27.751 1.00 94.88 452 ALA A C 1
ATOM 3553 O O . ALA A 1 452 ? -15.087 -8.382 28.505 1.00 94.88 452 ALA A O 1
ATOM 3554 N N . ILE A 1 453 ? -12.922 -8.871 28.194 1.00 93.81 453 ILE A N 1
ATOM 3555 C CA . ILE A 1 453 ? -12.523 -8.675 29.585 1.00 93.81 453 ILE A CA 1
ATOM 3556 C C . ILE A 1 453 ? -11.891 -7.290 29.677 1.00 93.81 453 ILE A C 1
ATOM 3558 O O . ILE A 1 453 ? -10.878 -7.026 29.031 1.00 93.81 453 ILE A O 1
ATOM 3562 N N . LEU A 1 454 ? -12.508 -6.409 30.461 1.00 92.31 454 LEU A N 1
ATOM 3563 C CA . LEU A 1 454 ? -12.058 -5.041 30.688 1.00 92.31 454 LEU A CA 1
ATOM 3564 C C . LEU A 1 454 ? -11.576 -4.877 32.127 1.00 92.31 454 LEU A C 1
ATOM 3566 O O . LEU A 1 454 ? -12.288 -5.233 33.067 1.00 92.31 454 LEU A O 1
ATOM 3570 N N . GLN A 1 455 ? -10.407 -4.275 32.314 1.00 90.06 455 GLN A N 1
ATOM 3571 C CA . GLN A 1 455 ? -9.879 -3.912 33.626 1.00 90.06 455 GLN A CA 1
ATOM 3572 C C . GLN A 1 455 ? -9.504 -2.432 33.642 1.00 90.06 455 GLN A C 1
ATOM 3574 O O . GLN A 1 455 ? -8.833 -1.941 32.745 1.00 90.06 455 GLN A O 1
ATOM 3579 N N . GLY A 1 456 ? -9.956 -1.697 34.654 1.00 88.25 456 GLY A N 1
ATOM 3580 C CA . GLY A 1 456 ? -9.763 -0.251 34.727 1.00 88.25 456 GLY A CA 1
ATOM 3581 C C . GLY A 1 456 ? -10.569 0.361 35.864 1.00 88.25 456 GLY A C 1
ATOM 3582 O O . GLY A 1 456 ? -10.994 -0.336 36.783 1.00 88.25 456 GLY A O 1
ATOM 3583 N N . LYS A 1 457 ? -10.806 1.672 35.815 1.00 87.62 457 LYS A N 1
ATOM 3584 C CA . LYS A 1 457 ? -11.618 2.376 36.816 1.00 87.62 457 LYS A CA 1
ATOM 3585 C C . LYS A 1 457 ? -12.583 3.342 36.144 1.00 87.62 457 LYS A C 1
ATOM 3587 O O . LYS A 1 457 ? -12.188 4.088 35.257 1.00 87.62 457 LYS A O 1
ATOM 3592 N N . GLY A 1 458 ? -13.811 3.393 36.651 1.00 88.88 458 GLY A N 1
ATOM 3593 C CA . GLY A 1 458 ? -14.818 4.361 36.222 1.00 88.88 458 GLY A CA 1
ATOM 3594 C C . GLY A 1 458 ? -15.919 3.738 35.373 1.00 88.88 458 GLY A C 1
ATOM 3595 O O . GLY A 1 458 ? -15.958 2.529 35.156 1.00 88.88 458 GLY A O 1
ATOM 3596 N N . ARG A 1 459 ? -16.859 4.578 34.945 1.00 90.31 459 ARG A N 1
ATOM 3597 C CA . ARG A 1 459 ? -17.968 4.167 34.085 1.00 90.31 459 ARG A CA 1
ATOM 3598 C C . ARG A 1 459 ? -17.507 4.236 32.635 1.00 90.31 459 ARG A C 1
ATOM 3600 O O . ARG A 1 459 ? -17.113 5.306 32.194 1.00 90.31 459 ARG A O 1
ATOM 3607 N N . VAL A 1 460 ? -17.581 3.122 31.917 1.00 90.75 460 VAL A N 1
ATOM 3608 C CA . VAL A 1 460 ? -17.101 3.007 30.534 1.00 90.75 460 VAL A CA 1
ATOM 3609 C C . VAL A 1 460 ? -18.246 2.553 29.639 1.00 90.75 460 VAL A C 1
ATOM 3611 O O . VAL A 1 460 ? -18.951 1.592 29.965 1.00 90.75 460 VAL A O 1
ATOM 3614 N N . ARG A 1 461 ? -18.428 3.224 28.498 1.00 92.00 461 ARG A N 1
ATOM 3615 C CA . ARG A 1 461 ? -19.299 2.743 27.420 1.00 92.00 461 ARG A CA 1
ATOM 3616 C C . ARG A 1 461 ? -18.451 1.914 26.469 1.00 92.00 461 ARG A C 1
ATOM 3618 O O . ARG A 1 461 ? -17.453 2.396 25.955 1.00 92.00 461 ARG A O 1
ATOM 3625 N N . VAL A 1 462 ? -18.847 0.677 26.215 1.00 93.19 462 VAL A N 1
ATOM 3626 C CA . VAL A 1 462 ? -18.138 -0.221 25.303 1.00 93.19 462 VAL A CA 1
ATOM 3627 C C . VAL A 1 462 ? -19.054 -0.522 24.130 1.00 93.19 462 VAL A C 1
ATOM 3629 O O . VAL A 1 462 ? -20.183 -0.974 24.324 1.00 93.19 462 VAL A O 1
ATOM 3632 N N . ALA A 1 463 ? -18.577 -0.241 22.923 1.00 93.75 463 ALA A N 1
ATOM 3633 C CA . ALA A 1 463 ? -19.292 -0.511 21.685 1.00 93.75 463 ALA A CA 1
ATOM 3634 C C . ALA A 1 463 ? -18.565 -1.585 20.877 1.00 93.75 463 ALA A C 1
ATOM 3636 O O . ALA A 1 463 ? -17.336 -1.621 20.855 1.00 93.75 463 ALA A O 1
ATOM 3637 N N . ILE A 1 464 ? -19.314 -2.429 20.174 1.00 95.25 464 ILE A N 1
ATOM 3638 C CA . ILE A 1 464 ? -18.779 -3.341 19.166 1.00 95.25 464 ILE A CA 1
ATOM 3639 C C . ILE A 1 464 ? -19.239 -2.894 17.781 1.00 95.25 464 ILE A C 1
ATOM 3641 O O . ILE A 1 464 ? -20.429 -2.735 17.509 1.00 95.25 464 ILE A O 1
ATOM 3645 N N . ARG A 1 465 ? -18.271 -2.666 16.897 1.00 95.56 465 ARG A N 1
ATOM 3646 C CA . ARG A 1 465 ? -18.491 -2.386 15.479 1.00 95.56 465 ARG A CA 1
ATOM 3647 C C . ARG A 1 465 ? -18.197 -3.665 14.706 1.00 95.56 465 ARG A C 1
ATOM 3649 O O . ARG A 1 465 ? -17.179 -4.299 14.968 1.00 95.56 465 ARG A O 1
ATOM 3656 N N . ALA A 1 466 ? -19.062 -4.065 13.778 1.00 96.81 466 ALA A N 1
ATOM 3657 C CA . ALA A 1 466 ? -18.907 -5.346 13.095 1.00 96.81 466 ALA A CA 1
ATOM 3658 C C . ALA A 1 466 ? -19.161 -5.282 11.583 1.00 96.81 466 ALA A C 1
ATOM 3660 O O . ALA A 1 466 ? -19.860 -4.403 11.083 1.00 96.81 466 ALA A O 1
ATOM 3661 N N . SER A 1 467 ? -18.570 -6.238 10.870 1.00 97.12 467 SER A N 1
ATOM 3662 C CA . SER A 1 467 ? -18.769 -6.530 9.453 1.00 97.12 467 SER A CA 1
ATOM 3663 C C . SER A 1 467 ? -19.110 -8.013 9.313 1.00 97.12 467 SER A C 1
ATOM 3665 O O . SER A 1 467 ? -18.474 -8.855 9.951 1.00 97.12 467 SER A O 1
ATOM 3667 N N . ASN A 1 468 ? -20.141 -8.319 8.521 1.00 96.75 468 ASN A N 1
ATOM 3668 C CA . ASN A 1 468 ? -20.730 -9.655 8.370 1.00 96.75 468 ASN A CA 1
ATOM 3669 C C . ASN A 1 468 ? -21.245 -10.309 9.685 1.00 96.75 468 ASN A C 1
ATOM 3671 O O . ASN A 1 468 ? -21.381 -11.529 9.779 1.00 96.75 468 ASN A O 1
ATOM 3675 N N . LEU A 1 469 ? -21.595 -9.503 10.696 1.00 96.94 469 LEU A N 1
ATOM 3676 C CA . LEU A 1 469 ? -22.281 -9.948 11.917 1.00 96.94 469 LEU A CA 1
ATOM 3677 C C . LEU A 1 469 ? -23.484 -9.061 12.215 1.00 96.94 469 LEU A C 1
ATOM 3679 O O . LEU A 1 469 ? -23.387 -7.837 12.165 1.00 96.94 469 LEU A O 1
ATOM 3683 N N . ASN A 1 470 ? -24.587 -9.690 12.606 1.00 96.44 470 ASN A N 1
ATOM 3684 C CA . ASN A 1 470 ? -25.690 -9.027 13.282 1.00 96.44 470 ASN A CA 1
ATOM 3685 C C . ASN A 1 470 ? -25.498 -9.190 14.794 1.00 96.44 470 ASN A C 1
ATOM 3687 O O . ASN A 1 470 ? -25.628 -10.307 15.295 1.00 96.44 470 ASN A O 1
ATOM 3691 N N . VAL A 1 471 ? -25.137 -8.113 15.494 1.00 96.56 471 VAL A N 1
ATOM 3692 C CA . VAL A 1 471 ? -24.790 -8.144 16.923 1.00 96.56 471 VAL A CA 1
ATOM 3693 C C . VAL A 1 471 ? -25.951 -7.637 17.773 1.00 96.56 471 VAL A C 1
ATOM 3695 O O . VAL A 1 471 ? -26.459 -6.539 17.547 1.00 96.56 471 VAL A O 1
ATOM 3698 N N . GLU A 1 472 ? -26.346 -8.412 18.780 1.00 95.31 472 GLU A N 1
ATOM 3699 C CA . GLU A 1 472 ? -27.366 -8.010 19.745 1.00 95.31 472 GLU A CA 1
ATOM 3700 C C . GLU A 1 472 ? -26.787 -7.029 20.768 1.00 95.31 472 GLU A C 1
ATOM 3702 O O . GLU A 1 472 ? -25.725 -7.272 21.341 1.00 95.31 472 GLU A O 1
ATOM 3707 N N . ASN A 1 473 ? -27.507 -5.931 21.026 1.00 93.00 473 ASN A N 1
ATOM 3708 C CA . ASN A 1 473 ? -27.114 -4.894 21.988 1.00 93.00 473 ASN A CA 1
ATOM 3709 C C . ASN A 1 473 ? -25.638 -4.469 21.816 1.00 93.00 473 ASN A C 1
ATOM 3711 O O . ASN A 1 473 ? -24.819 -4.684 22.717 1.00 93.00 473 ASN A O 1
ATOM 3715 N N . PRO A 1 474 ? -25.274 -3.881 20.657 1.00 94.38 474 PRO A N 1
ATOM 3716 C CA . PRO A 1 474 ? -23.879 -3.625 20.296 1.00 94.38 474 PRO A CA 1
ATOM 3717 C C . PRO A 1 474 ? -23.184 -2.619 21.221 1.00 94.38 474 PRO A C 1
ATOM 3719 O O . PRO A 1 474 ? -21.964 -2.495 21.204 1.00 94.38 474 PRO A O 1
ATOM 3722 N N . GLU A 1 475 ? -23.933 -1.913 22.061 1.00 95.19 475 GLU A N 1
ATOM 3723 C CA . GLU A 1 475 ? -23.387 -1.005 23.053 1.00 95.19 475 GLU A CA 1
ATOM 3724 C C . GLU A 1 475 ? -23.824 -1.419 24.450 1.00 95.19 475 GLU A C 1
ATOM 3726 O O . GLU A 1 475 ? -25.006 -1.637 24.713 1.00 95.19 475 GLU A O 1
ATOM 3731 N N . GLN A 1 476 ? -22.859 -1.484 25.360 1.00 94.19 476 GLN A N 1
ATOM 3732 C CA . GLN A 1 476 ? -23.091 -1.799 26.762 1.00 94.19 476 GLN A CA 1
ATOM 3733 C C . GLN A 1 476 ? -22.329 -0.806 27.639 1.00 94.19 476 GLN A C 1
ATOM 3735 O O . GLN A 1 476 ? -21.310 -0.242 27.243 1.00 94.19 476 GLN A O 1
ATOM 3740 N N . THR A 1 477 ? -22.842 -0.540 28.838 1.00 93.12 477 THR A N 1
ATOM 3741 C CA . THR A 1 477 ? -22.174 0.326 29.818 1.00 93.12 477 THR A CA 1
ATOM 3742 C C . THR A 1 477 ? -21.788 -0.498 31.027 1.00 93.12 477 THR A C 1
ATOM 3744 O O . THR A 1 477 ? -22.633 -1.194 31.587 1.00 93.12 477 THR A O 1
ATOM 3747 N N . VAL A 1 478 ? -20.532 -0.384 31.448 1.00 91.88 478 VAL A N 1
ATOM 3748 C CA . VAL A 1 478 ? -19.987 -1.150 32.567 1.00 91.88 478 VAL A CA 1
ATOM 3749 C C . VAL A 1 478 ? -19.332 -0.217 33.569 1.00 91.88 478 VAL A C 1
ATOM 3751 O O . VAL A 1 478 ? -18.698 0.775 33.207 1.00 91.88 478 VAL A O 1
ATOM 3754 N N . GLN A 1 479 ? -19.489 -0.545 34.846 1.00 91.56 479 GLN A N 1
ATOM 3755 C CA . GLN A 1 479 ? -18.758 0.093 35.927 1.00 91.56 479 GLN A CA 1
ATOM 3756 C C . GLN A 1 479 ? -17.495 -0.725 36.219 1.00 91.56 479 GLN A C 1
ATOM 3758 O O . GLN A 1 479 ? -17.590 -1.864 36.669 1.00 91.56 479 GLN A O 1
ATOM 3763 N N . LEU A 1 480 ? -16.320 -0.152 35.952 1.00 90.38 480 LEU A N 1
ATOM 3764 C CA . LEU A 1 480 ? -15.030 -0.780 36.230 1.00 90.38 480 LEU A CA 1
ATOM 3765 C C . LEU A 1 480 ? -14.516 -0.388 37.621 1.00 90.38 480 LEU A C 1
ATOM 3767 O O . LEU A 1 480 ? -14.563 0.785 38.020 1.00 90.38 480 LEU A O 1
ATOM 3771 N N . GLU A 1 481 ? -13.983 -1.379 38.331 1.00 87.12 481 GLU A N 1
ATOM 3772 C CA . GLU A 1 481 ? -13.311 -1.248 39.623 1.00 87.12 481 GLU A CA 1
ATOM 3773 C C . GLU A 1 481 ? -11.845 -1.679 39.470 1.00 87.12 481 GLU A C 1
ATOM 3775 O O . GLU A 1 481 ? -11.556 -2.666 38.797 1.00 87.12 481 GLU A O 1
ATOM 3780 N N . ALA A 1 482 ? -10.918 -0.955 40.109 1.00 78.50 482 ALA A N 1
ATOM 3781 C CA . ALA A 1 482 ? -9.481 -1.031 39.810 1.00 78.50 482 ALA A CA 1
ATOM 3782 C C . ALA A 1 482 ? -8.857 -2.441 39.912 1.00 78.50 482 ALA A C 1
ATOM 3784 O O . ALA A 1 482 ? -7.887 -2.731 39.214 1.00 78.50 482 ALA A O 1
ATOM 3785 N N . GLU A 1 483 ? -9.407 -3.310 40.761 1.00 82.25 483 GLU A N 1
ATOM 3786 C CA . GLU A 1 483 ? -8.876 -4.655 41.027 1.00 82.25 483 GLU A CA 1
ATOM 3787 C C . GLU A 1 483 ? -9.795 -5.784 40.537 1.00 82.25 483 GLU A C 1
ATOM 3789 O O . GLU A 1 483 ? -9.495 -6.957 40.751 1.00 82.25 483 GLU A O 1
ATOM 3794 N N . LYS A 1 484 ? -10.913 -5.459 39.874 1.00 87.94 484 LYS A N 1
ATOM 3795 C CA . LYS A 1 484 ? -11.899 -6.453 39.443 1.00 87.94 484 LYS A CA 1
ATOM 3796 C C . LYS A 1 484 ? -12.191 -6.322 37.947 1.00 87.94 484 LYS A C 1
ATOM 3798 O O . LYS A 1 484 ? -12.959 -5.436 37.560 1.00 87.94 484 LYS A O 1
ATOM 3803 N N . PRO A 1 485 ? -11.626 -7.212 37.110 1.00 90.12 485 PRO A N 1
ATOM 3804 C CA . PRO A 1 485 ? -11.985 -7.289 35.704 1.00 90.12 485 PRO A CA 1
ATOM 3805 C C . PRO A 1 485 ? -13.489 -7.525 35.534 1.00 90.12 485 PRO A C 1
ATOM 3807 O O . PRO A 1 485 ? -14.103 -8.283 36.289 1.00 90.12 485 PRO A O 1
ATOM 3810 N N . GLN A 1 486 ? -14.076 -6.875 34.537 1.00 93.62 486 GLN A N 1
ATOM 3811 C CA . GLN A 1 486 ? -15.470 -7.046 34.149 1.00 93.62 486 GLN A CA 1
ATOM 3812 C C . GLN A 1 486 ? -15.533 -7.689 32.771 1.00 93.62 486 GLN A C 1
ATOM 3814 O O . GLN A 1 486 ? -14.776 -7.321 31.875 1.00 93.62 486 GLN A O 1
ATOM 3819 N N . THR A 1 487 ? -16.455 -8.629 32.592 1.00 94.12 487 THR A N 1
ATOM 3820 C CA . THR A 1 487 ? -16.667 -9.288 31.303 1.00 94.12 487 THR A CA 1
ATOM 3821 C C . THR A 1 487 ? -17.913 -8.727 30.637 1.00 94.12 487 THR A C 1
ATOM 3823 O O . THR A 1 487 ? -19.009 -8.815 31.186 1.00 94.12 487 THR A O 1
ATOM 3826 N N . VAL A 1 488 ? -17.746 -8.187 29.435 1.00 95.00 488 VAL A N 1
ATOM 3827 C CA . VAL A 1 488 ? -18.839 -7.837 28.526 1.00 95.00 488 VAL A CA 1
ATOM 3828 C C . VAL A 1 488 ? -18.992 -8.961 27.522 1.00 95.00 488 VAL A C 1
ATOM 3830 O O . VAL A 1 488 ? -18.002 -9.434 26.969 1.00 95.00 488 VAL A O 1
ATOM 3833 N N . THR A 1 489 ? -20.226 -9.403 27.306 1.00 96.19 489 THR A N 1
ATOM 3834 C CA . THR A 1 489 ? -20.528 -10.466 26.346 1.00 96.19 489 THR A CA 1
ATOM 3835 C C . THR A 1 489 ? -21.518 -9.957 25.314 1.00 96.19 489 THR A C 1
ATOM 3837 O O . THR A 1 489 ? -22.535 -9.357 25.669 1.00 96.19 489 THR A O 1
ATOM 3840 N N . TRP A 1 490 ? -21.222 -10.222 24.045 1.00 97.31 490 TRP A N 1
ATOM 3841 C CA . TRP A 1 490 ? -22.140 -10.010 22.934 1.00 97.31 490 TRP A CA 1
ATOM 3842 C C . TRP A 1 490 ? -22.462 -11.337 22.269 1.00 97.31 490 TRP A C 1
ATOM 3844 O O . TRP A 1 490 ? -21.565 -12.139 22.004 1.00 97.31 490 TRP A O 1
ATOM 3854 N N . THR A 1 491 ? -23.737 -11.514 21.949 1.00 96.81 491 THR A N 1
ATOM 3855 C CA . THR A 1 491 ? -24.211 -12.574 21.064 1.00 96.81 491 THR A CA 1
ATOM 3856 C C . THR A 1 491 ? -24.426 -11.975 19.683 1.00 96.81 491 THR A C 1
ATOM 3858 O O . THR A 1 491 ? -24.974 -10.880 19.540 1.00 96.81 491 THR A O 1
ATOM 3861 N N . ALA A 1 492 ? -23.978 -12.679 18.654 1.00 96.94 492 ALA A N 1
ATOM 3862 C CA . ALA A 1 492 ? -24.125 -12.265 17.274 1.00 96.94 492 ALA A CA 1
A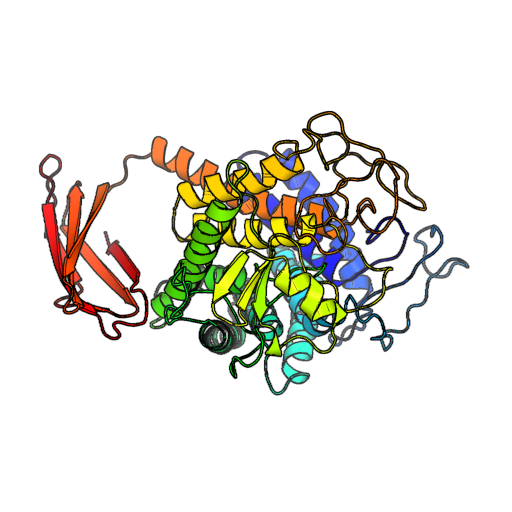TOM 3863 C C . ALA A 1 492 ? -24.428 -13.459 16.371 1.00 96.94 492 ALA A C 1
ATOM 3865 O O . ALA A 1 492 ? -24.138 -14.609 16.701 1.00 96.94 492 ALA A O 1
ATOM 3866 N N . LYS A 1 493 ? -24.978 -13.175 15.192 1.00 96.75 493 LYS A N 1
ATOM 3867 C CA . LYS A 1 493 ? -25.164 -14.162 14.127 1.00 96.75 493 LYS A CA 1
ATOM 3868 C C . LYS A 1 493 ? -24.465 -13.705 12.854 1.00 96.75 493 LYS A C 1
ATOM 3870 O O . LYS A 1 493 ? -24.610 -12.550 12.452 1.00 96.75 493 LYS A O 1
ATOM 3875 N N . THR A 1 494 ? -23.727 -14.603 12.207 1.00 95.94 494 THR A N 1
ATOM 3876 C CA . THR A 1 494 ? -23.126 -14.344 10.891 1.00 95.94 494 THR A CA 1
ATOM 3877 C C . THR A 1 494 ? -24.204 -14.063 9.851 1.00 95.94 494 THR A C 1
ATOM 3879 O O . THR A 1 494 ? -25.201 -14.787 9.789 1.00 95.94 494 THR A O 1
ATOM 3882 N N . ILE A 1 495 ? -24.001 -13.038 9.020 1.00 95.69 495 ILE A N 1
ATOM 3883 C CA . ILE A 1 495 ? -24.960 -12.663 7.966 1.00 95.69 495 ILE A CA 1
ATOM 3884 C C . ILE A 1 495 ? -24.793 -13.582 6.746 1.00 95.69 495 ILE A C 1
ATOM 3886 O O . ILE A 1 495 ? -25.775 -14.113 6.231 1.00 95.69 495 ILE A O 1
ATOM 3890 N N . SER A 1 496 ? -23.551 -13.816 6.319 1.00 93.56 496 SER A N 1
ATOM 3891 C CA . SER A 1 496 ? -23.168 -14.744 5.254 1.00 93.56 496 SER A CA 1
ATOM 3892 C C . SER A 1 496 ? -22.151 -15.752 5.776 1.00 93.56 496 SER A C 1
ATOM 3894 O O . SER A 1 496 ? -21.104 -15.369 6.291 1.00 93.56 496 SER A O 1
ATOM 3896 N N . ALA A 1 497 ? -22.427 -17.045 5.593 1.00 90.12 497 ALA A N 1
ATOM 3897 C CA . ALA A 1 497 ? -21.505 -18.122 5.964 1.00 90.12 497 ALA A CA 1
ATOM 3898 C C . ALA A 1 497 ? -20.280 -18.221 5.034 1.00 90.12 497 ALA A C 1
ATOM 3900 O O . ALA A 1 497 ? -19.312 -18.900 5.363 1.00 90.12 497 ALA A O 1
ATOM 3901 N N . ARG A 1 498 ? -20.328 -17.574 3.861 1.00 90.56 498 ARG A N 1
ATOM 3902 C CA . ARG A 1 498 ? -19.246 -17.612 2.866 1.00 90.56 498 ARG A CA 1
ATOM 3903 C C . ARG A 1 498 ? -18.242 -16.477 3.027 1.00 90.56 498 ARG A C 1
ATOM 3905 O O . ARG A 1 498 ? -17.187 -16.532 2.414 1.00 90.56 498 ARG A O 1
ATOM 3912 N N . GLU A 1 499 ? -18.554 -15.454 3.812 1.00 93.94 499 GLU A N 1
ATOM 3913 C CA . GLU A 1 499 ? -17.681 -14.300 4.038 1.00 93.94 499 GLU A CA 1
ATOM 3914 C C . GLU A 1 499 ? -17.104 -14.358 5.465 1.00 93.94 499 GLU A C 1
ATOM 3916 O O . GLU A 1 499 ? -17.838 -14.665 6.406 1.00 93.94 499 GLU A O 1
ATOM 3921 N N . PRO A 1 500 ? -15.810 -14.071 5.686 1.00 94.69 500 PRO A N 1
ATOM 3922 C CA . PRO A 1 500 ? -15.287 -13.918 7.038 1.00 94.69 500 PRO A CA 1
ATOM 3923 C C . PRO A 1 500 ? -15.903 -12.699 7.728 1.00 94.69 500 PRO A C 1
ATOM 3925 O O . PRO A 1 500 ? -16.139 -11.663 7.109 1.00 94.69 500 PRO A O 1
ATOM 3928 N N . TRP A 1 501 ? -16.140 -12.790 9.031 1.00 95.62 501 TRP A N 1
ATOM 3929 C CA . TRP A 1 501 ? -16.599 -11.649 9.814 1.00 95.62 501 TRP A CA 1
ATOM 3930 C C . TRP A 1 501 ? -15.453 -10.923 10.516 1.00 95.62 501 TRP A C 1
ATOM 3932 O O . TRP A 1 501 ? -14.425 -11.510 10.850 1.00 95.62 501 TRP A O 1
ATOM 3942 N N . VAL A 1 502 ? -15.661 -9.633 10.783 1.00 96.94 502 VAL A N 1
ATOM 3943 C CA . VAL A 1 502 ? -14.711 -8.771 11.500 1.00 96.94 502 VAL A CA 1
ATOM 3944 C C . VAL A 1 502 ? -15.460 -8.008 12.583 1.00 96.94 502 VAL A C 1
ATOM 3946 O O . VAL A 1 502 ? -16.529 -7.465 12.315 1.00 96.94 502 VAL A O 1
ATOM 3949 N N . ALA A 1 503 ? -14.901 -7.934 13.789 1.00 96.38 503 ALA A N 1
ATOM 3950 C CA . ALA A 1 503 ? -15.452 -7.141 14.882 1.00 96.38 503 ALA A CA 1
ATOM 3951 C C . ALA A 1 503 ? -14.352 -6.333 15.579 1.00 96.38 503 ALA A C 1
ATOM 3953 O O . ALA A 1 503 ? -13.254 -6.839 15.800 1.00 96.38 503 ALA A O 1
ATOM 3954 N N . VAL A 1 504 ? -14.665 -5.088 15.933 1.00 95.19 504 VAL A N 1
ATOM 3955 C CA . VAL A 1 504 ? -13.789 -4.164 16.657 1.00 95.19 504 VAL A CA 1
ATOM 3956 C C . VAL A 1 504 ? -14.514 -3.703 17.910 1.00 95.19 504 VAL A C 1
ATOM 3958 O O . VAL A 1 504 ? -15.629 -3.187 17.832 1.00 95.19 504 VAL A O 1
ATOM 3961 N N . ILE A 1 505 ? -13.877 -3.882 19.064 1.00 94.00 505 ILE A N 1
ATOM 3962 C CA . ILE A 1 505 ? -14.389 -3.409 20.349 1.00 94.00 505 ILE A CA 1
ATOM 3963 C C . ILE A 1 505 ? -13.760 -2.052 20.645 1.00 94.00 505 ILE A C 1
ATOM 3965 O O . ILE A 1 505 ? -12.539 -1.921 20.690 1.00 94.00 505 ILE A O 1
ATOM 3969 N N . VAL A 1 506 ? -14.609 -1.050 20.847 1.00 90.44 506 VAL A N 1
ATOM 3970 C CA . VAL A 1 506 ? -14.228 0.338 21.089 1.00 90.44 506 VAL A CA 1
ATOM 3971 C C . VAL A 1 506 ? -14.683 0.729 22.498 1.00 90.44 506 VAL A C 1
ATOM 3973 O O . VAL A 1 506 ? -15.881 0.941 22.724 1.00 90.44 506 VAL A O 1
ATOM 3976 N N . PRO A 1 507 ? -13.764 0.791 23.475 1.00 84.31 507 PRO A N 1
ATOM 3977 C CA . PRO A 1 507 ? -14.055 1.389 24.766 1.00 84.31 507 PRO A CA 1
ATOM 3978 C C . PRO A 1 507 ? -14.055 2.918 24.620 1.00 84.31 507 PRO A C 1
ATOM 3980 O O . PRO A 1 507 ? -13.019 3.529 24.377 1.00 84.31 507 PRO A O 1
ATOM 3983 N N . ASN A 1 508 ? -15.223 3.533 24.780 1.00 75.62 508 ASN A N 1
ATOM 3984 C CA . ASN A 1 508 ? -15.394 4.978 24.857 1.00 75.62 508 ASN A CA 1
ATOM 3985 C C . ASN A 1 508 ? -15.383 5.382 26.340 1.00 75.62 508 ASN A C 1
ATOM 3987 O O . ASN A 1 508 ? -16.309 5.045 27.090 1.00 75.62 508 ASN A O 1
ATOM 3991 N N . SER A 1 509 ? -14.306 6.050 26.759 1.00 49.66 509 SER A N 1
ATOM 3992 C CA . SER A 1 509 ? -14.139 6.618 28.105 1.00 49.66 509 SER A CA 1
ATOM 3993 C C . SER A 1 509 ? -14.817 7.970 28.246 1.00 49.66 509 SER A C 1
ATOM 3995 O O . SER A 1 509 ? -14.583 8.806 27.342 1.00 49.66 509 SER A O 1
#

Sequence (509 aa):
WHDAGDLSQGTCNTSLAAYAMLDLADTLRGDNPKLAQRMIEEARWGLDWILKTSFGDGFRVGFATMDRWTDGILGTADDMVADPENRWHPLTSIVHTNVPFTTATTEALAARCFKDSNPALAARCLNAARNDWQFAVETTDAPTLDFAAAGALASVEMFKATGEQAYANRAVELADVIVACQQREAMPWDVPLSGFFYTDTKKDRTLHYFHADQSQAPLVALAAICETFPDHPNWMRWYSAVVLYSEYLRTLAEFTAPYGMLPASIYRLDECENDWCRDQVKQGIRLAEGVYLRLFPVWDTVPQNGRGNNGIILSKAKALSTAARLRHDPALAELCERQLQWVVGRNPFCQSLMWGEGHDFVPQYTAMSGNMVGALPVGIQTRENYDVPFWPTSTCYVAKETWVFPPARWLWIMEDLAALARADEKAGSTRKPIELSVSRESTPDGQVTIHAILQGKGRVRVAIRASNLNVENPEQTVQLEAEKPQTVTWTAKTISAREPWVAVIVPNS

Foldseek 3Di:
DQFWLANKDFQLLLLLLLQLLLLLLVLCCPPPVPSSVVSPVVSVVSLVVNLVQDPLQLQGQGMFDDHDDDPPDPPDPRDTDDDSPCCPDPQCVLVRLLSLLSLLLSLLSVLVSCCVVPVPSSVSSLSSSVSSLVVSVVPDDFDWLSSLLSLLSSLLSNCVSPVDVVSLVSNVVSLVFNLLQFFFFQDPWPHRAGLFGARGNVRPGGDFHQFQDQRLSLLSSLLSNCVSCVPDPCNQSSLVSLVRNLVNQVVQLVVVPPLSQGAGAKDFQVPDPDVQQVLLQVLAPGGDVRIGTFRFDGDDDDPAAAFACLSRRLNVLLSLLSSCLSVVPVVSVVSSVSSVVCQQQSDPVSHHQFPPHHDDHAWANRPPDGHDHRWGASHFGDDRSNSDTDDDNDHDNRHRMTGSNSSSSVSSSVSSSSNSVVVVVVPVVDPPQKDWDKDWDADPQFKIKIKIWIAHAAKKKKAKDKDQKDKDPRIDIDGHDHPDIDIDMIIIGGNDPRGDMDMDIDIDD